Protein AF-A0A842QWQ5-F1 (afdb_monomer_lite)

Structure (mmCIF, N/CA/C/O backbone):
data_AF-A0A842QWQ5-F1
#
_entry.id   AF-A0A842QWQ5-F1
#
loop_
_atom_site.group_PDB
_atom_site.id
_atom_site.type_symbol
_atom_site.label_atom_id
_atom_site.label_alt_id
_atom_site.label_comp_id
_atom_site.label_asym_id
_atom_site.label_entity_id
_atom_site.label_seq_id
_atom_site.pdbx_PDB_ins_code
_atom_site.Cartn_x
_atom_site.Cartn_y
_atom_site.Cartn_z
_atom_site.occupancy
_atom_site.B_iso_or_equiv
_atom_site.auth_seq_id
_atom_site.auth_comp_id
_atom_site.auth_asym_id
_atom_site.auth_atom_id
_atom_site.pdbx_PDB_model_num
ATOM 1 N N . MET A 1 1 ? 9.169 0.402 -15.743 1.00 51.56 1 MET A N 1
ATOM 2 C CA . MET A 1 1 ? 7.719 0.329 -15.462 1.00 51.56 1 MET A CA 1
ATOM 3 C C . MET A 1 1 ? 7.527 0.861 -14.059 1.00 51.56 1 MET A C 1
ATOM 5 O O . MET A 1 1 ? 8.497 0.938 -13.330 1.00 51.56 1 MET A O 1
ATOM 9 N N . GLU A 1 2 ? 6.343 1.316 -13.710 1.00 62.56 2 GLU A N 1
ATOM 10 C CA . GLU A 1 2 ? 6.138 2.129 -12.522 1.00 62.56 2 GLU A CA 1
ATOM 11 C C . GLU A 1 2 ? 4.944 1.520 -11.760 1.00 62.56 2 GLU A C 1
ATOM 13 O O . GLU A 1 2 ? 3.982 1.082 -12.401 1.00 62.56 2 GLU A O 1
ATOM 18 N N . THR A 1 3 ? 5.020 1.405 -10.425 1.00 70.06 3 THR A N 1
ATOM 19 C CA . THR A 1 3 ? 4.043 0.730 -9.536 1.00 70.06 3 THR A CA 1
ATOM 20 C C . THR A 1 3 ? 2.582 0.959 -9.918 1.00 70.06 3 THR A C 1
ATOM 22 O O . THR A 1 3 ? 1.763 0.034 -9.892 1.00 70.06 3 THR A O 1
ATOM 25 N N . ILE A 1 4 ? 2.212 2.182 -10.322 1.00 72.12 4 ILE A N 1
ATOM 26 C CA . ILE A 1 4 ? 0.813 2.480 -10.642 1.00 72.12 4 ILE A CA 1
ATOM 27 C C . ILE A 1 4 ? 0.323 1.740 -11.883 1.00 72.12 4 ILE A C 1
ATOM 29 O O . ILE A 1 4 ? -0.865 1.435 -11.968 1.00 72.12 4 ILE A O 1
ATOM 33 N N . HIS A 1 5 ? 1.194 1.464 -12.856 1.00 74.56 5 HIS A N 1
ATOM 34 C CA . HIS A 1 5 ? 0.802 0.749 -14.067 1.00 74.56 5 HIS A CA 1
ATOM 35 C C . HIS A 1 5 ? 0.386 -0.674 -13.704 1.00 74.56 5 HIS A C 1
ATOM 37 O O . HIS A 1 5 ? -0.633 -1.166 -14.188 1.00 74.56 5 HIS A O 1
ATOM 43 N N . ALA A 1 6 ? 1.127 -1.307 -12.794 1.00 80.50 6 ALA A N 1
ATOM 44 C CA . ALA A 1 6 ? 0.782 -2.613 -12.259 1.00 80.50 6 ALA A CA 1
ATOM 45 C C . ALA A 1 6 ? -0.551 -2.568 -11.509 1.00 80.50 6 ALA A C 1
ATOM 47 O O . ALA A 1 6 ? -1.425 -3.398 -11.760 1.00 80.50 6 ALA A O 1
ATOM 48 N N . VAL A 1 7 ? -0.752 -1.554 -10.660 1.00 82.88 7 VAL A N 1
ATOM 49 C CA . VAL A 1 7 ? -2.025 -1.324 -9.959 1.00 82.88 7 VAL A CA 1
ATOM 50 C C . VAL A 1 7 ? -3.181 -1.144 -10.948 1.00 82.88 7 VAL A C 1
ATOM 52 O O . VAL A 1 7 ? -4.220 -1.783 -10.786 1.00 82.88 7 VAL A O 1
ATOM 55 N N . ALA A 1 8 ? -3.011 -0.331 -11.992 1.00 81.75 8 ALA A N 1
ATOM 56 C CA . ALA A 1 8 ? -4.028 -0.079 -13.010 1.00 81.75 8 ALA A CA 1
ATOM 57 C C . ALA A 1 8 ? -4.406 -1.366 -13.754 1.00 81.75 8 ALA A C 1
ATOM 59 O O . ALA A 1 8 ? -5.588 -1.704 -13.843 1.00 81.75 8 ALA A O 1
ATOM 60 N N . TRP A 1 9 ? -3.416 -2.136 -14.210 1.00 85.62 9 TRP A N 1
ATOM 61 C CA . TRP A 1 9 ? -3.647 -3.440 -14.830 1.00 85.62 9 TRP A CA 1
ATOM 62 C C . TRP A 1 9 ? -4.345 -4.420 -13.892 1.00 85.62 9 TRP A C 1
ATOM 64 O O . TRP A 1 9 ? -5.298 -5.092 -14.294 1.00 85.62 9 TRP A O 1
ATOM 74 N N . CYS A 1 10 ? -3.926 -4.464 -12.628 1.00 90.31 10 CYS A N 1
ATOM 75 C CA . CYS A 1 10 ? -4.569 -5.286 -11.616 1.00 90.31 10 CYS A CA 1
ATOM 76 C C . CYS A 1 10 ? -6.038 -4.894 -11.427 1.00 90.31 10 CYS A C 1
ATOM 78 O O . CYS A 1 10 ? -6.892 -5.775 -11.400 1.00 90.31 10 CYS A O 1
ATOM 80 N N . ILE A 1 11 ? -6.359 -3.596 -11.360 1.00 86.44 11 ILE A N 1
ATOM 81 C CA . ILE A 1 11 ? -7.740 -3.099 -11.258 1.00 86.44 11 ILE A CA 1
ATOM 82 C C . ILE A 1 11 ? -8.559 -3.496 -12.489 1.00 86.44 11 ILE A C 1
ATOM 84 O O . ILE A 1 11 ? -9.687 -3.960 -12.330 1.00 86.44 11 ILE A O 1
ATOM 88 N N . ILE A 1 12 ? -8.010 -3.360 -13.700 1.00 86.56 12 ILE A N 1
ATOM 89 C CA . ILE A 1 12 ? -8.696 -3.736 -14.947 1.00 86.56 12 ILE A CA 1
ATOM 90 C C . ILE A 1 12 ? -9.030 -5.230 -14.942 1.00 86.56 12 ILE A C 1
ATOM 92 O O . ILE A 1 12 ? -10.192 -5.607 -15.105 1.00 86.56 12 ILE A O 1
ATOM 96 N N . ILE A 1 13 ? -8.032 -6.088 -14.714 1.00 91.25 13 ILE A N 1
ATOM 97 C CA . ILE A 1 13 ? -8.202 -7.547 -14.734 1.00 91.25 13 ILE A CA 1
ATOM 98 C C . ILE A 1 13 ? -9.172 -7.983 -13.631 1.00 91.25 13 ILE A C 1
ATOM 100 O O . ILE A 1 13 ? -10.113 -8.743 -13.875 1.00 91.25 13 ILE A O 1
ATOM 104 N N . ASN A 1 14 ? -8.986 -7.465 -12.418 1.00 92.50 14 ASN A N 1
ATOM 105 C CA . ASN A 1 14 ? -9.848 -7.751 -11.279 1.00 92.50 14 ASN A CA 1
ATOM 106 C C . ASN A 1 14 ? -11.289 -7.264 -11.515 1.00 92.50 14 ASN A C 1
ATOM 108 O O . ASN A 1 14 ? -12.236 -7.980 -11.196 1.00 92.50 14 ASN A O 1
ATOM 112 N N . GLY A 1 15 ? -11.466 -6.100 -12.148 1.00 86.75 15 GLY A N 1
ATOM 113 C CA . GLY A 1 15 ? -12.762 -5.557 -12.549 1.00 86.75 15 GLY A CA 1
ATOM 114 C C . GLY A 1 15 ? -13.478 -6.424 -13.585 1.00 86.75 15 GLY A C 1
ATOM 115 O O . GLY A 1 15 ? -14.670 -6.695 -13.431 1.00 86.75 15 GLY A O 1
ATOM 116 N N . ILE A 1 16 ? -12.759 -6.937 -14.590 1.00 90.88 16 ILE A N 1
ATOM 117 C CA . ILE A 1 16 ? -13.300 -7.897 -15.568 1.00 90.88 16 ILE A CA 1
ATOM 118 C C . ILE A 1 16 ? -13.773 -9.168 -14.853 1.00 90.88 16 ILE A C 1
ATOM 120 O O . ILE A 1 16 ? -14.912 -9.599 -15.046 1.00 90.88 16 ILE A O 1
ATOM 124 N N . ILE A 1 17 ? -12.936 -9.742 -13.983 1.00 93.88 17 ILE A N 1
ATOM 125 C CA . ILE A 1 17 ? -13.277 -10.944 -13.210 1.00 93.88 17 ILE A CA 1
ATOM 126 C C . ILE A 1 17 ? -14.497 -10.688 -12.322 1.00 93.88 17 ILE A C 1
ATOM 128 O O . ILE A 1 17 ? -15.443 -11.476 -12.343 1.00 93.88 17 ILE A O 1
ATOM 132 N N . GLN A 1 18 ? -14.532 -9.571 -11.592 1.00 91.38 18 GLN A N 1
ATOM 133 C CA . GLN A 1 18 ? -15.668 -9.204 -10.746 1.00 91.38 18 GLN A CA 1
ATOM 134 C C . GLN A 1 18 ? -16.945 -9.022 -11.573 1.00 91.38 18 GLN A C 1
ATOM 136 O O . GLN A 1 18 ? -18.018 -9.468 -11.156 1.00 91.38 18 GLN A O 1
ATOM 141 N N . GLY A 1 19 ? -16.841 -8.404 -12.752 1.00 88.12 19 GLY A N 1
ATOM 142 C CA . GLY A 1 19 ? -17.941 -8.253 -13.699 1.00 88.12 19 GLY A CA 1
ATOM 143 C C . GLY A 1 19 ? -18.506 -9.605 -14.129 1.00 88.12 19 GLY A C 1
ATOM 144 O O . GLY A 1 19 ? -19.715 -9.817 -14.047 1.00 88.12 19 GLY A O 1
ATOM 145 N N . LEU A 1 20 ? -17.638 -10.555 -14.491 1.00 91.50 20 LEU A N 1
ATOM 146 C CA . LEU A 1 20 ? -18.028 -11.925 -14.840 1.00 91.50 20 LEU A CA 1
ATOM 147 C C . LEU A 1 20 ? -18.668 -12.664 -13.657 1.00 91.50 20 LEU A C 1
ATOM 149 O O . LEU A 1 20 ? -19.724 -13.279 -13.813 1.00 91.50 20 LEU A O 1
ATOM 153 N N . LEU A 1 21 ? -18.079 -12.562 -12.463 1.00 91.56 21 LEU A N 1
ATOM 154 C CA . LEU A 1 21 ? -18.599 -13.188 -11.245 1.00 91.56 21 LEU A CA 1
ATOM 155 C C . LEU A 1 21 ? -19.946 -12.617 -10.806 1.00 91.56 21 LEU A C 1
ATOM 157 O O . LEU A 1 21 ? -20.718 -13.327 -10.157 1.00 91.56 21 LEU A O 1
ATOM 161 N N . SER A 1 22 ? -20.233 -11.363 -11.150 1.00 88.06 22 SER A N 1
ATOM 162 C CA . SER A 1 22 ? -21.466 -10.672 -10.771 1.00 88.06 22 SER A CA 1
ATOM 163 C C . SER A 1 22 ? -22.655 -11.007 -11.674 1.00 88.06 22 SER A C 1
ATOM 165 O O . SER A 1 22 ? -23.796 -10.767 -11.272 1.00 88.06 22 SER A O 1
ATOM 167 N N . ARG A 1 23 ? -22.428 -11.610 -12.852 1.00 87.31 23 ARG A N 1
ATOM 168 C CA . ARG A 1 23 ? -23.505 -12.038 -13.763 1.00 87.31 23 ARG A CA 1
ATOM 169 C C . ARG A 1 23 ? -24.419 -13.072 -13.095 1.00 87.31 23 ARG A C 1
ATOM 171 O O . ARG A 1 23 ? -23.984 -13.837 -12.232 1.00 87.31 23 ARG A O 1
ATOM 178 N N . ASN A 1 24 ? -25.684 -13.109 -13.518 1.00 87.94 24 ASN A N 1
ATOM 179 C CA . ASN A 1 24 ? -26.702 -14.070 -13.066 1.00 87.94 24 ASN A CA 1
ATOM 180 C C . ASN A 1 24 ? -26.831 -14.131 -11.530 1.00 87.94 24 ASN A C 1
ATOM 182 O O . ASN A 1 24 ? -26.647 -15.190 -10.923 1.00 87.94 24 ASN A O 1
ATOM 186 N N . ASP A 1 25 ? -27.054 -12.970 -10.898 1.00 87.69 25 ASP A N 1
ATOM 187 C CA . ASP A 1 25 ? -27.129 -12.807 -9.433 1.00 87.69 25 ASP A CA 1
ATOM 188 C C . ASP A 1 25 ? -25.881 -13.290 -8.674 1.00 87.69 25 ASP A C 1
ATOM 190 O O . ASP A 1 25 ? -25.892 -13.526 -7.461 1.00 87.69 25 ASP A O 1
ATOM 194 N N . GLY A 1 26 ? -24.759 -13.435 -9.375 1.00 85.12 26 GLY A N 1
ATOM 195 C CA . GLY A 1 26 ? -23.532 -13.965 -8.812 1.00 85.12 26 GLY A CA 1
ATOM 196 C C . GLY A 1 26 ? -22.901 -13.067 -7.744 1.00 85.12 26 GLY A C 1
ATOM 197 O O . GLY A 1 26 ? -22.176 -13.565 -6.879 1.00 85.12 26 GLY A O 1
ATOM 198 N N . PHE A 1 27 ? -23.244 -11.776 -7.721 1.00 85.62 27 PHE A N 1
ATOM 199 C CA . PHE A 1 27 ? -22.833 -10.841 -6.670 1.00 85.62 27 PHE A CA 1
ATOM 200 C C . PHE A 1 27 ? -23.355 -11.247 -5.277 1.00 85.62 27 PHE A C 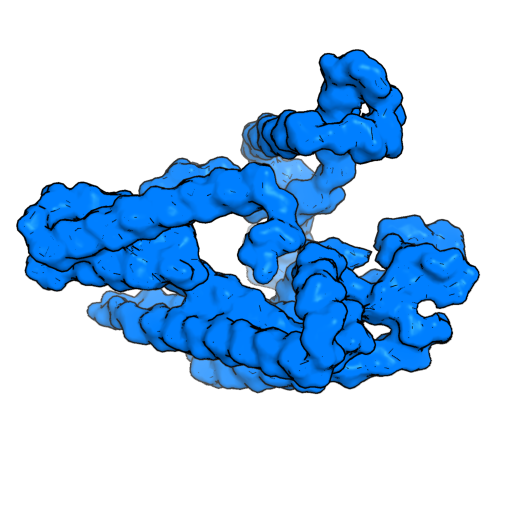1
ATOM 202 O O . PHE A 1 27 ? -22.677 -11.016 -4.278 1.00 85.62 27 PHE A O 1
ATOM 209 N N . LYS A 1 28 ? -24.499 -11.948 -5.194 1.00 87.25 28 LYS A N 1
ATOM 210 C CA . LYS A 1 28 ? -25.054 -12.476 -3.931 1.00 87.25 28 LYS A CA 1
ATOM 211 C C . LYS A 1 28 ? -24.256 -13.674 -3.397 1.00 87.25 28 LYS A C 1
ATOM 213 O O . LYS A 1 28 ? -24.276 -13.976 -2.203 1.00 87.25 28 LYS A O 1
ATOM 218 N N . LYS A 1 29 ? -23.511 -14.374 -4.260 1.00 91.75 29 LYS A N 1
ATOM 219 C CA . LYS A 1 29 ? -22.788 -15.618 -3.937 1.00 91.75 29 LYS A CA 1
ATOM 220 C C . LYS A 1 29 ? -21.388 -15.337 -3.368 1.00 91.75 29 LYS A C 1
ATOM 222 O O . LYS A 1 29 ? -20.393 -15.881 -3.843 1.00 91.75 29 LYS A O 1
ATOM 227 N N . VAL A 1 30 ? -21.304 -14.547 -2.294 1.00 90.31 30 VAL A N 1
ATOM 228 C CA . VAL A 1 30 ? -20.034 -14.069 -1.701 1.00 90.31 30 VAL A CA 1
ATOM 229 C C . VAL A 1 30 ? -19.036 -15.200 -1.408 1.00 90.31 30 VAL A C 1
ATOM 231 O O . VAL A 1 30 ? -17.871 -15.106 -1.779 1.00 90.31 30 VAL A O 1
ATOM 234 N N . LYS A 1 31 ? -19.481 -16.313 -0.799 1.00 90.94 31 LYS A N 1
ATOM 235 C CA . LYS A 1 31 ? -18.597 -17.459 -0.487 1.00 90.94 31 LYS A CA 1
ATOM 236 C C . LYS A 1 31 ? -17.973 -18.081 -1.744 1.00 90.94 31 LYS A C 1
ATOM 238 O O . LYS A 1 31 ? -16.818 -18.490 -1.702 1.00 90.94 31 LYS A O 1
ATOM 243 N N . ARG A 1 32 ? -18.734 -18.169 -2.841 1.00 95.00 32 ARG A N 1
ATOM 244 C CA . ARG A 1 32 ? -18.247 -18.682 -4.130 1.00 95.00 32 ARG A CA 1
ATOM 245 C C . ARG A 1 32 ? -17.192 -17.736 -4.696 1.00 95.00 32 ARG A C 1
ATOM 247 O O . ARG A 1 32 ? -16.123 -18.195 -5.072 1.00 95.00 32 ARG A O 1
ATOM 254 N N . ASN A 1 33 ? -17.473 -16.435 -4.700 1.00 95.06 33 ASN A N 1
ATOM 255 C CA . ASN A 1 33 ? -16.566 -15.436 -5.264 1.00 95.06 33 ASN A CA 1
ATOM 256 C C . ASN A 1 33 ? -15.245 -15.383 -4.478 1.00 95.06 33 ASN A C 1
ATOM 258 O O . ASN A 1 33 ? -14.187 -15.393 -5.091 1.00 95.06 33 ASN A O 1
ATOM 262 N N . ILE A 1 34 ? -15.290 -15.459 -3.139 1.00 93.88 34 ILE A N 1
ATOM 263 C CA . ILE A 1 34 ? -14.084 -15.564 -2.296 1.00 93.88 34 ILE A CA 1
ATOM 264 C C . ILE A 1 34 ? -13.241 -16.793 -2.668 1.00 93.88 34 ILE A C 1
ATOM 266 O O . ILE A 1 34 ? -12.029 -16.675 -2.803 1.00 93.88 34 ILE A O 1
ATOM 270 N N . LYS A 1 35 ? -13.864 -17.967 -2.856 1.00 95.38 35 LYS A N 1
ATOM 271 C CA . LYS A 1 35 ? -13.140 -19.185 -3.261 1.00 95.38 35 LYS A CA 1
ATOM 272 C C . LYS A 1 35 ? -12.483 -19.036 -4.633 1.00 95.38 35 LYS A C 1
ATOM 274 O O . LYS A 1 35 ? -11.353 -19.474 -4.801 1.00 95.38 35 LYS A O 1
ATOM 279 N N . ILE A 1 36 ? -13.179 -18.420 -5.590 1.00 96.69 36 ILE A N 1
ATOM 280 C CA . ILE A 1 36 ? -12.640 -18.190 -6.936 1.00 96.69 36 ILE A CA 1
ATOM 281 C C . ILE A 1 36 ? -11.455 -17.225 -6.873 1.00 96.69 36 ILE A C 1
ATOM 283 O O . ILE A 1 36 ? -10.405 -17.543 -7.414 1.00 96.69 36 ILE A O 1
ATOM 287 N N . TYR A 1 37 ? -11.573 -16.106 -6.155 1.00 97.06 37 TYR A N 1
ATOM 288 C CA . TYR A 1 37 ? -10.451 -15.184 -5.971 1.00 97.06 37 TYR A CA 1
ATOM 289 C C . TYR A 1 37 ? -9.259 -15.832 -5.266 1.00 97.06 37 TYR A C 1
ATOM 291 O O . TYR A 1 37 ? -8.125 -15.599 -5.668 1.00 97.06 37 TYR A O 1
ATOM 299 N N . ALA A 1 38 ? -9.500 -16.675 -4.258 1.00 95.31 38 ALA A N 1
ATOM 300 C CA . ALA A 1 38 ? -8.429 -17.403 -3.584 1.00 95.31 38 ALA A CA 1
ATOM 301 C C . ALA A 1 38 ? -7.714 -18.360 -4.548 1.00 95.31 38 ALA A C 1
ATOM 303 O O . ALA A 1 38 ? -6.488 -18.372 -4.596 1.00 95.31 38 ALA A O 1
ATOM 304 N N . LEU A 1 39 ? -8.468 -19.112 -5.358 1.00 97.19 39 LEU A N 1
ATOM 305 C CA . LEU A 1 39 ? -7.905 -19.994 -6.380 1.00 97.19 39 LEU A CA 1
ATOM 306 C C . LEU A 1 39 ? -7.092 -19.208 -7.417 1.00 97.19 39 LEU A C 1
ATOM 308 O O . LEU A 1 39 ? -5.968 -19.590 -7.722 1.00 97.19 39 LEU A O 1
ATOM 312 N N . LEU A 1 40 ? -7.629 -18.096 -7.922 1.00 97.31 40 LEU A N 1
ATOM 313 C CA . LEU A 1 40 ? -6.937 -17.244 -8.889 1.00 97.31 40 LEU A CA 1
ATOM 314 C C . LEU A 1 40 ? -5.658 -16.632 -8.306 1.00 97.31 40 LEU A C 1
ATOM 316 O O . LEU A 1 40 ? -4.658 -16.562 -9.010 1.00 97.31 40 LEU A O 1
ATOM 320 N N . ALA A 1 41 ? -5.655 -16.245 -7.028 1.00 96.12 41 ALA A N 1
ATOM 321 C CA . ALA A 1 41 ? -4.455 -15.753 -6.354 1.00 96.12 41 ALA A CA 1
ATOM 322 C C . ALA A 1 41 ? -3.357 -16.825 -6.302 1.00 96.12 41 ALA A C 1
ATOM 324 O O . ALA A 1 41 ? -2.213 -16.533 -6.642 1.00 96.12 41 ALA A O 1
ATOM 325 N N . VAL A 1 42 ? -3.703 -18.070 -5.951 1.00 95.88 42 VAL A N 1
ATOM 326 C CA . VAL A 1 42 ? -2.743 -19.188 -5.971 1.00 95.88 42 VAL A CA 1
ATOM 327 C C . VAL A 1 42 ? -2.236 -19.454 -7.388 1.00 95.88 42 VAL A C 1
ATOM 329 O O . VAL A 1 42 ? -1.031 -19.585 -7.578 1.00 95.88 42 VAL A O 1
ATOM 332 N N . ILE A 1 43 ? -3.129 -19.485 -8.384 1.00 96.88 43 ILE A N 1
ATOM 333 C CA . ILE A 1 43 ? -2.747 -19.694 -9.788 1.00 96.88 43 ILE A CA 1
ATOM 334 C C . ILE A 1 43 ? -1.763 -18.618 -10.244 1.00 96.88 43 ILE A C 1
ATOM 336 O O . ILE A 1 43 ? -0.744 -18.962 -10.827 1.00 96.88 43 ILE A O 1
ATOM 340 N N . VAL A 1 44 ? -2.025 -17.338 -9.958 1.00 95.75 44 VAL A N 1
ATOM 341 C CA . VAL A 1 44 ? -1.114 -16.245 -10.331 1.00 95.75 44 VAL A CA 1
ATOM 342 C C . VAL A 1 44 ? 0.271 -16.475 -9.739 1.00 95.75 44 VAL A C 1
ATOM 344 O O . VAL A 1 44 ? 1.236 -16.464 -10.489 1.00 95.75 44 VAL A O 1
ATOM 347 N N . VAL A 1 45 ? 0.372 -16.753 -8.435 1.00 94.56 45 VAL A N 1
ATOM 348 C CA . VAL A 1 45 ? 1.670 -16.954 -7.768 1.00 94.56 45 VAL A CA 1
ATOM 349 C C . VAL A 1 45 ? 2.424 -18.161 -8.334 1.00 94.56 45 VAL A C 1
ATOM 351 O O . VAL A 1 45 ? 3.622 -18.068 -8.576 1.00 94.56 45 VAL A O 1
ATOM 354 N N . VAL A 1 46 ? 1.736 -19.279 -8.580 1.00 94.81 46 VAL A N 1
ATOM 355 C CA . VAL A 1 46 ? 2.350 -20.491 -9.153 1.00 94.81 46 VAL A CA 1
ATOM 356 C C . VAL A 1 46 ? 2.779 -20.274 -10.607 1.00 94.81 46 VAL A C 1
ATOM 358 O O . VAL A 1 46 ? 3.804 -20.802 -11.031 1.00 94.81 46 VAL A O 1
ATOM 361 N N . MET A 1 47 ? 2.018 -19.490 -11.373 1.00 94.31 47 MET A N 1
ATOM 362 C CA . MET A 1 47 ? 2.318 -19.194 -12.774 1.00 94.31 47 MET A CA 1
ATOM 363 C C . MET A 1 47 ? 3.395 -18.122 -12.947 1.00 94.31 47 MET A C 1
ATOM 365 O O . MET A 1 47 ? 4.008 -18.091 -14.008 1.00 94.31 47 MET A O 1
ATOM 369 N N . THR A 1 48 ? 3.658 -17.278 -11.945 1.00 91.56 48 THR A N 1
ATOM 370 C CA . THR A 1 48 ? 4.680 -16.217 -11.993 1.00 91.56 48 THR A CA 1
ATOM 371 C C . THR A 1 48 ? 6.017 -16.664 -12.606 1.00 91.56 48 THR A C 1
ATOM 373 O O . THR A 1 48 ? 6.395 -16.084 -13.625 1.00 91.56 48 THR A O 1
ATOM 376 N N . PRO A 1 49 ? 6.707 -17.711 -12.103 1.00 89.38 49 PRO A N 1
ATOM 377 C CA . PRO A 1 49 ? 7.999 -18.118 -12.661 1.00 89.38 49 PRO A CA 1
ATOM 378 C C . PRO A 1 49 ? 7.886 -18.609 -14.110 1.00 89.38 49 PRO A C 1
ATOM 380 O O . PRO A 1 49 ? 8.788 -18.380 -14.912 1.00 89.38 49 PRO A O 1
ATOM 383 N N . LEU A 1 50 ? 6.768 -19.250 -14.472 1.00 89.81 50 LEU A N 1
ATOM 384 C CA . LEU A 1 50 ? 6.514 -19.720 -15.836 1.00 89.81 50 LEU A CA 1
ATOM 385 C C . LEU A 1 50 ? 6.260 -18.556 -16.799 1.00 89.81 50 LEU A C 1
ATOM 387 O O . LEU A 1 50 ? 6.706 -18.601 -17.943 1.00 89.81 50 LEU A O 1
ATOM 391 N N . VAL A 1 51 ? 5.555 -17.520 -16.340 1.00 88.94 51 VAL A N 1
ATOM 392 C CA . VAL A 1 51 ? 5.303 -16.303 -17.118 1.00 88.94 51 VAL A CA 1
ATOM 393 C C . VAL A 1 51 ? 6.607 -15.553 -17.352 1.00 88.94 51 VAL A C 1
ATOM 395 O O . VAL A 1 51 ? 6.889 -15.214 -18.497 1.00 88.94 51 VAL A O 1
ATOM 398 N N . TRP A 1 52 ? 7.422 -15.344 -16.316 1.00 85.75 52 TRP A N 1
ATOM 399 C CA . TRP A 1 52 ? 8.714 -14.666 -16.456 1.00 85.75 52 TRP A CA 1
ATOM 400 C C . TRP A 1 52 ? 9.656 -15.438 -17.389 1.00 85.75 52 TRP A C 1
ATOM 402 O O . TRP A 1 52 ? 10.081 -14.890 -18.402 1.00 85.75 52 TRP A O 1
ATOM 412 N N . ALA A 1 53 ? 9.837 -16.746 -17.168 1.00 83.50 53 ALA A N 1
ATOM 413 C CA . ALA A 1 53 ? 10.652 -17.587 -18.050 1.00 83.50 53 ALA A CA 1
ATOM 414 C C . ALA A 1 53 ? 10.121 -17.641 -19.496 1.00 83.50 53 ALA A C 1
ATOM 416 O O . ALA A 1 53 ? 10.890 -17.755 -20.451 1.00 83.50 53 ALA A O 1
ATOM 417 N N . GLY A 1 54 ? 8.799 -17.580 -19.674 1.00 83.56 54 GLY A N 1
ATOM 418 C CA . GLY A 1 54 ? 8.172 -17.474 -20.987 1.00 83.56 54 GLY A CA 1
ATOM 419 C C . GLY A 1 54 ? 8.519 -16.156 -21.675 1.00 83.56 54 GLY A C 1
ATOM 420 O O . GLY A 1 54 ? 8.960 -16.172 -22.821 1.00 83.56 54 GLY A O 1
ATOM 421 N N . LEU A 1 55 ? 8.361 -15.027 -20.982 1.00 79.19 55 LEU A N 1
ATOM 422 C CA . LEU A 1 55 ? 8.659 -13.695 -21.516 1.00 79.19 55 LEU A CA 1
ATOM 423 C C . LEU A 1 55 ? 10.122 -13.565 -21.948 1.00 79.19 55 LEU A C 1
ATOM 425 O O . LEU A 1 55 ? 10.376 -13.068 -23.046 1.00 79.19 55 LEU A O 1
ATOM 429 N N . ASP A 1 56 ? 11.053 -14.087 -21.151 1.00 75.25 56 ASP A N 1
ATOM 430 C CA . ASP A 1 56 ? 12.479 -14.067 -21.486 1.00 75.25 56 ASP A CA 1
ATOM 431 C C . ASP A 1 56 ? 12.809 -14.923 -22.716 1.00 75.25 56 ASP A C 1
ATOM 433 O O . ASP A 1 56 ? 13.683 -14.571 -23.502 1.00 75.25 56 ASP A O 1
ATOM 437 N N . ARG A 1 57 ? 12.070 -16.015 -22.960 1.00 75.69 57 ARG A N 1
ATOM 438 C CA . ARG A 1 57 ? 12.224 -16.827 -24.183 1.00 75.69 57 ARG A CA 1
ATOM 439 C C . ARG A 1 57 ? 11.566 -16.203 -25.413 1.00 75.69 57 ARG A C 1
ATOM 441 O O . ARG A 1 57 ? 12.040 -16.416 -26.525 1.00 75.69 57 ARG A O 1
ATOM 448 N N . PHE A 1 58 ? 10.455 -15.488 -25.234 1.00 70.19 58 PHE A N 1
ATOM 449 C CA . PHE A 1 58 ? 9.694 -14.886 -26.334 1.00 70.19 58 PHE A CA 1
ATOM 450 C C . PHE A 1 58 ? 10.325 -13.598 -26.870 1.00 70.19 58 PHE A C 1
ATOM 452 O O . PHE A 1 58 ? 10.105 -13.246 -28.030 1.00 70.19 58 PHE A O 1
ATOM 459 N N . ILE A 1 59 ? 11.095 -12.885 -26.050 1.00 66.44 59 ILE A N 1
ATOM 460 C CA . ILE A 1 59 ? 11.756 -11.642 -26.441 1.00 66.44 59 ILE A CA 1
ATOM 461 C C . ILE A 1 59 ? 13.210 -11.971 -26.761 1.00 66.44 59 ILE A C 1
ATOM 463 O O . ILE A 1 59 ? 13.956 -12.437 -25.902 1.00 66.44 59 ILE A O 1
ATOM 467 N N . ALA A 1 60 ? 13.598 -11.763 -28.025 1.00 52.03 60 ALA A N 1
ATOM 468 C CA . ALA A 1 60 ? 14.946 -12.055 -28.501 1.00 52.03 60 ALA A CA 1
ATOM 469 C C . ALA A 1 60 ? 15.985 -11.450 -27.543 1.00 52.03 60 ALA A C 1
ATOM 471 O O . ALA A 1 60 ? 15.911 -10.256 -27.247 1.00 52.03 60 ALA A O 1
ATOM 472 N N . ASN A 1 61 ? 16.918 -12.302 -27.094 1.00 54.84 61 ASN A N 1
ATOM 473 C CA . ASN A 1 61 ? 18.034 -12.037 -26.177 1.00 54.84 61 ASN A CA 1
ATOM 474 C C . ASN A 1 61 ? 17.737 -12.021 -24.649 1.00 54.84 61 ASN A C 1
ATOM 476 O O . ASN A 1 61 ? 18.532 -11.480 -23.883 1.00 54.84 61 ASN A O 1
ATOM 480 N N . GLY A 1 62 ? 16.666 -12.666 -24.171 1.00 51.38 62 GLY A N 1
ATOM 481 C CA . GLY A 1 62 ? 16.705 -13.385 -22.881 1.00 51.38 62 GLY A CA 1
ATOM 482 C C . GLY A 1 62 ? 16.631 -12.603 -21.561 1.00 51.38 62 GLY A C 1
ATOM 483 O O . GLY A 1 62 ? 16.643 -13.251 -20.524 1.00 51.38 62 GLY A O 1
ATOM 484 N N . ASN A 1 63 ? 16.550 -11.268 -21.568 1.00 55.78 63 ASN A N 1
ATOM 485 C CA . ASN A 1 63 ? 16.696 -10.427 -20.362 1.00 55.78 63 ASN A CA 1
ATOM 486 C C . ASN A 1 63 ? 15.578 -9.379 -20.197 1.00 55.78 63 ASN A C 1
ATOM 488 O O . ASN A 1 63 ? 15.802 -8.243 -19.768 1.00 55.78 63 ASN A O 1
ATOM 492 N N . PHE A 1 64 ? 14.354 -9.720 -20.598 1.00 62.31 64 PHE A N 1
ATOM 493 C CA . PHE A 1 64 ? 13.249 -8.768 -20.525 1.00 62.31 64 PHE A CA 1
ATOM 494 C C . PHE A 1 64 ? 12.759 -8.575 -19.089 1.00 62.31 64 PHE A C 1
ATOM 496 O O . PHE A 1 64 ? 12.445 -7.452 -18.684 1.00 62.31 64 PHE A O 1
ATOM 503 N N . SER A 1 65 ? 12.717 -9.659 -18.316 1.00 55.88 65 SER A N 1
ATOM 504 C CA . SER A 1 65 ? 12.298 -9.631 -16.919 1.00 55.88 65 SER A CA 1
ATOM 505 C C . SER A 1 65 ? 13.337 -8.972 -16.007 1.00 55.88 65 SER A C 1
ATOM 507 O O . SER A 1 65 ? 12.978 -8.184 -15.131 1.00 55.88 65 SER A O 1
ATOM 509 N N . SER A 1 66 ? 14.624 -9.173 -16.303 1.00 57.94 66 SER A N 1
ATOM 510 C CA . SER A 1 66 ? 15.763 -8.565 -15.602 1.00 57.94 66 SER A CA 1
ATOM 511 C C . SER A 1 66 ? 15.980 -7.085 -15.935 1.00 57.94 66 SER A C 1
ATOM 513 O O . SER A 1 66 ? 16.708 -6.380 -15.228 1.00 57.94 66 SER A O 1
ATOM 515 N N . GLY A 1 67 ? 15.308 -6.587 -16.979 1.00 59.06 67 GLY A N 1
ATOM 516 C CA . GLY A 1 67 ? 15.265 -5.176 -17.321 1.00 59.06 67 GLY A CA 1
ATOM 517 C C . GLY A 1 67 ? 16.567 -4.627 -17.882 1.00 59.06 67 GLY A C 1
ATOM 518 O O . GLY A 1 67 ? 16.815 -3.450 -17.660 1.00 59.06 67 GLY A O 1
ATOM 519 N N . ILE A 1 68 ? 17.346 -5.410 -18.643 1.00 59.09 68 ILE A N 1
ATOM 520 C CA . ILE A 1 68 ? 18.483 -4.917 -19.454 1.00 59.09 68 ILE A CA 1
ATOM 521 C C . ILE A 1 68 ? 18.239 -5.161 -20.953 1.00 59.09 68 ILE A C 1
ATOM 523 O O . ILE A 1 68 ? 17.955 -6.293 -21.343 1.00 59.09 68 ILE A O 1
ATOM 527 N N . ASP A 1 69 ? 18.290 -4.113 -21.789 1.00 56.31 69 ASP A N 1
ATOM 528 C CA . ASP A 1 69 ? 18.192 -4.227 -23.248 1.00 56.31 69 ASP A CA 1
ATOM 529 C C . ASP A 1 69 ? 19.479 -4.881 -23.760 1.00 56.31 69 ASP A C 1
ATOM 531 O O . ASP A 1 69 ? 20.567 -4.322 -23.636 1.00 56.31 69 ASP A O 1
ATOM 535 N N . PRO A 1 70 ? 19.388 -6.085 -24.321 1.00 50.03 70 PRO A N 1
ATOM 536 C CA . PRO A 1 70 ? 20.555 -6.850 -24.732 1.00 50.03 70 PRO A CA 1
ATOM 537 C C . PRO A 1 70 ? 21.225 -6.317 -26.005 1.00 50.03 70 PRO A C 1
ATOM 539 O O . PRO A 1 70 ? 22.345 -6.720 -26.305 1.00 50.03 70 PRO A O 1
ATOM 542 N N . GLY A 1 71 ? 20.566 -5.438 -26.766 1.00 55.53 71 GLY A N 1
ATOM 543 C CA . GLY A 1 71 ? 21.183 -4.749 -27.899 1.00 55.53 71 GLY A CA 1
ATOM 544 C C . GLY A 1 71 ? 22.064 -3.571 -27.479 1.00 55.53 71 GLY A C 1
ATOM 545 O O . GLY A 1 71 ? 23.043 -3.280 -28.160 1.00 55.53 71 GLY A O 1
ATOM 546 N N . THR A 1 72 ? 21.736 -2.907 -26.365 1.00 57.78 72 THR A N 1
ATOM 547 C CA . THR A 1 72 ? 22.405 -1.666 -25.930 1.00 57.78 72 THR A CA 1
ATOM 548 C C . THR A 1 72 ? 23.145 -1.794 -24.597 1.00 57.78 72 THR A C 1
ATOM 550 O O . THR A 1 72 ? 23.969 -0.946 -24.272 1.00 57.78 72 THR A O 1
ATOM 553 N N . GLY A 1 73 ? 22.870 -2.837 -23.810 1.00 55.28 73 GLY A N 1
ATOM 554 C CA . GLY A 1 73 ? 23.395 -3.020 -22.455 1.00 55.28 73 GLY A CA 1
ATOM 555 C C . GLY A 1 73 ? 22.801 -2.059 -21.417 1.00 55.28 73 GLY A C 1
ATOM 556 O O . GLY A 1 73 ? 23.180 -2.115 -20.248 1.00 55.28 73 GLY A O 1
ATOM 557 N N . HIS A 1 74 ? 21.875 -1.182 -21.810 1.00 54.81 74 HIS A N 1
ATOM 558 C CA . HIS A 1 74 ? 21.202 -0.259 -20.901 1.00 54.81 74 HIS A CA 1
ATOM 559 C C . HIS A 1 74 ? 19.997 -0.917 -20.239 1.00 54.81 74 HIS A C 1
ATOM 561 O O . HIS A 1 74 ? 19.389 -1.824 -20.798 1.00 54.81 74 HIS A O 1
ATOM 567 N N . GLY A 1 75 ? 19.617 -0.459 -19.045 1.00 57.59 75 GLY A N 1
ATOM 568 C CA . GLY A 1 75 ? 18.364 -0.906 -18.442 1.00 57.59 75 GLY A CA 1
ATOM 569 C C . GLY A 1 75 ? 17.183 -0.619 -19.384 1.00 57.59 75 GLY A C 1
ATOM 570 O O . GLY A 1 75 ? 17.167 0.446 -19.996 1.00 57.59 75 GLY A O 1
ATOM 571 N N . TRP A 1 76 ? 16.196 -1.518 -19.507 1.00 56.72 76 TRP A N 1
ATOM 572 C CA . TRP A 1 76 ? 14.931 -1.253 -20.211 1.00 56.72 76 TRP A CA 1
ATOM 573 C C . TRP A 1 76 ? 14.192 -0.124 -19.481 1.00 56.72 76 TRP A C 1
ATOM 575 O O . TRP A 1 76 ? 13.321 -0.354 -18.636 1.00 56.72 76 TRP A O 1
ATOM 585 N N . GLN A 1 77 ? 14.555 1.117 -19.785 1.00 49.47 77 GLN A N 1
ATOM 586 C CA . GLN A 1 77 ? 13.874 2.297 -19.291 1.00 49.47 77 GLN A CA 1
ATOM 587 C C . GLN A 1 77 ? 12.625 2.531 -20.145 1.00 49.47 77 GLN A C 1
ATOM 589 O O . GLN A 1 77 ? 12.613 2.353 -21.365 1.00 49.47 77 GLN A O 1
ATOM 594 N N . TYR A 1 78 ? 11.526 2.897 -19.485 1.00 42.81 78 TYR A N 1
ATOM 595 C CA . TYR A 1 78 ? 10.321 3.372 -20.163 1.00 42.81 78 TYR A CA 1
ATOM 596 C C . TYR A 1 78 ? 10.697 4.688 -20.861 1.00 42.81 78 TYR A C 1
ATOM 598 O O . TYR A 1 78 ? 10.790 5.713 -20.197 1.00 42.81 78 TYR A O 1
ATOM 606 N N . GLY A 1 79 ? 10.999 4.671 -22.161 1.00 40.88 79 GLY A N 1
ATOM 607 C CA . GLY A 1 79 ? 11.495 5.890 -22.813 1.00 40.88 79 GLY A CA 1
ATOM 608 C C . GLY A 1 79 ? 12.171 5.713 -24.165 1.00 40.88 79 GLY A C 1
ATOM 609 O O . GLY A 1 79 ? 12.056 6.618 -24.986 1.00 40.88 79 GLY A O 1
ATOM 610 N N . ASP A 1 80 ? 12.735 4.539 -24.472 1.00 45.47 80 ASP A N 1
ATOM 611 C CA . ASP A 1 80 ? 13.267 4.242 -25.818 1.00 45.47 80 ASP A CA 1
ATOM 612 C C . ASP A 1 80 ? 12.138 3.907 -26.810 1.00 45.47 80 ASP A C 1
ATOM 614 O O . ASP A 1 80 ? 12.146 2.909 -27.537 1.00 45.47 80 ASP A O 1
ATOM 618 N N . LEU A 1 81 ? 11.110 4.757 -26.806 1.00 45.94 81 LEU A N 1
ATOM 619 C CA . LEU A 1 81 ? 10.018 4.799 -27.773 1.00 45.94 81 LEU A CA 1
ATOM 620 C C . LEU A 1 81 ? 10.521 5.173 -29.174 1.00 45.94 81 LEU A C 1
ATOM 622 O O . LEU A 1 81 ? 9.799 4.962 -30.145 1.00 45.94 81 LEU A O 1
ATOM 626 N N . ILE A 1 82 ? 11.738 5.712 -29.277 1.00 47.81 82 ILE A N 1
ATOM 627 C CA . ILE A 1 82 ? 12.280 6.290 -30.508 1.00 47.81 82 ILE A CA 1
ATOM 628 C C . ILE A 1 82 ? 12.959 5.227 -31.392 1.00 47.81 82 ILE A C 1
ATOM 630 O O . ILE A 1 82 ? 12.862 5.316 -32.612 1.00 47.81 82 ILE A O 1
ATOM 634 N N . ASP A 1 83 ? 13.501 4.150 -30.812 1.00 52.31 83 ASP A N 1
ATOM 635 C CA . ASP A 1 83 ? 14.318 3.164 -31.550 1.00 52.31 83 ASP A CA 1
ATOM 636 C C . ASP A 1 83 ? 13.586 1.846 -31.889 1.00 52.31 83 ASP A C 1
ATOM 638 O O . ASP A 1 83 ? 14.191 0.843 -32.278 1.00 52.31 83 ASP A O 1
ATOM 642 N N . GLY A 1 84 ? 12.257 1.806 -31.742 1.00 60.50 84 GLY A N 1
ATOM 643 C CA . GLY A 1 84 ? 11.433 0.614 -31.977 1.00 60.50 84 GLY A CA 1
ATOM 644 C C . GLY A 1 84 ? 10.378 0.788 -33.070 1.00 60.50 84 GLY A C 1
ATOM 645 O O . GLY A 1 84 ? 9.802 1.858 -33.236 1.00 60.50 84 GLY A O 1
ATOM 646 N N . SER A 1 85 ? 10.043 -0.297 -33.782 1.00 74.00 85 SER A N 1
ATOM 647 C CA . SER A 1 85 ? 8.842 -0.318 -34.629 1.00 74.00 85 SER A CA 1
ATOM 648 C C . SER A 1 85 ? 7.585 -0.046 -33.787 1.00 74.00 85 SER A C 1
ATOM 650 O O . SER A 1 85 ? 7.511 -0.456 -32.626 1.00 74.00 85 SER A O 1
ATOM 652 N N . LEU A 1 86 ? 6.564 0.599 -34.370 1.00 75.25 86 LEU A N 1
ATOM 653 C CA . LEU A 1 86 ? 5.296 0.908 -33.684 1.00 75.25 86 LEU A CA 1
ATOM 654 C C . LEU A 1 86 ? 4.725 -0.315 -32.947 1.00 75.25 86 LEU A C 1
ATOM 656 O O . LEU A 1 86 ? 4.313 -0.218 -31.795 1.00 75.25 86 LEU A O 1
ATOM 660 N N . TRP A 1 87 ? 4.763 -1.485 -33.588 1.00 76.81 87 TRP A N 1
ATOM 661 C CA . TRP A 1 87 ? 4.277 -2.734 -33.006 1.00 76.81 87 TRP A CA 1
ATOM 662 C C . TRP A 1 87 ? 5.120 -3.234 -31.833 1.00 76.81 87 TRP A C 1
ATOM 664 O O . TRP A 1 87 ? 4.550 -3.751 -30.875 1.00 76.81 87 TRP A O 1
ATOM 674 N N . LYS A 1 88 ? 6.446 -3.037 -31.861 1.00 70.88 88 LYS A N 1
ATOM 675 C CA . LYS A 1 88 ? 7.332 -3.327 -30.723 1.00 70.88 88 LYS A CA 1
ATOM 676 C C . LYS A 1 88 ? 7.008 -2.408 -29.544 1.00 70.88 88 LYS A C 1
ATOM 678 O O . LYS A 1 88 ? 6.971 -2.858 -28.407 1.00 70.88 88 LYS A O 1
ATOM 683 N N . ASN A 1 89 ? 6.713 -1.137 -29.805 1.00 70.75 89 ASN A N 1
ATOM 684 C CA . ASN A 1 89 ? 6.331 -0.183 -28.763 1.00 70.75 89 ASN A CA 1
ATOM 685 C C . ASN A 1 89 ? 4.947 -0.480 -28.169 1.00 70.75 89 ASN A C 1
ATOM 687 O O . ASN A 1 89 ? 4.789 -0.445 -26.952 1.00 70.75 89 ASN A O 1
ATOM 691 N N . ILE A 1 90 ? 3.963 -0.850 -28.995 1.00 75.75 90 ILE A N 1
ATOM 692 C CA . ILE A 1 90 ? 2.643 -1.277 -28.509 1.00 75.75 90 ILE A CA 1
ATOM 693 C C . ILE A 1 90 ? 2.764 -2.564 -27.689 1.00 75.75 90 ILE A C 1
ATOM 695 O O . ILE A 1 90 ? 2.220 -2.635 -26.590 1.00 75.75 90 ILE A O 1
ATOM 699 N N . SER A 1 91 ? 3.493 -3.574 -28.177 1.00 75.06 91 SER A N 1
ATOM 700 C CA . SER A 1 91 ? 3.645 -4.839 -27.452 1.00 75.06 91 SER A CA 1
ATOM 701 C C . SER A 1 91 ? 4.379 -4.654 -26.124 1.00 75.06 91 SER A C 1
ATOM 703 O O . SER A 1 91 ? 3.982 -5.262 -25.130 1.00 75.06 91 SER A O 1
ATOM 705 N N . ARG A 1 92 ? 5.372 -3.754 -26.064 1.00 71.62 92 ARG A N 1
ATOM 706 C CA . ARG A 1 92 ? 6.091 -3.387 -24.834 1.00 71.62 92 ARG A CA 1
ATOM 707 C C . ARG A 1 92 ? 5.150 -2.951 -23.711 1.00 71.62 92 ARG A C 1
ATOM 709 O O . ARG A 1 92 ? 5.375 -3.384 -22.590 1.00 71.62 92 ARG A O 1
ATOM 716 N N . VAL A 1 93 ? 4.079 -2.200 -23.988 1.00 74.69 93 VAL A N 1
ATOM 717 C CA . VAL A 1 93 ? 3.106 -1.767 -22.959 1.00 74.69 93 VAL A CA 1
ATOM 718 C C . VAL A 1 93 ? 2.470 -2.959 -22.235 1.00 74.69 93 VAL A C 1
ATOM 720 O O . VAL A 1 93 ? 2.320 -2.942 -21.013 1.00 74.69 93 VAL A O 1
ATOM 723 N N . PHE A 1 94 ? 2.118 -4.012 -22.976 1.00 79.12 94 PHE A N 1
ATOM 724 C CA . PHE A 1 94 ? 1.480 -5.208 -22.419 1.00 79.12 94 PHE A CA 1
ATOM 725 C C . PHE A 1 94 ? 2.505 -6.182 -21.833 1.00 79.12 94 PHE A C 1
ATOM 727 O O . PHE A 1 94 ? 2.314 -6.692 -20.732 1.00 79.12 94 PHE A O 1
ATOM 734 N N . LEU A 1 95 ? 3.611 -6.421 -22.540 1.00 77.88 95 LEU A N 1
ATOM 735 C CA . LEU A 1 95 ? 4.653 -7.353 -22.109 1.00 77.88 95 LEU A CA 1
ATOM 736 C C . LEU A 1 95 ? 5.353 -6.848 -20.848 1.00 77.88 95 LEU A C 1
ATOM 738 O O . LEU A 1 95 ? 5.520 -7.621 -19.905 1.00 77.88 95 LEU A O 1
ATOM 742 N N . SER A 1 96 ? 5.665 -5.546 -20.771 1.00 73.12 96 SER A N 1
ATOM 743 C CA . SER A 1 96 ? 6.283 -4.956 -19.576 1.00 73.12 96 SER A CA 1
ATOM 744 C C . SER A 1 96 ? 5.387 -5.134 -18.367 1.00 73.12 96 SER A C 1
ATOM 746 O O . SER A 1 96 ? 5.873 -5.373 -17.271 1.00 73.12 96 SER A O 1
ATOM 748 N N . ALA A 1 97 ? 4.070 -5.064 -18.578 1.00 79.31 97 ALA A N 1
ATOM 749 C CA . ALA A 1 97 ? 3.118 -5.253 -17.506 1.00 79.31 97 ALA A CA 1
ATOM 750 C C . ALA A 1 97 ? 3.099 -6.678 -16.964 1.00 79.31 97 ALA A C 1
ATOM 752 O O . ALA A 1 97 ? 2.904 -6.862 -15.771 1.00 79.31 97 ALA A O 1
ATOM 753 N N . LEU A 1 98 ? 3.333 -7.690 -17.795 1.00 79.81 98 LEU A N 1
ATOM 754 C CA . LEU A 1 98 ? 3.283 -9.083 -17.357 1.00 79.81 98 LEU A CA 1
ATOM 755 C C . LEU A 1 98 ? 4.501 -9.505 -16.526 1.00 79.81 98 LEU A C 1
ATOM 757 O O . LEU A 1 98 ? 4.332 -10.280 -15.586 1.00 79.81 98 LEU A O 1
ATOM 761 N N . GLY A 1 99 ? 5.694 -9.003 -16.848 1.00 69.94 99 GLY A N 1
ATOM 762 C CA . GLY A 1 99 ? 6.937 -9.471 -16.225 1.00 69.94 99 GLY A CA 1
ATOM 763 C C . GLY A 1 99 ? 8.105 -8.498 -16.282 1.00 69.94 99 GLY A C 1
ATOM 764 O O . GLY A 1 99 ? 9.232 -8.946 -16.171 1.00 69.94 99 GLY A O 1
ATOM 765 N N . GLY A 1 100 ? 7.869 -7.203 -16.496 1.00 69.62 100 GLY A N 1
ATOM 766 C CA . GLY A 1 100 ? 8.932 -6.202 -16.485 1.00 69.62 100 GLY A CA 1
ATOM 767 C C . GLY A 1 100 ? 9.570 -6.027 -15.104 1.00 69.62 100 GLY A C 1
ATOM 768 O O . GLY A 1 100 ? 8.991 -6.387 -14.083 1.00 69.62 100 GLY A O 1
ATOM 769 N N . ASN A 1 101 ? 10.754 -5.416 -15.100 1.00 64.88 101 ASN A N 1
ATOM 770 C CA . ASN A 1 101 ? 11.649 -5.346 -13.943 1.00 64.88 101 ASN A CA 1
ATOM 771 C C . ASN A 1 101 ? 11.019 -4.726 -12.679 1.00 64.88 101 ASN A C 1
ATOM 773 O O . ASN A 1 101 ? 11.244 -5.196 -11.573 1.00 64.88 101 ASN A O 1
ATOM 777 N N . VAL A 1 102 ? 10.179 -3.701 -12.834 1.00 69.25 102 VAL A N 1
ATOM 778 C CA . VAL A 1 102 ? 9.583 -2.979 -11.701 1.00 69.25 102 VAL A CA 1
ATOM 779 C C . VAL A 1 102 ? 8.118 -3.379 -11.553 1.00 69.25 102 VAL A C 1
ATOM 781 O O . VAL A 1 102 ? 7.290 -3.043 -12.402 1.00 69.25 102 VAL A O 1
ATOM 784 N N . GLU A 1 103 ? 7.833 -4.097 -10.467 1.00 72.88 103 GLU A N 1
ATOM 785 C CA . GLU A 1 103 ? 6.503 -4.514 -9.997 1.00 72.88 103 GLU A CA 1
ATOM 786 C C . GLU A 1 103 ? 5.539 -5.065 -11.075 1.00 72.88 103 GLU A C 1
ATOM 788 O O . GLU A 1 103 ? 4.509 -4.465 -11.370 1.00 72.88 103 GLU A O 1
ATOM 793 N N . PRO A 1 104 ? 5.817 -6.234 -11.669 1.00 82.19 104 PRO A N 1
ATOM 794 C CA . PRO A 1 104 ? 4.961 -6.815 -12.707 1.00 82.19 104 PRO A CA 1
ATOM 795 C C . PRO A 1 104 ? 3.593 -7.316 -12.200 1.00 82.19 104 PRO A C 1
ATOM 797 O O . PRO A 1 104 ? 3.421 -7.673 -11.041 1.00 82.19 104 PRO A O 1
ATOM 800 N N . ILE A 1 105 ? 2.597 -7.452 -13.085 1.00 88.69 105 ILE A N 1
ATOM 801 C CA . ILE A 1 105 ? 1.272 -8.035 -12.775 1.00 88.69 105 ILE A CA 1
ATOM 802 C C . ILE A 1 105 ? 1.416 -9.408 -12.100 1.00 88.69 105 ILE A C 1
ATOM 804 O O . ILE A 1 105 ? 0.640 -9.741 -11.210 1.00 88.69 105 ILE A O 1
ATOM 808 N N . PHE A 1 106 ? 2.402 -10.214 -12.481 1.00 89.19 106 PHE A N 1
ATOM 809 C CA . PHE A 1 106 ? 2.740 -11.449 -11.778 1.00 89.19 106 PHE A CA 1
ATOM 810 C C . PHE A 1 106 ? 3.917 -11.163 -10.844 1.00 89.19 106 PHE A C 1
ATOM 812 O O . PHE A 1 106 ? 4.965 -10.827 -11.375 1.00 89.19 106 PHE A O 1
ATOM 819 N N . PRO A 1 107 ? 3.806 -11.277 -9.504 1.00 90.75 107 PRO A N 1
ATOM 820 C CA . PRO A 1 107 ? 2.695 -11.842 -8.730 1.00 90.75 107 PRO A CA 1
ATOM 821 C C . PRO A 1 107 ? 1.659 -10.825 -8.202 1.00 90.75 107 PRO A C 1
ATOM 823 O O . PRO A 1 107 ? 0.706 -11.234 -7.536 1.00 90.75 107 PRO A O 1
ATOM 826 N N . PHE A 1 108 ? 1.809 -9.517 -8.435 1.00 90.44 108 PHE A N 1
ATOM 827 C CA . PHE A 1 108 ? 1.015 -8.476 -7.755 1.00 90.44 108 PHE A CA 1
ATOM 828 C C . PHE A 1 108 ? -0.511 -8.549 -7.988 1.00 90.44 108 PHE A C 1
ATOM 830 O O . PHE A 1 108 ? -1.301 -8.130 -7.139 1.00 90.44 108 PHE A O 1
ATOM 837 N N . LEU A 1 109 ? -0.965 -9.185 -9.065 1.00 92.81 109 LEU A N 1
ATOM 838 C CA . LEU A 1 109 ? -2.373 -9.486 -9.322 1.00 92.81 109 LEU A CA 1
ATOM 839 C C . LEU A 1 109 ? -2.978 -10.393 -8.243 1.00 92.81 109 LEU A C 1
ATOM 841 O O . LEU A 1 109 ? -4.146 -10.227 -7.885 1.00 92.81 109 LEU A O 1
ATOM 845 N N . ALA A 1 110 ? -2.185 -11.293 -7.655 1.00 94.25 110 ALA A N 1
ATOM 846 C CA . ALA A 1 110 ? -2.617 -12.094 -6.516 1.00 94.25 110 ALA A CA 1
ATOM 847 C C . ALA A 1 110 ? -2.943 -11.209 -5.303 1.00 94.25 110 ALA A C 1
ATOM 849 O O . ALA A 1 110 ? -3.944 -11.446 -4.627 1.00 94.25 110 ALA A O 1
ATOM 850 N N . VAL A 1 111 ? -2.166 -10.144 -5.070 1.00 92.44 111 VAL A N 1
ATOM 851 C CA . VAL A 1 111 ? -2.436 -9.157 -4.008 1.00 92.44 111 VAL A CA 1
ATOM 852 C C . VAL A 1 111 ? -3.760 -8.442 -4.272 1.00 92.44 111 VAL A C 1
ATOM 854 O O . VAL A 1 111 ? -4.578 -8.307 -3.361 1.00 92.44 111 VAL A O 1
ATOM 857 N N . SER A 1 112 ? -4.031 -8.065 -5.526 1.00 93.19 112 SER A N 1
ATOM 858 C CA . SER A 1 112 ? -5.316 -7.468 -5.917 1.00 93.19 112 SER A CA 1
ATOM 859 C C . SER A 1 112 ? -6.501 -8.405 -5.648 1.00 93.19 112 SER A C 1
ATOM 861 O O . SER A 1 112 ? -7.519 -7.980 -5.096 1.00 93.19 112 SER A O 1
ATOM 863 N N . PHE A 1 113 ? -6.363 -9.703 -5.943 1.00 95.44 113 PHE A N 1
ATOM 864 C CA . PHE A 1 113 ? -7.384 -10.704 -5.617 1.00 95.44 113 PHE A CA 1
ATOM 865 C C . PHE A 1 113 ? -7.583 -10.881 -4.112 1.00 95.44 113 PHE A C 1
ATOM 867 O O . PHE A 1 113 ? -8.724 -10.999 -3.661 1.00 95.44 113 PHE A O 1
ATOM 874 N N . VAL A 1 114 ? -6.512 -10.841 -3.315 1.00 92.94 114 VAL A N 1
ATOM 875 C CA . VAL A 1 114 ? -6.631 -10.834 -1.850 1.00 92.94 114 VAL A CA 1
ATOM 876 C C . VAL A 1 114 ? -7.363 -9.577 -1.368 1.00 92.94 114 VAL A C 1
ATOM 878 O O . VAL A 1 114 ? -8.249 -9.680 -0.517 1.00 92.94 114 VAL A O 1
ATOM 881 N N . GLY A 1 115 ? -7.091 -8.416 -1.968 1.00 91.19 115 GLY A N 1
ATOM 882 C CA . GLY A 1 115 ? -7.853 -7.185 -1.743 1.00 91.19 115 GLY A CA 1
ATOM 883 C C . GLY A 1 115 ? -9.353 -7.367 -2.004 1.00 91.19 115 GLY A C 1
ATOM 884 O O . GLY A 1 115 ? -10.174 -7.021 -1.152 1.00 91.19 115 GLY A O 1
ATOM 885 N N . SER A 1 116 ? -9.727 -8.003 -3.119 1.00 92.69 116 SER A N 1
ATOM 886 C CA . SER A 1 116 ? -11.127 -8.336 -3.431 1.00 92.69 116 SER A CA 1
ATOM 887 C C . SER A 1 116 ? -11.762 -9.273 -2.405 1.00 92.69 116 SER A C 1
ATOM 889 O O . SER A 1 116 ? -12.921 -9.080 -2.034 1.00 92.69 116 SER A O 1
ATOM 891 N N . ILE A 1 117 ? -11.023 -10.269 -1.902 1.00 92.25 117 ILE A N 1
ATOM 892 C CA . ILE A 1 117 ? -11.501 -11.157 -0.830 1.00 92.25 117 ILE A CA 1
ATOM 893 C C . ILE A 1 117 ? -11.820 -10.347 0.428 1.00 92.25 117 ILE A C 1
ATOM 895 O O . ILE A 1 117 ? -12.889 -10.534 1.013 1.00 92.25 117 ILE A O 1
ATOM 899 N N . ILE A 1 118 ? -10.922 -9.440 0.827 1.00 88.62 118 ILE A N 1
ATOM 900 C CA . ILE A 1 118 ? -11.117 -8.563 1.988 1.00 88.62 118 ILE A CA 1
ATOM 901 C C . ILE A 1 118 ? -12.345 -7.668 1.773 1.00 88.62 118 ILE A C 1
ATOM 903 O O . ILE A 1 118 ? -13.221 -7.629 2.637 1.00 88.62 118 ILE A O 1
ATOM 907 N N . GLY A 1 119 ? -12.468 -7.023 0.609 1.00 87.06 119 GLY A N 1
ATOM 908 C CA . GLY A 1 119 ? -13.611 -6.166 0.274 1.00 87.06 119 GLY A CA 1
ATOM 909 C C . GLY A 1 119 ? -14.949 -6.911 0.313 1.00 87.06 119 GLY A C 1
ATOM 910 O O . GLY A 1 119 ? -15.882 -6.492 0.999 1.00 87.06 119 GLY A O 1
ATOM 911 N N . LEU A 1 120 ? -15.032 -8.078 -0.336 1.00 88.00 120 LEU A N 1
ATOM 912 C CA . LEU A 1 120 ? -16.212 -8.953 -0.294 1.00 88.00 120 LEU A CA 1
ATOM 913 C C . LEU A 1 120 ? -16.572 -9.376 1.134 1.00 88.00 120 LEU A C 1
ATOM 915 O O . LEU A 1 120 ? -17.751 -9.505 1.477 1.00 88.00 120 LEU A O 1
ATOM 919 N N . TYR A 1 121 ? -15.560 -9.602 1.969 1.00 83.25 121 TYR A N 1
ATOM 920 C CA . TYR A 1 121 ? -15.755 -9.976 3.359 1.00 83.25 121 TYR A CA 1
ATOM 921 C C . TYR A 1 121 ? -16.345 -8.822 4.182 1.00 83.25 121 TYR A C 1
ATOM 923 O O . TYR A 1 121 ? -17.320 -9.027 4.912 1.00 83.25 121 TYR A O 1
ATOM 931 N N . ILE A 1 122 ? -15.795 -7.613 4.037 1.00 78.12 122 ILE A N 1
ATOM 932 C CA . ILE A 1 122 ? -16.260 -6.408 4.738 1.00 78.12 122 ILE A CA 1
ATOM 933 C C . ILE A 1 122 ? -17.707 -6.086 4.352 1.00 78.12 122 ILE A C 1
ATOM 935 O O . ILE A 1 122 ? -18.541 -5.921 5.241 1.00 78.12 122 ILE A O 1
ATOM 939 N N . MET A 1 123 ? -18.042 -6.102 3.057 1.00 76.62 123 MET A N 1
ATOM 940 C CA . MET A 1 123 ? -19.415 -5.848 2.590 1.00 76.62 123 MET A CA 1
ATOM 941 C C . MET A 1 123 ? -20.423 -6.857 3.146 1.00 76.62 123 MET A C 1
ATOM 943 O O . MET A 1 123 ? -21.548 -6.516 3.509 1.00 76.62 123 MET A O 1
ATOM 947 N N . LYS A 1 124 ? -20.030 -8.130 3.249 1.00 78.12 124 LYS A N 1
ATOM 948 C CA . LYS A 1 124 ? -20.891 -9.138 3.866 1.00 78.12 124 LYS A CA 1
ATOM 949 C C . LYS A 1 124 ? -21.114 -8.839 5.348 1.00 78.12 124 LYS A C 1
ATOM 951 O O . LYS A 1 124 ? -22.227 -9.003 5.840 1.00 78.12 124 LYS A O 1
ATOM 956 N N . GLN A 1 125 ? -20.074 -8.420 6.062 1.00 66.56 125 GLN A N 1
ATOM 957 C CA . GLN A 1 125 ? -20.166 -8.125 7.486 1.00 66.56 125 GLN A CA 1
ATOM 958 C C . GLN A 1 125 ? -20.972 -6.851 7.778 1.00 66.56 125 GLN A C 1
ATOM 960 O O . GLN A 1 125 ? -21.698 -6.831 8.768 1.00 66.56 125 GLN A O 1
ATOM 965 N N . SER A 1 126 ? -20.896 -5.822 6.927 1.00 60.72 126 SER A N 1
ATOM 966 C CA . SER A 1 126 ? -21.711 -4.610 7.079 1.00 60.72 126 SER A CA 1
ATOM 967 C C . SER A 1 126 ? -23.207 -4.878 6.873 1.00 60.72 126 SER A C 1
ATOM 969 O O . SER A 1 126 ? -24.021 -4.283 7.573 1.00 60.72 126 SER A O 1
ATOM 971 N N . SER A 1 127 ? -23.568 -5.827 5.998 1.00 59.84 127 SER A N 1
ATOM 972 C CA . SER A 1 127 ? -24.970 -6.215 5.755 1.00 59.84 127 SER A CA 1
ATOM 973 C C . SER A 1 127 ? -25.636 -6.978 6.913 1.00 59.84 127 SER A C 1
ATOM 975 O O . SER A 1 127 ? -26.858 -6.998 7.017 1.00 59.84 127 SER A O 1
ATOM 977 N N . ILE A 1 128 ? -24.855 -7.600 7.806 1.00 59.44 128 ILE A N 1
ATOM 978 C CA . ILE A 1 128 ? -25.365 -8.374 8.947 1.00 59.44 128 ILE A CA 1
ATOM 979 C C . ILE A 1 128 ? -25.335 -7.460 10.182 1.00 59.44 128 ILE A C 1
ATOM 981 O O . ILE A 1 128 ? -24.406 -7.490 10.985 1.00 59.44 128 ILE A O 1
ATOM 985 N N . GLN A 1 129 ? -26.350 -6.604 10.308 1.00 47.75 129 GLN A N 1
ATOM 986 C CA . GLN A 1 129 ? -26.449 -5.524 11.304 1.00 47.75 129 GLN A CA 1
ATOM 987 C C . GLN A 1 129 ? -26.583 -5.959 12.786 1.00 47.75 129 GLN A C 1
ATOM 989 O O . GLN A 1 129 ? -26.671 -5.091 13.646 1.00 47.75 129 GLN A O 1
ATOM 994 N N . GLY A 1 130 ? -26.564 -7.254 13.125 1.00 50.09 130 GLY A N 1
ATOM 995 C CA . GLY A 1 130 ? -26.921 -7.728 14.476 1.00 50.09 130 GLY A CA 1
ATOM 996 C C . GLY A 1 130 ? -25.772 -7.930 15.47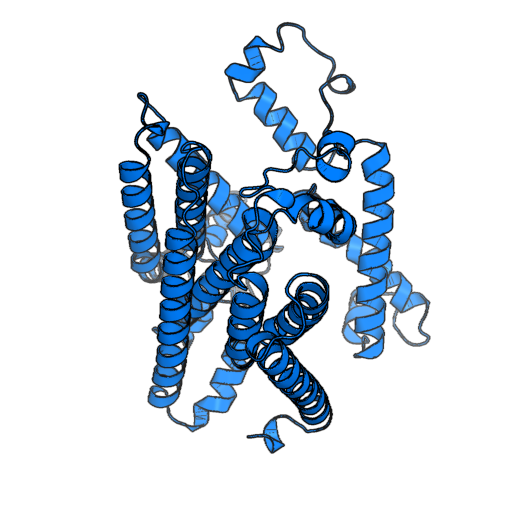2 1.00 50.09 130 GLY A C 1
ATOM 997 O O . GLY A 1 130 ? -25.904 -7.577 16.635 1.00 50.09 130 GLY A O 1
ATOM 998 N N . GLU A 1 131 ? -24.623 -8.466 15.050 1.00 48.69 131 GLU A N 1
ATOM 999 C CA . GLU A 1 131 ? -23.489 -8.732 15.953 1.00 48.69 131 GLU A CA 1
ATOM 1000 C C . GLU A 1 131 ? -22.163 -8.648 15.192 1.00 48.69 131 GLU A C 1
ATOM 1002 O O . GLU A 1 131 ? -21.711 -9.575 14.509 1.00 48.69 131 GLU A O 1
ATOM 1007 N N . LYS A 1 132 ? -21.503 -7.495 15.304 1.00 57.28 132 LYS A N 1
ATOM 1008 C CA . LYS A 1 132 ? -20.275 -7.185 14.566 1.00 57.28 132 LYS A CA 1
ATOM 1009 C C . LYS A 1 132 ? -19.063 -7.826 15.245 1.00 57.28 132 LYS A C 1
ATOM 1011 O O . LYS A 1 132 ? -18.291 -7.209 15.975 1.00 57.28 132 LYS A O 1
ATOM 1016 N N . SER A 1 133 ? -18.888 -9.118 14.989 1.00 64.62 133 SER A N 1
ATOM 1017 C CA . SER A 1 133 ? -17.753 -9.890 15.491 1.00 64.62 133 SER A CA 1
ATOM 1018 C C . SER A 1 133 ? -16.422 -9.370 14.932 1.00 64.62 133 SER A C 1
ATOM 1020 O O . SER A 1 133 ? -16.235 -9.291 13.724 1.00 64.62 133 SER A O 1
ATOM 1022 N N . THR A 1 134 ? -15.436 -9.096 15.791 1.00 70.31 134 THR A N 1
ATOM 1023 C CA . THR A 1 134 ? -14.045 -8.793 15.368 1.00 70.31 134 THR A CA 1
ATOM 1024 C C . THR A 1 134 ? -13.251 -10.042 14.972 1.00 70.31 134 THR A C 1
ATOM 1026 O O . THR A 1 134 ? -12.099 -9.945 14.546 1.00 70.31 134 THR A O 1
ATOM 1029 N N . ARG A 1 135 ? -13.840 -11.238 15.119 1.00 74.25 135 ARG A N 1
ATOM 1030 C CA . ARG A 1 135 ? -13.205 -12.529 14.809 1.00 74.25 135 ARG A CA 1
ATOM 1031 C C . ARG A 1 135 ? -12.566 -12.606 13.415 1.00 74.25 135 ARG A C 1
ATOM 1033 O O . ARG A 1 135 ? -11.447 -13.104 13.348 1.00 74.25 135 ARG A O 1
ATOM 1040 N N . PRO A 1 136 ? -13.191 -12.149 12.319 1.00 75.19 136 PRO A N 1
ATOM 1041 C CA . PRO A 1 136 ? -12.580 -12.269 11.003 1.00 75.19 136 PRO A CA 1
ATOM 1042 C C . PRO A 1 136 ? -11.396 -11.341 10.791 1.00 75.19 136 PRO A C 1
ATOM 1044 O O . PRO A 1 136 ? -10.401 -11.794 10.242 1.00 75.19 136 PRO A O 1
ATOM 1047 N N . LEU A 1 137 ? -11.441 -10.109 11.307 1.00 80.50 137 LEU A N 1
ATOM 1048 C CA . LEU A 1 137 ? -10.261 -9.246 11.329 1.00 80.50 137 LEU A CA 1
ATOM 1049 C C . LEU A 1 137 ? -9.119 -9.911 12.093 1.00 80.50 137 LEU A C 1
ATOM 1051 O O . LEU A 1 137 ? -7.997 -9.941 11.611 1.00 80.50 137 LEU A O 1
ATOM 1055 N N . LYS A 1 138 ? -9.403 -10.510 13.258 1.00 82.81 138 LYS A N 1
ATOM 1056 C CA . LYS A 1 138 ? -8.388 -11.239 14.033 1.00 82.81 138 LYS A CA 1
ATOM 1057 C C . LYS A 1 138 ? -7.814 -12.428 13.261 1.00 82.81 138 LYS A C 1
ATOM 1059 O O . LYS A 1 138 ? -6.606 -12.615 13.276 1.00 82.81 138 LYS A O 1
ATOM 1064 N N . LYS A 1 139 ? -8.657 -13.209 12.576 1.00 86.38 139 LYS A N 1
ATOM 1065 C CA . LYS A 1 139 ? -8.210 -14.328 11.731 1.00 86.38 139 LYS A CA 1
ATOM 1066 C C . LYS A 1 139 ? -7.378 -13.846 10.542 1.00 86.38 139 LYS A C 1
ATOM 1068 O O . LYS A 1 139 ? -6.348 -14.444 10.269 1.00 86.38 139 LYS A O 1
ATOM 1073 N N . GLY A 1 140 ? -7.788 -12.762 9.884 1.00 87.44 140 GLY A N 1
ATOM 1074 C CA . GLY A 1 140 ? -7.036 -12.147 8.791 1.00 87.44 140 GLY A CA 1
ATOM 1075 C C . GLY A 1 140 ? -5.688 -11.597 9.256 1.00 87.44 140 GLY A C 1
ATOM 1076 O O . GLY A 1 140 ? -4.676 -11.876 8.631 1.00 87.44 140 GLY A O 1
ATOM 1077 N N . MET A 1 141 ? -5.646 -10.912 10.403 1.00 88.62 141 MET A N 1
ATOM 1078 C CA . MET A 1 141 ? -4.395 -10.459 11.024 1.00 88.62 141 MET A CA 1
ATOM 1079 C C . MET A 1 141 ? -3.490 -11.635 11.417 1.00 88.62 141 MET A C 1
ATOM 1081 O O . MET A 1 141 ? -2.279 -11.542 11.274 1.00 88.62 141 MET A O 1
ATOM 1085 N N . MET A 1 142 ? -4.059 -12.744 11.901 1.00 89.50 142 MET A N 1
ATOM 1086 C CA . MET A 1 142 ? -3.292 -13.951 12.223 1.00 89.50 142 MET A CA 1
ATOM 1087 C C . MET A 1 142 ? -2.731 -14.615 10.962 1.00 89.50 142 MET A C 1
ATOM 1089 O O . MET A 1 142 ? -1.575 -15.014 10.958 1.00 89.50 142 MET A O 1
ATOM 1093 N N . ALA A 1 143 ? -3.513 -14.689 9.882 1.00 90.50 143 ALA A N 1
ATOM 1094 C CA . ALA A 1 143 ? -3.033 -15.173 8.590 1.00 90.50 143 ALA A CA 1
ATOM 1095 C C . ALA A 1 143 ? -1.910 -14.279 8.041 1.00 90.50 143 ALA A C 1
ATOM 1097 O O . ALA A 1 143 ? -0.871 -14.790 7.644 1.00 90.50 143 ALA A O 1
ATOM 1098 N N . ALA A 1 144 ? -2.079 -12.956 8.108 1.00 91.75 144 ALA A N 1
ATOM 1099 C CA . ALA A 1 144 ? -1.050 -11.982 7.755 1.00 91.75 144 ALA A CA 1
ATOM 1100 C C . ALA A 1 144 ? 0.233 -12.168 8.580 1.00 91.75 144 ALA A C 1
ATOM 1102 O O . ALA A 1 144 ? 1.324 -12.174 8.025 1.00 91.75 144 ALA A O 1
ATOM 1103 N N . PHE A 1 145 ? 0.108 -12.389 9.891 1.00 91.00 145 PHE A N 1
ATOM 1104 C CA . PHE A 1 145 ? 1.246 -12.674 10.762 1.00 91.00 145 PHE A CA 1
ATOM 1105 C C . PHE A 1 145 ? 1.962 -13.977 10.380 1.00 91.00 145 PHE A C 1
ATOM 1107 O O . PHE A 1 145 ? 3.182 -13.993 10.273 1.00 91.00 145 PHE A O 1
ATOM 1114 N N . ILE A 1 146 ? 1.211 -15.050 10.114 1.00 93.81 146 ILE A N 1
ATOM 1115 C CA . ILE A 1 146 ? 1.775 -16.326 9.651 1.00 93.81 146 ILE A CA 1
ATOM 1116 C C . ILE A 1 146 ? 2.517 -16.132 8.324 1.00 93.81 146 ILE A C 1
ATOM 1118 O O . ILE A 1 146 ? 3.626 -16.636 8.181 1.00 93.81 146 ILE A O 1
ATOM 1122 N N . MET A 1 147 ? 1.949 -15.371 7.384 1.00 94.31 147 MET A N 1
ATOM 1123 C CA . MET A 1 147 ? 2.624 -15.017 6.133 1.00 94.31 147 MET A CA 1
ATOM 1124 C C . MET A 1 147 ? 3.941 -14.287 6.406 1.00 94.31 147 MET A C 1
ATOM 1126 O O . MET A 1 147 ? 4.974 -14.717 5.913 1.00 94.31 147 MET A O 1
ATOM 1130 N N . VAL A 1 148 ? 3.938 -13.252 7.250 1.00 92.62 148 VAL A N 1
ATOM 1131 C CA . VAL A 1 148 ? 5.164 -12.533 7.633 1.00 92.62 148 VAL A CA 1
ATOM 1132 C C . VAL A 1 148 ? 6.212 -13.483 8.213 1.00 92.62 148 VAL A C 1
ATOM 1134 O O . VAL A 1 148 ? 7.360 -13.440 7.787 1.00 92.62 148 VAL A O 1
ATOM 1137 N N . CYS A 1 149 ? 5.834 -14.382 9.125 1.00 92.88 149 CYS A N 1
ATOM 1138 C CA . CYS A 1 149 ? 6.764 -15.362 9.687 1.00 92.88 149 CYS A CA 1
ATOM 1139 C C . CYS A 1 149 ? 7.318 -16.324 8.627 1.00 92.88 149 CYS A C 1
ATOM 1141 O O . CYS A 1 149 ? 8.521 -16.560 8.607 1.00 92.88 149 CYS A O 1
ATOM 1143 N N . ILE A 1 150 ? 6.470 -16.856 7.740 1.00 94.94 150 ILE A N 1
ATOM 1144 C CA . ILE A 1 150 ? 6.897 -17.745 6.646 1.00 94.94 150 ILE A CA 1
ATOM 1145 C C . ILE A 1 150 ? 7.846 -17.011 5.697 1.00 94.94 150 ILE A C 1
ATOM 1147 O O . ILE A 1 150 ? 8.881 -17.558 5.332 1.00 94.94 150 ILE A O 1
ATOM 1151 N N . GLY A 1 151 ? 7.513 -15.775 5.324 1.00 92.50 151 GLY A N 1
ATOM 1152 C CA . GLY A 1 151 ? 8.346 -14.948 4.462 1.00 92.50 151 GLY A CA 1
ATOM 1153 C C . GLY A 1 151 ? 9.694 -14.629 5.105 1.00 92.50 151 GLY A C 1
ATOM 1154 O O . GLY A 1 151 ? 10.724 -14.834 4.482 1.00 92.50 151 GLY A O 1
ATOM 1155 N N . LEU A 1 152 ? 9.710 -14.228 6.380 1.00 89.50 152 LEU A N 1
ATOM 1156 C CA . LEU A 1 152 ? 10.943 -13.940 7.118 1.00 89.50 152 LEU A CA 1
ATOM 1157 C C . LEU A 1 152 ? 11.844 -15.179 7.232 1.00 89.50 152 LEU A C 1
ATOM 1159 O O . LEU A 1 152 ? 13.019 -15.121 6.883 1.00 89.50 152 LEU A O 1
ATOM 1163 N N . VAL A 1 153 ? 11.291 -16.305 7.698 1.00 91.50 153 VAL A N 1
ATOM 1164 C CA . VAL A 1 153 ? 12.038 -17.564 7.849 1.00 91.50 153 VAL A CA 1
ATOM 1165 C C . VAL A 1 153 ? 12.539 -18.058 6.495 1.00 91.50 153 VAL A C 1
ATOM 1167 O O . VAL A 1 153 ? 13.679 -18.497 6.398 1.00 91.50 153 VAL A O 1
ATOM 1170 N N . GLY A 1 154 ? 11.720 -17.956 5.449 1.00 90.56 154 GLY A N 1
ATOM 1171 C CA . GLY A 1 154 ? 12.102 -18.340 4.096 1.00 90.56 154 GLY A CA 1
ATOM 1172 C C . GLY A 1 154 ? 13.211 -17.466 3.515 1.00 90.56 154 GLY A C 1
ATOM 1173 O O . GLY A 1 154 ? 14.170 -18.007 2.974 1.00 90.56 154 GLY A O 1
ATOM 1174 N N . CYS A 1 155 ? 13.142 -16.142 3.694 1.00 85.31 155 CYS A N 1
ATOM 1175 C CA . CYS A 1 155 ? 14.229 -15.241 3.308 1.00 85.31 155 CYS A CA 1
ATOM 1176 C C . CYS A 1 155 ? 15.528 -15.620 4.031 1.00 85.31 155 CYS A C 1
ATOM 1178 O O . CYS A 1 155 ? 16.540 -15.832 3.375 1.00 85.31 155 CYS A O 1
ATOM 1180 N N . ILE A 1 156 ? 15.494 -15.800 5.357 1.00 84.12 156 ILE A N 1
ATOM 1181 C CA . ILE A 1 156 ? 16.673 -16.210 6.142 1.00 84.12 156 ILE A CA 1
ATOM 1182 C C . ILE A 1 156 ? 17.216 -17.565 5.667 1.00 84.12 156 ILE A C 1
ATOM 1184 O O . ILE A 1 156 ? 18.422 -17.719 5.510 1.00 84.12 156 ILE A O 1
ATOM 1188 N N . ALA A 1 157 ? 16.352 -18.545 5.405 1.00 87.44 157 ALA A N 1
ATOM 1189 C CA . ALA A 1 157 ? 16.776 -19.858 4.930 1.00 87.44 157 ALA A CA 1
ATOM 1190 C C . ALA A 1 157 ? 17.479 -19.777 3.566 1.00 87.44 157 ALA A C 1
ATOM 1192 O O . ALA A 1 157 ? 18.524 -20.397 3.389 1.00 87.44 157 ALA A O 1
ATOM 1193 N N . VAL A 1 158 ? 16.952 -18.987 2.622 1.00 84.31 158 VAL A N 1
ATOM 1194 C CA . VAL A 1 158 ? 17.598 -18.785 1.315 1.00 84.31 158 VAL A CA 1
ATOM 1195 C C . VAL A 1 158 ? 18.953 -18.092 1.469 1.00 84.31 158 VAL A C 1
ATOM 1197 O O . VAL A 1 158 ? 19.919 -18.513 0.832 1.00 84.31 158 VAL A O 1
ATOM 1200 N N . LEU A 1 159 ? 19.056 -17.097 2.356 1.00 77.38 159 LEU A N 1
ATOM 1201 C CA . LEU A 1 159 ? 20.325 -16.437 2.677 1.00 77.38 159 LEU A CA 1
ATOM 1202 C C . LEU A 1 159 ? 21.365 -17.427 3.219 1.00 77.38 159 LEU A C 1
ATOM 1204 O O . LEU A 1 159 ? 22.500 -17.446 2.758 1.00 77.38 159 LEU A O 1
ATOM 1208 N N . LEU A 1 160 ? 20.970 -18.296 4.155 1.00 80.00 160 LEU A N 1
ATOM 1209 C CA . LEU A 1 160 ? 21.871 -19.288 4.751 1.00 80.00 160 LEU A CA 1
ATOM 1210 C C . LEU A 1 160 ? 22.340 -20.347 3.742 1.00 80.00 160 LEU A C 1
ATOM 1212 O O . LEU A 1 160 ? 23.492 -20.772 3.790 1.00 80.00 160 LEU A O 1
ATOM 1216 N N . ILE A 1 161 ? 21.463 -20.771 2.826 1.00 81.81 161 ILE A N 1
ATOM 1217 C CA . ILE A 1 161 ? 21.786 -21.771 1.794 1.00 81.81 161 ILE A CA 1
ATOM 1218 C C . ILE A 1 161 ? 22.717 -21.189 0.720 1.00 81.81 161 ILE A C 1
ATOM 1220 O O . ILE A 1 161 ? 23.519 -21.924 0.151 1.00 81.81 161 ILE A O 1
ATOM 1224 N N . SER A 1 162 ? 22.650 -19.879 0.470 1.00 72.00 162 SER A N 1
ATOM 1225 C CA . SER A 1 162 ? 23.441 -19.207 -0.572 1.00 72.00 162 SER A CA 1
ATOM 1226 C C . SER A 1 162 ? 24.925 -19.006 -0.202 1.00 72.00 162 SER A C 1
ATOM 1228 O O . SER A 1 162 ? 25.693 -18.518 -1.024 1.00 72.00 162 SER A O 1
ATOM 1230 N N . GLY A 1 163 ? 25.352 -19.427 0.999 1.00 63.94 163 GLY A N 1
ATOM 1231 C CA . GLY A 1 163 ? 26.732 -19.325 1.496 1.00 63.94 163 GLY A CA 1
ATOM 1232 C C . GLY A 1 163 ? 27.023 -17.973 2.160 1.00 63.94 163 GLY A C 1
ATOM 1233 O O . GLY A 1 163 ? 26.725 -16.927 1.602 1.00 63.94 163 GLY A O 1
ATOM 1234 N N . GLY A 1 164 ? 27.592 -17.974 3.370 1.00 57.66 164 GLY A N 1
ATOM 1235 C CA . GLY A 1 164 ? 27.667 -16.811 4.277 1.00 57.66 164 GLY A CA 1
ATOM 1236 C C . GLY A 1 164 ? 28.313 -15.519 3.743 1.00 57.66 164 GLY A C 1
ATOM 1237 O O . GLY A 1 164 ? 27.901 -14.446 4.174 1.00 57.66 164 GLY A O 1
ATOM 1238 N N . ASP A 1 165 ? 29.217 -15.585 2.757 1.00 56.25 165 ASP A N 1
ATOM 1239 C CA . ASP A 1 165 ? 29.795 -14.399 2.081 1.00 56.25 165 ASP A CA 1
ATOM 1240 C C . ASP A 1 165 ? 28.746 -13.594 1.282 1.00 56.25 165 ASP A C 1
ATOM 1242 O O . ASP A 1 165 ? 29.004 -12.497 0.785 1.00 56.25 165 ASP A O 1
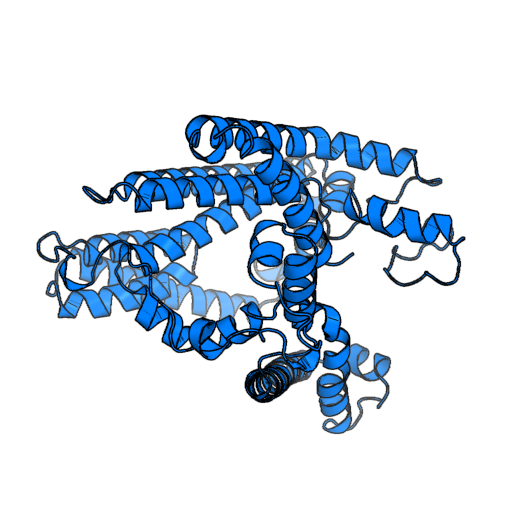ATOM 1246 N N . THR A 1 166 ? 27.528 -14.130 1.166 1.00 55.22 166 THR A N 1
ATOM 1247 C CA . THR A 1 166 ? 26.388 -13.498 0.506 1.00 55.22 166 THR A CA 1
ATOM 1248 C C . THR A 1 166 ? 25.470 -12.731 1.445 1.00 55.22 166 THR A C 1
ATOM 1250 O O . THR A 1 166 ? 24.549 -12.119 0.933 1.00 55.22 166 THR A O 1
ATOM 1253 N N . VAL A 1 167 ? 25.663 -12.690 2.771 1.00 56.84 167 VAL A N 1
ATOM 1254 C CA . VAL A 1 167 ? 24.728 -11.933 3.636 1.00 56.84 167 VAL A CA 1
ATOM 1255 C C . VAL A 1 167 ? 24.767 -10.440 3.309 1.00 56.84 167 VAL A C 1
ATOM 1257 O O . VAL A 1 167 ? 23.707 -9.850 3.121 1.00 56.84 167 VAL A O 1
ATOM 1260 N N . ASP A 1 168 ? 25.953 -9.859 3.123 1.00 60.16 168 ASP A N 1
ATOM 1261 C CA . ASP A 1 168 ? 26.094 -8.460 2.704 1.00 60.16 168 ASP A CA 1
ATOM 1262 C C . ASP A 1 168 ? 25.620 -8.246 1.268 1.00 60.16 168 ASP A C 1
ATOM 1264 O O . ASP A 1 168 ? 24.871 -7.307 1.006 1.00 60.16 168 ASP A O 1
ATOM 1268 N N . ASN A 1 169 ? 25.965 -9.140 0.336 1.00 59.53 169 ASN A N 1
ATOM 1269 C CA . ASN A 1 169 ? 25.493 -9.051 -1.050 1.00 59.53 169 ASN A CA 1
ATOM 1270 C C . ASN A 1 169 ? 23.979 -9.224 -1.156 1.00 59.53 169 ASN A C 1
ATOM 1272 O O . ASN A 1 169 ? 23.344 -8.577 -1.976 1.00 59.53 169 ASN A O 1
ATOM 1276 N N . ALA A 1 170 ? 23.382 -10.063 -0.323 1.00 59.78 170 ALA A N 1
ATOM 1277 C CA . ALA A 1 170 ? 21.965 -10.349 -0.337 1.00 59.78 170 ALA A CA 1
ATOM 1278 C C . ALA A 1 170 ? 21.161 -9.334 0.480 1.00 59.78 170 ALA A C 1
ATOM 1280 O O . ALA A 1 170 ? 20.034 -9.041 0.106 1.00 59.78 170 ALA A O 1
ATOM 1281 N N . LEU A 1 171 ? 21.731 -8.727 1.525 1.00 64.06 171 LEU A N 1
ATOM 1282 C CA . LEU A 1 171 ? 21.196 -7.507 2.138 1.00 64.06 171 LEU A CA 1
ATOM 1283 C C . LEU A 1 171 ? 21.258 -6.348 1.148 1.00 64.06 171 LEU A C 1
ATOM 1285 O O . LEU A 1 171 ? 20.269 -5.645 0.994 1.00 64.06 171 LEU A O 1
ATOM 1289 N N . THR A 1 172 ? 22.371 -6.198 0.430 1.00 63.41 172 THR A N 1
ATOM 1290 C CA . THR A 1 172 ? 22.539 -5.206 -0.639 1.00 63.41 172 THR A CA 1
ATOM 1291 C C . THR A 1 172 ? 21.553 -5.466 -1.777 1.00 63.41 172 THR A C 1
ATOM 1293 O O . THR A 1 172 ? 20.927 -4.534 -2.265 1.00 63.41 172 THR A O 1
ATOM 1296 N N . LEU A 1 173 ? 21.333 -6.725 -2.163 1.00 61.97 173 LEU A N 1
ATOM 1297 C CA . LEU A 1 173 ? 20.312 -7.101 -3.140 1.00 61.97 173 LEU A CA 1
ATOM 1298 C C . LEU A 1 173 ? 18.915 -6.840 -2.595 1.00 61.97 173 LEU A C 1
ATOM 1300 O O . LEU A 1 173 ? 18.136 -6.257 -3.312 1.00 61.97 173 LEU A O 1
ATOM 1304 N N . LEU A 1 174 ? 18.584 -7.176 -1.349 1.00 63.44 174 LEU A N 1
ATOM 1305 C CA . LEU A 1 174 ? 17.270 -6.866 -0.768 1.00 63.44 174 LEU A CA 1
ATOM 1306 C C . LEU A 1 174 ? 17.036 -5.354 -0.608 1.00 63.44 174 LEU A C 1
ATOM 1308 O O . LEU A 1 174 ? 15.889 -4.913 -0.637 1.00 63.44 174 LEU A O 1
ATOM 1312 N N . GLN A 1 175 ? 18.102 -4.571 -0.424 1.00 61.94 175 GLN A N 1
ATOM 1313 C CA . GLN A 1 175 ? 18.067 -3.107 -0.355 1.00 61.94 175 GLN A CA 1
ATOM 1314 C C . GLN A 1 175 ? 17.942 -2.458 -1.737 1.00 61.94 175 GLN A C 1
ATOM 1316 O O . GLN A 1 175 ? 17.297 -1.420 -1.843 1.00 61.94 175 GLN A O 1
ATOM 1321 N N . ASN A 1 176 ? 18.533 -3.066 -2.769 1.00 55.41 176 ASN A N 1
ATOM 1322 C CA . ASN A 1 176 ? 18.584 -2.529 -4.132 1.00 55.41 176 ASN A CA 1
ATOM 1323 C C . ASN A 1 176 ? 17.654 -3.259 -5.116 1.00 55.41 176 ASN A C 1
ATOM 1325 O O . ASN A 1 176 ? 17.586 -2.893 -6.288 1.00 55.41 176 ASN A O 1
ATOM 1329 N N . SER A 1 177 ? 16.958 -4.315 -4.684 1.00 57.50 177 SER A N 1
ATOM 1330 C CA . SER A 1 177 ? 16.022 -5.061 -5.516 1.00 57.50 177 SER A CA 1
ATOM 1331 C C . SER A 1 177 ? 14.707 -4.304 -5.552 1.00 57.50 177 SER A C 1
ATOM 1333 O O . SER A 1 177 ? 13.743 -4.652 -4.869 1.00 57.50 177 SER A O 1
ATOM 1335 N N . ASP A 1 178 ? 14.636 -3.326 -6.442 1.00 59.56 178 ASP A N 1
ATOM 1336 C CA . ASP A 1 178 ? 13.382 -2.694 -6.864 1.00 59.56 178 ASP A CA 1
ATOM 1337 C C . ASP A 1 178 ? 12.513 -3.661 -7.712 1.00 59.56 178 ASP A C 1
ATOM 1339 O O . ASP A 1 178 ? 11.534 -3.274 -8.354 1.00 59.56 178 ASP A O 1
ATOM 1343 N N . SER A 1 179 ? 12.891 -4.948 -7.737 1.00 68.12 179 SER A N 1
ATOM 1344 C CA . SER A 1 179 ? 12.550 -5.935 -8.747 1.00 68.12 179 SER A CA 1
ATOM 1345 C C . SER A 1 179 ? 12.445 -7.352 -8.176 1.00 68.12 179 SER A C 1
ATOM 1347 O O . SER A 1 179 ? 13.421 -7.964 -7.738 1.00 68.12 179 SER A O 1
ATOM 1349 N N . MET A 1 180 ? 11.232 -7.908 -8.223 1.00 75.12 180 MET A N 1
ATOM 1350 C CA . MET A 1 180 ? 10.983 -9.320 -7.908 1.00 75.12 180 MET A CA 1
ATOM 1351 C C . MET A 1 180 ? 11.572 -10.291 -8.950 1.00 75.12 180 MET A C 1
ATOM 1353 O O . MET A 1 180 ? 12.071 -11.336 -8.528 1.00 75.12 180 MET A O 1
ATOM 1357 N N . PRO A 1 181 ? 11.566 -9.989 -10.268 1.00 72.38 181 PRO A N 1
ATOM 1358 C CA . PRO A 1 181 ? 12.263 -10.815 -11.255 1.00 72.38 181 PRO A CA 1
ATOM 1359 C C . PRO A 1 181 ? 13.766 -10.950 -10.986 1.00 72.38 181 PRO A C 1
ATOM 1361 O O . PRO A 1 181 ? 14.280 -12.063 -10.971 1.00 72.38 181 PRO A O 1
ATOM 1364 N N . GLN A 1 182 ? 14.459 -9.858 -10.648 1.00 71.62 182 GLN A N 1
ATOM 1365 C CA . GLN A 1 182 ? 15.891 -9.911 -10.328 1.00 71.62 182 GLN A CA 1
ATOM 1366 C C . GLN A 1 182 ? 16.178 -10.774 -9.092 1.00 71.62 182 GLN A C 1
ATOM 1368 O O . GLN A 1 182 ? 17.173 -11.502 -9.065 1.00 71.62 182 GLN A O 1
ATOM 1373 N N . LEU A 1 183 ? 15.296 -10.751 -8.084 1.00 73.69 183 LEU A N 1
ATOM 1374 C CA . LEU A 1 183 ? 15.394 -11.667 -6.941 1.00 73.69 183 LEU A CA 1
ATOM 1375 C C . LEU A 1 183 ? 15.240 -13.133 -7.359 1.00 73.69 183 LEU A C 1
ATOM 1377 O O . LEU A 1 183 ? 15.880 -13.994 -6.756 1.00 73.69 183 LEU A O 1
ATOM 1381 N N . GLN A 1 184 ? 14.418 -13.428 -8.370 1.00 77.56 184 GLN A N 1
ATOM 1382 C CA . GLN A 1 184 ? 14.311 -14.781 -8.911 1.00 77.56 184 GLN A CA 1
ATOM 1383 C C . GLN A 1 184 ? 15.587 -15.211 -9.621 1.00 77.56 184 GLN A C 1
ATOM 1385 O O . GLN A 1 184 ? 16.077 -16.310 -9.367 1.00 77.56 184 GLN A O 1
ATOM 1390 N N . ASP A 1 185 ? 16.125 -14.350 -10.476 1.00 72.94 185 ASP A N 1
ATOM 1391 C CA . ASP A 1 185 ? 17.320 -14.667 -11.253 1.00 72.94 185 ASP A CA 1
ATOM 1392 C C . ASP A 1 185 ? 18.546 -14.843 -10.349 1.00 72.94 185 ASP A C 1
ATOM 1394 O O . ASP A 1 185 ? 19.372 -15.723 -10.580 1.00 72.94 185 ASP A O 1
ATOM 1398 N N . THR A 1 186 ? 18.635 -14.046 -9.279 1.00 71.69 186 THR A N 1
ATOM 1399 C CA . THR A 1 186 ? 19.804 -14.036 -8.388 1.00 71.69 186 THR A CA 1
ATOM 1400 C C . THR A 1 186 ? 19.711 -15.070 -7.267 1.00 71.69 186 THR A C 1
ATOM 1402 O O . THR A 1 186 ? 20.700 -15.720 -6.942 1.00 71.69 186 THR A O 1
ATOM 1405 N N . LEU A 1 187 ? 18.536 -15.222 -6.648 1.00 74.88 187 LEU A N 1
ATOM 1406 C CA . LEU A 1 187 ? 18.353 -15.994 -5.410 1.00 74.88 187 LEU A CA 1
ATOM 1407 C C . LEU A 1 187 ? 17.249 -17.062 -5.528 1.00 74.88 187 LEU A C 1
ATOM 1409 O O . LEU A 1 187 ? 16.762 -17.592 -4.522 1.00 74.88 187 LEU A O 1
ATOM 1413 N N . GLY A 1 188 ? 16.823 -17.393 -6.749 1.00 82.75 188 GLY A N 1
ATOM 1414 C CA . GLY A 1 188 ? 15.864 -18.460 -7.014 1.00 82.75 188 GLY A CA 1
ATOM 1415 C C . GLY A 1 188 ? 14.516 -18.201 -6.345 1.00 82.75 188 GLY A C 1
ATOM 1416 O O . GLY A 1 188 ? 13.792 -17.288 -6.706 1.00 82.75 188 GLY A O 1
ATOM 1417 N N . ILE A 1 189 ? 14.139 -19.007 -5.352 1.00 87.88 189 ILE A N 1
ATOM 1418 C CA . ILE A 1 189 ? 12.825 -18.903 -4.691 1.00 87.88 189 ILE A CA 1
ATOM 1419 C C . ILE A 1 189 ? 12.707 -17.716 -3.708 1.00 87.88 189 ILE A C 1
ATOM 1421 O O . ILE A 1 189 ? 11.637 -17.501 -3.137 1.00 87.88 189 ILE A O 1
ATOM 1425 N N . ALA A 1 190 ? 13.763 -16.917 -3.501 1.00 84.75 190 ALA A N 1
ATOM 1426 C CA . ALA A 1 190 ? 13.736 -15.772 -2.579 1.00 84.75 190 ALA A CA 1
ATOM 1427 C C . ALA A 1 190 ? 12.595 -14.783 -2.862 1.00 84.75 190 ALA A C 1
ATOM 1429 O O . ALA A 1 190 ? 11.960 -14.299 -1.922 1.00 84.75 190 ALA A O 1
ATOM 1430 N N . TRP A 1 191 ? 12.289 -14.526 -4.142 1.00 86.38 191 TRP A N 1
ATOM 1431 C CA . TRP A 1 191 ? 11.204 -13.620 -4.537 1.00 86.38 191 TRP A CA 1
ATOM 1432 C C . TRP A 1 191 ? 9.861 -14.033 -3.920 1.00 86.38 191 TRP A C 1
ATOM 1434 O O . TRP A 1 191 ? 9.074 -13.177 -3.528 1.00 86.38 191 TRP A O 1
ATOM 1444 N N . PHE A 1 192 ? 9.598 -15.338 -3.784 1.00 91.69 192 PHE A N 1
ATOM 1445 C CA . PHE A 1 192 ? 8.343 -15.858 -3.242 1.00 91.69 192 PHE A CA 1
ATOM 1446 C C . PHE A 1 192 ? 8.224 -15.563 -1.747 1.00 91.69 192 PHE A C 1
ATOM 1448 O O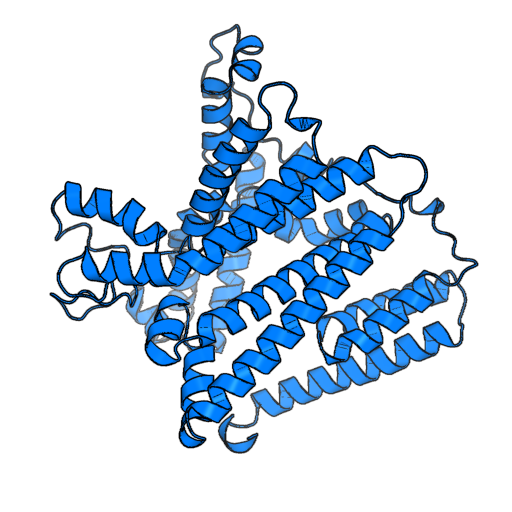 . PHE A 1 192 ? 7.175 -15.115 -1.277 1.00 91.69 192 PHE A O 1
ATOM 1455 N N . PHE A 1 193 ? 9.303 -15.769 -0.991 1.00 91.56 193 PHE A N 1
ATOM 1456 C CA . PHE A 1 193 ? 9.320 -15.477 0.439 1.00 91.56 193 PHE A CA 1
ATOM 1457 C C . PHE A 1 193 ? 9.247 -13.975 0.712 1.00 91.56 193 PHE A C 1
ATOM 1459 O O . PHE A 1 193 ? 8.471 -13.557 1.575 1.00 91.56 193 PHE A O 1
ATOM 1466 N N . MET A 1 194 ? 9.946 -13.162 -0.085 1.00 87.81 194 MET A N 1
ATOM 1467 C CA . MET A 1 194 ? 9.844 -11.705 -0.024 1.00 87.81 194 MET A CA 1
ATOM 1468 C C . MET A 1 194 ? 8.429 -11.230 -0.383 1.00 87.81 194 MET A C 1
ATOM 1470 O O . MET A 1 194 ? 7.838 -10.419 0.330 1.00 87.81 194 MET A O 1
ATOM 1474 N N . PHE A 1 195 ? 7.822 -11.799 -1.425 1.00 90.31 195 PHE A N 1
ATOM 1475 C CA . PHE A 1 195 ? 6.439 -11.525 -1.808 1.00 90.31 195 PHE A CA 1
ATOM 1476 C C . PHE A 1 195 ? 5.449 -11.844 -0.679 1.00 90.31 195 PHE A C 1
ATOM 1478 O O . PHE A 1 195 ? 4.585 -11.020 -0.364 1.00 90.31 195 PHE A O 1
ATOM 1485 N N . ILE A 1 196 ? 5.574 -13.011 -0.037 1.00 93.25 196 ILE A N 1
ATOM 1486 C CA . ILE A 1 196 ? 4.730 -13.394 1.103 1.00 93.25 196 ILE A CA 1
ATOM 1487 C C . ILE A 1 196 ? 4.950 -12.445 2.286 1.00 93.25 196 ILE A C 1
ATOM 1489 O O . ILE A 1 196 ? 3.971 -12.030 2.913 1.00 93.25 196 ILE A O 1
ATOM 1493 N N . LEU A 1 197 ? 6.202 -12.090 2.583 1.00 91.50 197 LEU A N 1
ATOM 1494 C CA . LEU A 1 197 ? 6.561 -11.174 3.665 1.00 91.50 197 LEU A CA 1
ATOM 1495 C C . LEU A 1 197 ? 5.908 -9.800 3.469 1.00 91.50 197 LEU A C 1
ATOM 1497 O O . LEU A 1 197 ? 5.224 -9.300 4.370 1.00 91.50 197 LEU A O 1
ATOM 1501 N N . LEU A 1 198 ? 6.074 -9.208 2.284 1.00 89.12 198 LEU A N 1
ATOM 1502 C CA . LEU A 1 198 ? 5.523 -7.896 1.947 1.00 89.12 198 LEU A CA 1
ATOM 1503 C C . LEU A 1 198 ? 3.994 -7.925 1.914 1.00 89.12 198 LEU A C 1
ATOM 1505 O O . LEU A 1 198 ? 3.346 -7.087 2.541 1.00 89.12 198 LEU A O 1
ATOM 1509 N N . THR A 1 199 ? 3.404 -8.929 1.262 1.00 91.19 199 THR A N 1
ATOM 1510 C CA . THR A 1 199 ? 1.944 -9.076 1.169 1.00 91.19 199 THR A CA 1
ATOM 1511 C C . THR A 1 199 ? 1.321 -9.291 2.549 1.00 91.19 199 THR A C 1
ATOM 1513 O O . THR A 1 199 ? 0.333 -8.645 2.901 1.00 91.19 199 THR A O 1
ATOM 1516 N N . GLY A 1 200 ? 1.917 -10.158 3.375 1.00 92.06 200 GLY A N 1
ATOM 1517 C CA . GLY A 1 200 ? 1.495 -10.381 4.757 1.00 92.06 200 GLY A CA 1
ATOM 1518 C C . GLY A 1 200 ? 1.563 -9.097 5.582 1.00 92.06 200 GLY A C 1
ATOM 1519 O O . GLY A 1 200 ? 0.603 -8.759 6.276 1.00 92.06 200 GLY A O 1
ATOM 1520 N N . SER A 1 201 ? 2.643 -8.327 5.440 1.00 90.94 201 SER A N 1
ATOM 1521 C CA . SER A 1 201 ? 2.812 -7.037 6.119 1.00 90.94 201 SER A CA 1
ATOM 1522 C C . SER A 1 201 ? 1.743 -6.025 5.695 1.00 90.94 201 SER A C 1
ATOM 1524 O O . SER A 1 201 ? 1.101 -5.413 6.550 1.00 90.94 201 SER A O 1
ATOM 1526 N N . GLN A 1 202 ? 1.479 -5.894 4.392 1.00 90.31 202 GLN A N 1
ATOM 1527 C CA . GLN A 1 202 ? 0.451 -4.998 3.851 1.00 90.31 202 GLN A CA 1
ATOM 1528 C C . GLN A 1 202 ? -0.953 -5.360 4.354 1.00 90.31 202 GLN A C 1
ATOM 1530 O O . GLN A 1 202 ? -1.678 -4.489 4.843 1.00 90.31 202 GLN A O 1
ATOM 1535 N N . ILE A 1 203 ? -1.328 -6.644 4.302 1.00 91.19 203 ILE A N 1
ATOM 1536 C CA . ILE A 1 203 ? -2.620 -7.126 4.816 1.00 91.19 203 ILE A CA 1
ATOM 1537 C C . ILE A 1 203 ? -2.719 -6.863 6.322 1.00 91.19 203 ILE A C 1
ATOM 1539 O O . ILE A 1 203 ? -3.739 -6.362 6.799 1.00 91.19 203 ILE A O 1
ATOM 1543 N N . GLY A 1 204 ? -1.662 -7.169 7.078 1.00 90.88 204 GLY A N 1
ATOM 1544 C CA . GLY A 1 204 ? -1.600 -6.939 8.519 1.00 90.88 204 GLY A CA 1
ATOM 1545 C C . GLY A 1 204 ? -1.828 -5.471 8.874 1.00 90.88 204 GLY A C 1
ATOM 1546 O O . GLY A 1 204 ? -2.682 -5.169 9.711 1.00 90.88 204 GLY A O 1
ATOM 1547 N N . CYS A 1 205 ? -1.132 -4.561 8.188 1.00 89.81 205 CYS A N 1
ATOM 1548 C CA . CYS A 1 205 ? -1.279 -3.116 8.345 1.00 89.81 205 CYS A CA 1
ATOM 1549 C C . CYS A 1 205 ? -2.689 -2.631 7.983 1.00 89.81 205 CYS A C 1
ATOM 1551 O O . CYS A 1 205 ? -3.306 -1.912 8.769 1.00 89.81 205 CYS A O 1
ATOM 1553 N N . MET A 1 206 ? -3.236 -3.055 6.842 1.00 89.75 206 MET A N 1
ATOM 1554 C CA . MET A 1 206 ? -4.577 -2.657 6.398 1.00 89.75 206 MET A CA 1
ATOM 1555 C C . MET A 1 206 ? -5.660 -3.107 7.390 1.00 89.75 206 MET A C 1
ATOM 1557 O O . MET A 1 206 ? -6.474 -2.302 7.845 1.00 89.75 206 MET A O 1
ATOM 1561 N N . LEU A 1 207 ? -5.642 -4.381 7.796 1.00 88.88 207 LEU A N 1
ATOM 1562 C CA . LEU A 1 207 ? -6.604 -4.920 8.762 1.00 88.88 207 LEU A CA 1
ATOM 1563 C C . LEU A 1 207 ? -6.442 -4.291 10.150 1.00 88.88 207 LEU A C 1
ATOM 1565 O O . LEU A 1 207 ? -7.428 -4.116 10.872 1.00 88.88 207 LEU A O 1
ATOM 1569 N N . LEU A 1 208 ? -5.213 -3.929 10.529 1.00 88.31 208 LEU A N 1
ATOM 1570 C CA . LEU A 1 208 ? -4.950 -3.185 11.752 1.00 88.31 208 LEU A CA 1
ATOM 1571 C C . LEU A 1 208 ? -5.573 -1.784 11.691 1.00 88.31 208 LEU A C 1
ATOM 1573 O O . LEU A 1 208 ? -6.225 -1.386 12.655 1.00 88.31 208 LEU A O 1
ATOM 1577 N N . ILE A 1 209 ? -5.439 -1.062 10.574 1.00 88.69 209 ILE A N 1
ATOM 1578 C CA . ILE A 1 209 ? -6.077 0.250 10.381 1.00 88.69 209 ILE A CA 1
ATOM 1579 C C . ILE A 1 209 ? -7.600 0.121 10.480 1.00 88.69 209 ILE A C 1
ATOM 1581 O O . ILE A 1 209 ? -8.201 0.835 11.285 1.00 88.69 209 ILE A O 1
ATOM 1585 N N . PHE A 1 210 ? -8.222 -0.838 9.785 1.00 85.12 210 PHE A N 1
ATOM 1586 C CA . PHE A 1 210 ? -9.668 -1.085 9.911 1.00 85.12 210 PHE A CA 1
ATOM 1587 C C . PHE A 1 210 ? -10.080 -1.364 11.358 1.00 85.12 210 PHE A C 1
ATOM 1589 O O . PHE A 1 210 ? -11.064 -0.816 11.863 1.00 85.12 210 PHE A O 1
ATOM 1596 N N . ARG A 1 211 ? -9.287 -2.163 12.079 1.00 84.81 211 ARG A N 1
ATOM 1597 C CA . ARG A 1 211 ? -9.534 -2.444 13.495 1.00 84.81 211 ARG A CA 1
ATOM 1598 C C . ARG A 1 211 ? -9.407 -1.197 14.378 1.00 84.81 211 ARG A C 1
ATOM 1600 O O . ARG A 1 211 ? -10.137 -1.075 15.359 1.00 84.81 211 ARG A O 1
ATOM 1607 N N . LEU A 1 212 ? -8.457 -0.312 14.087 1.00 87.06 212 LEU A N 1
ATOM 1608 C CA . LEU A 1 212 ? -8.157 0.879 14.886 1.00 87.06 212 LEU A CA 1
ATOM 1609 C C . LEU A 1 212 ? -9.077 2.066 14.596 1.00 87.06 212 LEU A C 1
ATOM 1611 O O . LEU A 1 212 ? -9.247 2.913 15.478 1.00 87.06 212 LEU A O 1
ATOM 1615 N N . VAL A 1 213 ? -9.627 2.131 13.387 1.00 87.25 213 VAL A N 1
ATOM 1616 C CA . VAL A 1 213 ? -10.415 3.257 12.889 1.00 87.25 213 VAL A CA 1
ATOM 1617 C C . VAL A 1 213 ? -11.896 2.883 12.855 1.00 87.25 213 VAL A C 1
ATOM 1619 O O . VAL A 1 213 ? -12.643 3.318 13.730 1.00 87.25 213 VAL A O 1
ATOM 1622 N N . GLU A 1 214 ? -12.310 2.024 11.925 1.00 81.56 214 GLU A N 1
ATOM 1623 C CA . GLU A 1 214 ? -13.726 1.716 11.664 1.00 81.56 214 GLU A CA 1
ATOM 1624 C C . GLU A 1 214 ? -14.378 0.912 12.796 1.00 81.56 214 GLU A C 1
ATOM 1626 O O . GLU A 1 214 ? -15.472 1.226 13.264 1.00 81.56 214 GLU A O 1
ATOM 1631 N N . PHE A 1 215 ? -13.687 -0.108 13.315 1.00 78.88 215 PHE A N 1
ATOM 1632 C CA . PHE A 1 215 ? -14.216 -0.944 14.405 1.00 78.88 215 PHE A CA 1
ATOM 1633 C C . PHE A 1 215 ? -14.200 -0.252 15.775 1.00 78.88 215 PHE A C 1
ATOM 1635 O O . PHE A 1 215 ? -14.747 -0.794 16.741 1.00 78.88 215 PHE A O 1
ATOM 1642 N N . ARG A 1 216 ? -13.589 0.935 15.867 1.00 80.69 216 ARG A N 1
ATOM 1643 C CA . ARG A 1 216 ? -13.556 1.777 17.073 1.00 80.69 216 ARG A CA 1
ATOM 1644 C C . ARG A 1 216 ? -14.443 3.017 16.978 1.00 80.69 216 ARG A C 1
ATOM 1646 O O . ARG A 1 216 ? -14.394 3.835 17.896 1.00 80.69 216 ARG A O 1
ATOM 1653 N N . GLY A 1 217 ? -15.192 3.207 15.892 1.00 80.00 217 GLY A N 1
ATOM 1654 C CA . GLY A 1 217 ? -16.006 4.413 15.726 1.00 80.00 217 GLY A CA 1
ATOM 1655 C C . GLY A 1 217 ? -15.157 5.681 15.592 1.00 80.00 217 GLY A C 1
ATOM 1656 O O . GLY A 1 217 ? -15.446 6.724 16.185 1.00 80.00 217 GLY A O 1
ATOM 1657 N N . LYS A 1 218 ? -13.973 5.574 14.983 1.00 85.12 218 LYS A N 1
ATOM 1658 C CA . LYS A 1 218 ? -13.017 6.686 14.865 1.00 85.12 218 LYS A CA 1
ATOM 1659 C C . LYS A 1 218 ? -12.830 7.143 13.427 1.00 85.12 218 LYS A C 1
ATOM 1661 O O . LYS A 1 218 ? -11.950 7.980 13.219 1.00 85.12 218 LYS A O 1
ATOM 1666 N N . ALA A 1 219 ? -13.649 6.667 12.486 1.00 85.06 219 ALA A N 1
ATOM 1667 C CA . ALA A 1 219 ? -13.524 7.005 11.074 1.00 85.06 219 ALA A CA 1
ATOM 1668 C C . ALA A 1 219 ? -13.548 8.520 10.846 1.00 85.06 219 ALA A C 1
ATOM 1670 O O . ALA A 1 219 ? -12.593 9.047 10.284 1.00 85.06 219 ALA A O 1
ATOM 1671 N N . GLU A 1 220 ? -14.515 9.242 11.420 1.00 87.31 220 GLU A N 1
ATOM 1672 C CA . GLU A 1 220 ? -14.607 10.700 11.258 1.00 87.31 220 GLU A CA 1
ATOM 1673 C C . GLU A 1 220 ? -13.366 11.450 11.765 1.00 87.31 220 GLU A C 1
ATOM 1675 O O . GLU A 1 220 ? -12.757 12.248 11.050 1.00 87.31 220 GLU A O 1
ATOM 1680 N N . ALA A 1 221 ? -12.951 11.197 13.010 1.00 87.50 221 ALA A N 1
ATOM 1681 C CA . ALA A 1 221 ? -11.801 11.902 13.581 1.00 87.50 221 ALA A CA 1
ATOM 1682 C C . ALA A 1 221 ? -10.489 11.536 12.877 1.00 87.50 221 ALA A C 1
ATOM 1684 O O . ALA A 1 221 ? -9.593 12.375 12.779 1.00 87.50 221 ALA A O 1
ATOM 1685 N N . PHE A 1 222 ? -10.359 10.294 12.410 1.00 88.25 222 PHE A N 1
ATOM 1686 C CA . PHE A 1 222 ? -9.216 9.867 11.615 1.00 88.25 222 PHE A CA 1
ATOM 1687 C C . PHE A 1 222 ? -9.223 10.543 10.241 1.00 88.25 222 PHE A C 1
ATOM 1689 O O . PHE A 1 222 ? -8.213 11.107 9.827 1.00 88.25 222 PHE A O 1
ATOM 1696 N N . GLY A 1 223 ? -10.370 10.568 9.570 1.00 86.75 223 GLY A N 1
ATOM 1697 C CA . GLY A 1 223 ? -10.552 11.178 8.261 1.00 86.75 223 GLY A CA 1
ATOM 1698 C C . GLY A 1 223 ? -10.304 12.683 8.236 1.00 86.75 223 GLY A C 1
ATOM 1699 O O . GLY A 1 223 ? -9.636 13.173 7.327 1.00 86.75 223 GLY A O 1
ATOM 1700 N N . LYS A 1 224 ? -10.746 13.409 9.273 1.00 89.31 224 LYS A N 1
ATOM 1701 C CA . LYS A 1 224 ? -10.442 14.841 9.452 1.00 89.31 224 LYS A CA 1
ATOM 1702 C C . LYS A 1 224 ? -8.939 15.093 9.620 1.00 89.31 224 LYS A C 1
ATOM 1704 O O . LYS A 1 224 ? -8.399 16.021 9.028 1.00 89.31 224 LYS A O 1
ATOM 1709 N N . LYS A 1 225 ? -8.235 14.242 10.378 1.00 90.25 225 LYS A N 1
ATOM 1710 C CA . LYS A 1 225 ? -6.775 14.352 10.585 1.00 90.25 225 LYS A CA 1
ATOM 1711 C C . LYS A 1 225 ? -5.949 13.931 9.373 1.00 90.25 225 LYS A C 1
ATOM 1713 O O . LYS A 1 225 ? -4.822 14.384 9.217 1.00 90.25 225 LYS A O 1
ATOM 1718 N N . THR A 1 226 ? -6.495 13.064 8.529 1.00 90.81 226 THR A N 1
ATOM 1719 C CA . THR A 1 226 ? -5.819 12.535 7.338 1.00 90.81 226 THR A CA 1
ATOM 1720 C C . THR A 1 226 ? -6.225 13.253 6.057 1.00 90.81 226 THR A C 1
ATOM 1722 O O . THR A 1 226 ? -5.830 12.819 4.981 1.00 90.81 226 THR A O 1
ATOM 1725 N N . LEU A 1 227 ? -6.948 14.378 6.147 1.00 91.56 227 LEU A N 1
ATOM 1726 C CA . LEU A 1 227 ? -7.378 15.171 4.990 1.00 91.56 227 LEU A CA 1
ATOM 1727 C C . LEU A 1 227 ? -6.222 15.486 4.029 1.00 91.56 227 LEU A C 1
ATOM 1729 O O . LEU A 1 227 ? -6.410 15.450 2.818 1.00 91.56 227 LEU A O 1
ATOM 1733 N N . PHE A 1 228 ? -5.028 15.739 4.573 1.00 92.44 228 PHE A N 1
ATOM 1734 C CA . PHE A 1 228 ? -3.791 15.881 3.806 1.00 92.44 228 PHE A CA 1
ATOM 1735 C C . PHE A 1 228 ? -3.580 14.698 2.846 1.00 92.44 228 PHE A C 1
ATOM 1737 O O . PHE A 1 228 ? -3.610 14.884 1.637 1.00 92.44 228 PHE A O 1
ATOM 1744 N N . PHE A 1 229 ? -3.466 13.474 3.368 1.00 91.25 229 PHE A N 1
ATOM 1745 C CA . PHE A 1 229 ? -3.243 12.267 2.563 1.00 91.25 229 PHE A CA 1
ATOM 1746 C C . PHE A 1 229 ? -4.442 11.933 1.675 1.00 91.25 229 PHE A C 1
ATOM 1748 O O . PHE A 1 229 ? -4.281 11.442 0.563 1.00 91.25 229 PHE A O 1
ATOM 1755 N N . ARG A 1 230 ? -5.658 12.230 2.143 1.00 91.00 230 ARG A N 1
ATOM 1756 C CA . ARG A 1 230 ? -6.889 11.971 1.391 1.00 91.00 230 ARG A CA 1
ATOM 1757 C C . ARG A 1 230 ? -6.994 12.830 0.132 1.00 91.00 230 ARG A C 1
ATOM 1759 O O . ARG A 1 230 ? -7.517 12.338 -0.856 1.00 91.00 230 ARG A O 1
ATOM 1766 N N . ARG A 1 231 ? -6.453 14.056 0.128 1.00 93.00 231 ARG A N 1
ATOM 1767 C CA . ARG A 1 231 ? -6.354 14.888 -1.088 1.00 93.00 231 ARG A CA 1
ATOM 1768 C C . ARG A 1 231 ? -5.493 14.221 -2.158 1.00 93.00 231 ARG A C 1
ATOM 1770 O O . ARG A 1 231 ? -5.918 14.149 -3.302 1.00 93.00 231 ARG A O 1
ATOM 1777 N N . PHE A 1 232 ? -4.327 13.695 -1.775 1.00 92.75 232 PHE A N 1
ATOM 1778 C CA . PHE A 1 232 ? -3.475 12.924 -2.686 1.00 92.75 232 PHE A CA 1
ATOM 1779 C C . PHE A 1 232 ? -4.187 11.661 -3.175 1.00 92.75 232 PHE A C 1
ATOM 1781 O O . PHE A 1 232 ? -4.200 11.388 -4.367 1.00 92.75 232 PHE A O 1
ATOM 1788 N N . GLY A 1 233 ? -4.836 10.926 -2.266 1.00 89.50 233 GLY A N 1
ATOM 1789 C CA . GLY A 1 233 ? -5.571 9.706 -2.603 1.00 89.50 233 GLY A CA 1
ATOM 1790 C C . GLY A 1 233 ? -6.782 9.930 -3.514 1.00 89.50 233 GLY A C 1
ATOM 1791 O O . GLY A 1 233 ? -7.126 9.044 -4.288 1.00 89.50 233 GLY A O 1
ATOM 1792 N N . PHE A 1 234 ? -7.421 11.102 -3.446 1.00 91.31 234 PHE A N 1
ATOM 1793 C CA . PHE A 1 234 ? -8.593 11.429 -4.262 1.00 91.31 234 PHE A CA 1
ATOM 1794 C C . PHE A 1 234 ? -8.264 11.568 -5.752 1.00 91.31 234 PHE A C 1
ATOM 1796 O O . PHE A 1 234 ? -9.113 11.270 -6.587 1.00 91.31 234 PHE A O 1
ATOM 1803 N N . VAL A 1 235 ? -7.037 11.991 -6.074 1.00 92.50 235 VAL A N 1
ATOM 1804 C CA . VAL A 1 235 ? -6.529 12.135 -7.448 1.00 92.50 235 VAL A CA 1
ATOM 1805 C C . VAL A 1 235 ? -5.180 11.432 -7.642 1.00 92.50 235 VAL A C 1
ATOM 1807 O O . VAL A 1 235 ? -4.251 11.970 -8.249 1.00 92.50 235 VAL A O 1
ATOM 1810 N N . ALA A 1 236 ? -5.055 10.229 -7.078 1.00 89.81 236 ALA A N 1
ATOM 1811 C CA . ALA A 1 236 ? -3.798 9.490 -7.020 1.00 89.81 236 ALA A CA 1
ATOM 1812 C C . ALA A 1 236 ? -3.201 9.176 -8.404 1.00 89.81 236 ALA A C 1
ATOM 1814 O O . ALA A 1 236 ? -1.991 9.307 -8.583 1.00 89.81 236 ALA A O 1
ATOM 1815 N N . PHE A 1 237 ? -4.023 8.808 -9.392 1.00 84.88 237 PHE A N 1
ATOM 1816 C CA . PHE A 1 237 ? -3.563 8.556 -10.758 1.00 84.88 237 PHE A CA 1
ATOM 1817 C C . PHE A 1 237 ? -3.032 9.827 -11.403 1.00 84.88 237 PHE A C 1
ATOM 1819 O O . PHE A 1 237 ? -1.996 9.780 -12.065 1.00 84.88 237 PHE A O 1
ATOM 1826 N N . SER A 1 238 ? -3.711 10.957 -11.205 1.00 90.19 238 SER A N 1
ATOM 1827 C CA . SER A 1 238 ? -3.256 12.234 -11.757 1.00 90.19 238 SER A CA 1
ATOM 1828 C C . SER A 1 238 ? -1.941 12.697 -11.148 1.00 90.19 238 SER A C 1
ATOM 1830 O O . SER A 1 238 ? -1.034 13.050 -11.893 1.00 90.19 238 SER A O 1
ATOM 1832 N N . VAL A 1 239 ? -1.822 12.676 -9.815 1.00 90.12 239 VAL A N 1
ATOM 1833 C CA . VAL A 1 239 ? -0.578 13.060 -9.121 1.00 90.12 239 VAL A CA 1
ATOM 1834 C C . VAL A 1 239 ? 0.588 12.224 -9.630 1.00 90.12 239 VAL A C 1
ATOM 1836 O O . VAL A 1 239 ? 1.651 12.758 -9.920 1.00 90.12 239 VAL A O 1
ATOM 1839 N N . TYR A 1 240 ? 0.363 10.925 -9.800 1.00 82.94 240 TYR A N 1
ATOM 1840 C CA . TYR A 1 240 ? 1.383 10.016 -10.289 1.00 82.94 240 TYR A CA 1
ATOM 1841 C C . TYR A 1 240 ? 1.797 10.290 -11.739 1.00 82.94 240 TYR A C 1
ATOM 1843 O O . TYR A 1 240 ? 2.972 10.466 -12.026 1.00 82.94 240 TYR A O 1
ATOM 1851 N N . ASN A 1 241 ? 0.837 10.394 -12.663 1.00 83.12 241 ASN A N 1
ATOM 1852 C CA . ASN A 1 241 ? 1.149 10.640 -14.079 1.00 83.12 241 ASN A CA 1
ATOM 1853 C C . ASN A 1 241 ? 1.792 12.016 -14.310 1.00 83.12 241 ASN A C 1
ATOM 1855 O O . ASN A 1 241 ? 2.459 12.237 -15.318 1.00 83.12 241 ASN A O 1
ATOM 1859 N N . PHE A 1 242 ? 1.593 12.946 -13.379 1.00 87.44 242 PHE A N 1
ATOM 1860 C CA . PHE A 1 242 ? 2.186 14.274 -13.399 1.00 87.44 242 PHE A CA 1
ATOM 1861 C C . PHE A 1 242 ? 3.403 14.405 -12.473 1.00 87.44 242 PHE A C 1
ATOM 1863 O O . PHE A 1 242 ? 3.816 15.524 -12.186 1.00 87.44 242 PHE A O 1
ATOM 1870 N N . GLN A 1 243 ? 4.043 13.301 -12.069 1.00 84.75 243 GLN A N 1
ATOM 1871 C CA . GLN A 1 243 ? 5.312 13.328 -11.325 1.00 84.75 243 GLN A CA 1
ATOM 1872 C C . GLN A 1 243 ? 6.418 14.107 -12.040 1.00 84.75 243 GLN A C 1
ATOM 1874 O O . GLN A 1 243 ? 7.276 14.685 -11.387 1.00 84.75 243 GLN A O 1
ATOM 1879 N N . PHE A 1 244 ? 6.380 14.228 -13.372 1.00 83.44 244 PHE A N 1
ATOM 1880 C CA . PHE A 1 244 ? 7.331 15.084 -14.090 1.00 83.44 244 PHE A CA 1
ATOM 1881 C C . PHE A 1 244 ? 7.301 16.547 -13.614 1.00 83.44 244 PHE A C 1
ATOM 1883 O O . PHE A 1 244 ? 8.280 17.267 -13.785 1.00 83.44 244 PHE A O 1
ATOM 1890 N N . VAL A 1 245 ? 6.200 17.000 -13.003 1.00 88.81 245 VAL A N 1
ATOM 1891 C CA . VAL A 1 245 ? 6.077 18.346 -12.431 1.00 88.81 245 VAL A CA 1
ATOM 1892 C C . VAL A 1 245 ? 6.964 18.506 -11.181 1.00 88.81 245 VAL A C 1
ATOM 1894 O O . VAL A 1 245 ? 7.338 19.632 -10.852 1.00 88.81 245 VAL A O 1
ATOM 1897 N N . ASP A 1 246 ? 7.416 17.413 -10.551 1.00 89.12 246 ASP A N 1
ATOM 1898 C CA . ASP A 1 246 ? 8.390 17.414 -9.442 1.00 89.12 246 ASP A CA 1
ATOM 1899 C C . ASP A 1 246 ? 9.726 18.052 -9.836 1.00 89.12 246 ASP A C 1
ATOM 1901 O O . ASP A 1 246 ? 10.469 18.536 -8.980 1.00 89.12 246 ASP A O 1
ATOM 1905 N N . VAL A 1 247 ? 10.012 18.144 -11.137 1.00 87.06 247 VAL A N 1
ATOM 1906 C CA . VAL A 1 247 ? 11.175 18.872 -11.648 1.00 87.06 247 VAL A CA 1
ATOM 1907 C C . VAL A 1 247 ? 11.170 20.342 -11.219 1.00 87.06 247 VAL A C 1
ATOM 1909 O O . VAL A 1 247 ? 12.229 20.914 -10.985 1.00 87.06 247 VAL A O 1
ATOM 1912 N N . ILE A 1 248 ? 9.995 20.963 -11.063 1.00 90.56 248 ILE A N 1
ATOM 1913 C CA . ILE A 1 248 ? 9.865 22.380 -10.702 1.00 90.56 248 ILE A CA 1
ATOM 1914 C C . ILE A 1 248 ? 10.447 22.653 -9.304 1.00 90.56 248 ILE A C 1
ATOM 1916 O O . ILE A 1 248 ? 11.376 23.456 -9.205 1.00 90.56 248 ILE A O 1
ATOM 1920 N N . PRO A 1 249 ? 9.970 22.016 -8.214 1.00 91.06 249 PRO A N 1
ATOM 1921 C CA . PRO A 1 249 ? 10.552 22.211 -6.887 1.00 91.06 249 PRO A CA 1
ATOM 1922 C C . PRO A 1 249 ? 12.022 21.777 -6.806 1.00 91.06 249 PRO A C 1
ATOM 1924 O O . PRO A 1 249 ? 12.788 22.415 -6.088 1.00 91.06 249 PRO A O 1
ATOM 1927 N N . VAL A 1 250 ? 12.448 20.763 -7.568 1.00 87.12 250 VAL A N 1
ATOM 1928 C CA . VAL A 1 250 ? 13.865 20.355 -7.638 1.00 87.12 250 VAL A CA 1
ATOM 1929 C C . VAL A 1 250 ? 14.732 21.449 -8.274 1.00 87.12 250 VAL A C 1
ATOM 1931 O O . VAL A 1 250 ? 15.785 21.790 -7.737 1.00 87.12 250 VAL A O 1
ATOM 1934 N N . LEU A 1 251 ? 14.276 22.072 -9.363 1.00 87.00 251 LEU A N 1
ATOM 1935 C CA . LEU A 1 251 ? 14.968 23.210 -9.975 1.00 87.00 251 LEU A CA 1
ATOM 1936 C C . LEU A 1 251 ? 15.013 24.423 -9.040 1.00 87.00 251 LEU A C 1
ATOM 1938 O O . LEU A 1 251 ? 16.033 25.106 -8.987 1.00 87.00 251 LEU A O 1
ATOM 1942 N N . ILE A 1 252 ? 13.958 24.666 -8.252 1.00 88.06 252 ILE A N 1
ATOM 1943 C CA . ILE A 1 252 ? 13.965 25.715 -7.221 1.00 88.06 252 ILE A CA 1
ATOM 1944 C C . ILE A 1 252 ? 15.074 25.452 -6.191 1.00 88.06 252 ILE A C 1
ATOM 1946 O O . ILE A 1 252 ? 15.792 26.384 -5.841 1.00 88.06 252 ILE A O 1
ATOM 1950 N N . VAL A 1 253 ? 15.276 24.205 -5.745 1.00 85.50 253 VAL A N 1
ATOM 1951 C CA . VAL A 1 253 ? 16.411 23.857 -4.864 1.00 85.50 253 VAL A CA 1
ATOM 1952 C C . VAL A 1 253 ? 17.745 24.179 -5.532 1.00 85.50 253 VAL A C 1
ATOM 1954 O O . VAL A 1 253 ? 18.597 24.800 -4.901 1.00 85.50 253 VAL A O 1
ATOM 1957 N N . GLY A 1 254 ? 17.911 23.808 -6.804 1.00 83.94 254 GLY A N 1
ATOM 1958 C CA . GLY A 1 254 ? 19.120 24.115 -7.574 1.00 83.94 254 GLY A CA 1
ATOM 1959 C C . GLY A 1 254 ? 19.407 25.615 -7.680 1.00 83.94 254 GLY A C 1
ATOM 1960 O O . GLY A 1 254 ? 20.554 26.027 -7.562 1.00 83.94 254 GLY A O 1
ATOM 1961 N N . LEU A 1 255 ? 18.369 26.444 -7.832 1.00 84.44 255 LEU A N 1
ATOM 1962 C CA . LEU A 1 255 ? 18.498 27.905 -7.887 1.00 84.44 255 LEU A CA 1
ATOM 1963 C C . LEU A 1 255 ? 18.818 28.542 -6.526 1.00 84.44 255 LEU A C 1
ATOM 1965 O O . LEU A 1 255 ? 19.468 29.583 -6.477 1.00 84.44 255 LEU A O 1
ATOM 1969 N N . LEU A 1 256 ? 18.347 27.950 -5.426 1.00 84.88 256 LEU A N 1
ATOM 1970 C CA . LEU A 1 256 ? 18.544 28.486 -4.075 1.00 84.88 256 LEU A CA 1
ATOM 1971 C C . LEU A 1 256 ? 19.928 28.170 -3.492 1.00 84.88 256 LEU A C 1
ATOM 1973 O O . LEU A 1 256 ? 20.325 28.804 -2.514 1.00 84.88 256 LEU A O 1
ATOM 1977 N N . ILE A 1 257 ? 20.652 27.198 -4.055 1.00 83.06 257 ILE A N 1
ATOM 1978 C CA . ILE A 1 257 ? 21.913 26.702 -3.497 1.00 83.06 257 ILE A CA 1
ATOM 1979 C C . ILE A 1 257 ? 23.075 27.039 -4.440 1.00 83.06 257 ILE A C 1
ATOM 1981 O O . ILE A 1 257 ? 23.188 26.449 -5.517 1.00 83.06 257 ILE A O 1
ATOM 1985 N N . PRO A 1 258 ? 23.978 27.953 -4.036 1.00 78.38 258 PRO A N 1
ATOM 1986 C CA . PRO A 1 258 ? 25.154 28.294 -4.827 1.00 78.38 258 PRO A CA 1
ATOM 1987 C C . PRO A 1 258 ? 26.013 27.057 -5.122 1.00 78.38 258 PRO A C 1
ATOM 1989 O O . PRO A 1 258 ? 26.343 26.298 -4.213 1.00 78.38 258 PRO A O 1
ATOM 1992 N N . GLY A 1 259 ? 26.399 26.875 -6.386 1.00 75.56 259 GLY A N 1
ATOM 1993 C CA . GLY A 1 259 ? 27.275 25.780 -6.823 1.00 75.56 259 GLY A CA 1
ATOM 1994 C C . GLY A 1 259 ? 26.561 24.556 -7.402 1.00 75.56 259 GLY A C 1
ATOM 1995 O O . GLY A 1 259 ? 27.237 23.688 -7.947 1.00 75.56 259 GLY A O 1
ATOM 1996 N N . ILE A 1 260 ? 25.225 24.493 -7.358 1.00 75.75 260 ILE A N 1
ATOM 1997 C CA . ILE A 1 260 ? 24.467 23.465 -8.080 1.00 75.75 260 ILE A CA 1
ATOM 1998 C C . ILE A 1 260 ? 24.233 23.938 -9.526 1.00 75.75 260 ILE A C 1
ATOM 2000 O O . ILE A 1 260 ? 23.704 25.035 -9.727 1.00 75.75 260 ILE A O 1
ATOM 2004 N N . PRO A 1 261 ? 24.603 23.154 -10.558 1.00 73.06 261 PRO A N 1
ATOM 2005 C CA . PRO A 1 261 ? 24.311 23.519 -11.939 1.00 73.06 261 PRO A CA 1
ATOM 2006 C C . PRO A 1 261 ? 22.797 23.640 -12.157 1.00 73.06 261 PRO A C 1
ATOM 2008 O O . PRO A 1 261 ? 22.038 22.769 -11.745 1.00 73.06 261 PRO A O 1
ATOM 2011 N N . GLY A 1 262 ? 22.350 24.681 -12.867 1.00 67.88 262 GLY A N 1
ATOM 2012 C CA . GLY A 1 262 ? 20.927 24.919 -13.166 1.00 67.88 262 GLY A CA 1
ATOM 2013 C C . GLY A 1 262 ? 20.284 23.920 -14.142 1.00 67.88 262 GLY A C 1
ATOM 2014 O O . GLY A 1 262 ? 19.183 24.161 -14.629 1.00 67.88 262 GLY A O 1
ATOM 2015 N N . THR A 1 263 ? 20.966 22.820 -14.471 1.00 72.88 263 THR A N 1
ATOM 2016 C CA . THR A 1 263 ? 20.431 21.729 -15.291 1.00 72.88 263 THR A CA 1
ATOM 2017 C C . THR A 1 263 ? 19.845 20.644 -14.395 1.00 72.88 263 THR A C 1
ATOM 2019 O O . THR A 1 263 ? 20.379 20.353 -13.330 1.00 72.88 263 THR A O 1
ATOM 2022 N N . ILE A 1 264 ? 18.769 19.991 -14.840 1.00 69.94 264 ILE A N 1
ATOM 2023 C CA . ILE A 1 264 ? 18.086 18.926 -14.082 1.00 69.94 264 ILE A CA 1
ATOM 2024 C C . ILE A 1 264 ? 19.080 17.840 -13.643 1.00 69.94 264 ILE A C 1
ATOM 2026 O O . ILE A 1 264 ? 19.141 17.478 -12.471 1.00 69.94 264 ILE A O 1
ATOM 2030 N N . GLN A 1 265 ? 19.909 17.372 -14.578 1.00 71.19 265 GLN A N 1
ATOM 2031 C CA . GLN A 1 265 ? 20.935 16.365 -14.314 1.00 71.19 265 GLN A CA 1
ATOM 2032 C C . GLN A 1 265 ? 21.984 16.853 -13.303 1.00 71.19 265 GLN A C 1
ATOM 2034 O O . GLN A 1 265 ? 22.363 16.102 -12.407 1.00 71.19 265 GLN A O 1
ATOM 2039 N N . GLY A 1 266 ? 22.406 18.117 -13.407 1.00 70.06 266 GLY A N 1
ATOM 2040 C CA . GLY A 1 266 ? 23.356 18.725 -12.480 1.00 70.06 266 GLY A CA 1
ATOM 2041 C C . GLY A 1 266 ? 22.800 18.875 -11.066 1.00 70.06 266 GLY A C 1
ATOM 2042 O O . GLY A 1 266 ? 23.539 18.651 -10.109 1.00 70.06 266 GLY A O 1
ATOM 2043 N N . VAL A 1 267 ? 21.500 19.165 -10.923 1.00 72.62 267 VAL A N 1
ATOM 2044 C CA . VAL A 1 267 ? 20.828 19.167 -9.619 1.00 72.62 267 VAL A CA 1
ATOM 2045 C C . VAL A 1 267 ? 20.875 17.773 -9.013 1.00 72.62 267 VAL A C 1
ATOM 2047 O O . VAL A 1 267 ? 21.482 17.624 -7.959 1.00 72.62 267 VAL A O 1
ATOM 2050 N N . TYR A 1 268 ? 20.337 16.748 -9.687 1.00 75.25 268 TYR A N 1
ATOM 2051 C CA . TYR A 1 268 ? 20.278 15.383 -9.142 1.00 75.25 268 TYR A CA 1
ATOM 2052 C C . TYR A 1 268 ? 21.646 14.819 -8.744 1.00 75.25 268 TYR A C 1
ATOM 2054 O O . TYR A 1 268 ? 21.751 14.161 -7.713 1.00 75.25 268 TYR A O 1
ATOM 2062 N N . GLN A 1 269 ? 22.695 15.103 -9.518 1.00 77.69 269 GLN A N 1
ATOM 2063 C CA . GLN A 1 269 ? 24.053 14.635 -9.220 1.00 77.69 269 GLN A CA 1
ATOM 2064 C C . GLN A 1 269 ? 24.719 15.389 -8.060 1.00 77.69 269 GLN A C 1
ATOM 2066 O O . GLN A 1 269 ? 25.641 14.863 -7.442 1.00 77.69 269 GLN A O 1
ATOM 2071 N N . SER A 1 270 ? 24.255 16.603 -7.754 1.00 76.19 270 SER A N 1
ATOM 2072 C CA . SER A 1 270 ? 24.833 17.465 -6.715 1.00 76.19 270 SER A CA 1
ATOM 2073 C C . SER A 1 270 ? 24.012 17.478 -5.421 1.00 76.19 270 SER A C 1
ATOM 2075 O O . SER A 1 270 ? 24.354 18.210 -4.488 1.00 76.19 270 SER A O 1
ATOM 2077 N N . LEU A 1 271 ? 22.913 16.714 -5.341 1.00 77.50 271 LEU A N 1
ATOM 2078 C CA . LEU A 1 271 ? 22.096 16.670 -4.133 1.00 77.50 271 LEU A CA 1
ATOM 2079 C C . LEU A 1 271 ? 22.804 15.875 -3.027 1.00 77.50 271 LEU A C 1
ATOM 2081 O O . LEU A 1 271 ? 23.023 14.672 -3.138 1.00 77.50 271 LEU A O 1
ATOM 2085 N N . ASN A 1 272 ? 23.112 16.545 -1.919 1.00 82.06 272 ASN A N 1
ATOM 2086 C CA . ASN A 1 272 ? 23.498 15.889 -0.677 1.00 82.06 272 ASN A CA 1
ATOM 2087 C C . ASN A 1 272 ? 22.246 15.550 0.154 1.00 82.06 272 ASN A C 1
ATOM 2089 O O . ASN A 1 272 ? 21.134 15.972 -0.154 1.00 82.06 272 ASN A O 1
ATOM 2093 N N . VAL A 1 273 ? 22.413 14.816 1.255 1.00 79.62 273 VAL A N 1
ATOM 2094 C CA . VAL A 1 273 ? 21.288 14.381 2.106 1.00 79.62 273 VAL A CA 1
ATOM 2095 C C . VAL A 1 273 ? 20.393 15.548 2.552 1.00 79.62 273 VAL A C 1
ATOM 2097 O O . VAL A 1 273 ? 19.171 15.417 2.569 1.00 79.62 273 VAL A O 1
ATOM 2100 N N . ILE A 1 274 ? 20.973 16.707 2.875 1.00 80.94 274 ILE A N 1
ATOM 2101 C CA . ILE A 1 274 ? 20.218 17.884 3.329 1.00 80.94 274 ILE A CA 1
ATOM 2102 C C . ILE A 1 274 ? 19.371 18.449 2.185 1.00 80.94 274 ILE A C 1
ATOM 2104 O O . ILE A 1 274 ? 18.191 18.749 2.376 1.00 80.94 274 ILE A O 1
ATOM 2108 N N . THR A 1 275 ? 19.948 18.575 0.990 1.00 81.44 275 THR A N 1
ATOM 2109 C CA . THR A 1 275 ? 19.233 19.115 -0.171 1.00 81.44 275 THR A CA 1
ATOM 2110 C C . THR A 1 275 ? 18.178 18.147 -0.701 1.00 81.44 275 THR A C 1
ATOM 2112 O O . THR A 1 275 ? 17.138 18.608 -1.164 1.00 81.44 275 THR A O 1
ATOM 2115 N N . ILE A 1 276 ? 18.368 16.831 -0.539 1.00 83.69 276 ILE A N 1
ATOM 2116 C CA . ILE A 1 276 ? 17.330 15.815 -0.786 1.00 83.69 276 ILE A CA 1
ATOM 2117 C C . ILE A 1 276 ? 16.128 16.045 0.135 1.00 83.69 276 ILE A C 1
ATOM 2119 O O . ILE A 1 276 ? 14.998 16.136 -0.341 1.00 83.69 276 ILE A O 1
ATOM 2123 N N . TRP A 1 277 ? 16.345 16.188 1.447 1.00 86.06 277 TRP A N 1
ATOM 2124 C CA . TRP A 1 277 ? 15.245 16.438 2.386 1.00 86.06 277 TRP A CA 1
ATOM 2125 C C . TRP A 1 277 ? 14.522 17.754 2.100 1.00 86.06 277 TRP A C 1
ATOM 2127 O O . TRP A 1 277 ? 13.291 17.806 2.158 1.00 86.06 277 TRP A O 1
ATOM 2137 N N . LEU A 1 278 ? 15.265 18.803 1.743 1.00 86.50 278 LEU A N 1
ATOM 2138 C CA . LEU A 1 278 ? 14.680 20.070 1.315 1.00 86.50 278 LEU A CA 1
ATOM 2139 C C . LEU A 1 278 ? 13.828 19.899 0.048 1.00 86.50 278 LEU A C 1
ATOM 2141 O O . LEU A 1 278 ? 12.698 20.387 0.009 1.00 86.50 278 LEU A O 1
ATOM 2145 N N . ALA A 1 279 ? 14.333 19.176 -0.956 1.00 88.50 279 ALA A N 1
ATOM 2146 C CA . ALA A 1 279 ? 13.603 18.883 -2.185 1.00 88.50 279 ALA A CA 1
ATOM 2147 C C . ALA A 1 279 ? 12.307 18.113 -1.899 1.00 88.50 279 ALA A C 1
ATOM 2149 O O . ALA A 1 279 ? 11.251 18.514 -2.379 1.00 88.50 279 ALA A O 1
ATOM 2150 N N . ILE A 1 280 ? 12.349 17.079 -1.050 1.00 90.62 280 ILE A N 1
ATOM 2151 C CA . ILE A 1 280 ? 11.162 16.313 -0.636 1.00 90.62 280 ILE A CA 1
ATOM 2152 C C . ILE A 1 280 ? 10.112 17.231 0.004 1.00 90.62 280 ILE A C 1
ATOM 2154 O O . ILE A 1 280 ? 8.936 17.182 -0.361 1.00 90.62 280 ILE A O 1
ATOM 2158 N N . LEU A 1 281 ? 10.517 18.094 0.942 1.00 93.31 281 LEU A N 1
ATOM 2159 C CA . LEU A 1 281 ? 9.598 19.029 1.598 1.00 93.31 281 LEU A CA 1
ATOM 2160 C C . LEU A 1 281 ? 8.980 20.019 0.605 1.00 93.31 281 LEU A C 1
ATOM 2162 O O . LEU A 1 281 ? 7.779 20.292 0.684 1.00 93.31 281 LEU A O 1
ATOM 2166 N N . LEU A 1 282 ? 9.772 20.528 -0.341 1.00 92.94 282 LEU A N 1
ATOM 2167 C CA . LEU A 1 282 ? 9.295 21.433 -1.385 1.00 92.94 282 LEU A CA 1
ATOM 2168 C C . LEU A 1 282 ? 8.350 20.739 -2.365 1.00 92.94 282 LEU A C 1
ATOM 2170 O O . LEU A 1 282 ? 7.314 21.317 -2.678 1.00 92.94 282 LEU A O 1
ATOM 2174 N N . ILE A 1 283 ? 8.641 19.505 -2.785 1.00 94.06 283 ILE A N 1
ATOM 2175 C CA . ILE A 1 283 ? 7.748 18.685 -3.619 1.00 94.06 283 ILE A CA 1
ATOM 2176 C C . ILE A 1 283 ? 6.402 18.498 -2.916 1.00 94.06 283 ILE A C 1
ATOM 2178 O O . ILE A 1 283 ? 5.352 18.780 -3.493 1.00 94.06 283 ILE A O 1
ATOM 2182 N N . ILE A 1 284 ? 6.415 18.102 -1.640 1.00 94.19 284 ILE A N 1
ATOM 2183 C CA . ILE A 1 284 ? 5.190 17.913 -0.855 1.00 94.19 284 ILE A CA 1
ATOM 2184 C C . ILE A 1 284 ? 4.398 19.223 -0.739 1.00 94.19 284 ILE A C 1
ATOM 2186 O O . ILE A 1 284 ? 3.179 19.233 -0.933 1.00 94.19 284 ILE A O 1
ATOM 2190 N N . ALA A 1 285 ? 5.068 20.332 -0.417 1.00 95.44 285 ALA A N 1
ATOM 2191 C CA . ALA A 1 285 ? 4.426 21.637 -0.282 1.00 95.44 285 ALA A CA 1
ATOM 2192 C C . ALA A 1 285 ? 3.831 22.121 -1.613 1.00 95.44 285 ALA A C 1
ATOM 2194 O O . ALA A 1 285 ? 2.695 22.604 -1.648 1.00 95.44 285 ALA A O 1
ATOM 2195 N N . PHE A 1 286 ? 4.577 21.943 -2.702 1.00 95.94 286 PHE A N 1
ATOM 2196 C CA . PHE A 1 286 ? 4.174 22.286 -4.057 1.00 95.94 286 PHE A CA 1
ATOM 2197 C C . PHE A 1 286 ? 2.937 21.491 -4.489 1.00 95.94 286 PHE A C 1
ATOM 2199 O O . PHE A 1 286 ? 1.926 22.089 -4.866 1.00 95.94 286 PHE A O 1
ATOM 2206 N N . TRP A 1 287 ? 2.943 20.166 -4.322 1.00 95.62 287 TRP A N 1
ATOM 2207 C CA . TRP A 1 287 ? 1.766 19.342 -4.597 1.00 95.62 287 TRP A CA 1
ATOM 2208 C C . TRP A 1 287 ? 0.573 19.712 -3.735 1.00 95.62 287 TRP A C 1
ATOM 2210 O O . TRP A 1 287 ? -0.547 19.783 -4.230 1.00 95.62 287 TRP A O 1
ATOM 2220 N N . MET A 1 288 ? 0.778 19.993 -2.451 1.00 95.69 288 MET A N 1
ATOM 2221 C CA . MET A 1 288 ? -0.316 20.415 -1.582 1.00 95.69 288 MET A CA 1
ATOM 2222 C C . MET A 1 288 ? -0.957 21.722 -2.029 1.00 95.69 288 MET A C 1
ATOM 2224 O O . MET A 1 288 ? -2.178 21.874 -1.921 1.00 95.69 288 MET A O 1
ATOM 2228 N N . LEU A 1 289 ? -0.151 22.663 -2.517 1.00 96.12 289 LEU A N 1
ATOM 2229 C CA . LEU A 1 289 ? -0.644 23.902 -3.098 1.00 96.12 289 LEU A CA 1
ATOM 2230 C C . LEU A 1 289 ? -1.438 23.616 -4.375 1.00 96.12 289 LEU A C 1
ATOM 2232 O O . LEU A 1 289 ? -2.586 24.056 -4.476 1.00 96.12 289 LEU A O 1
ATOM 2236 N N . LEU A 1 290 ? -0.874 22.831 -5.298 1.00 95.81 290 LEU A N 1
ATOM 2237 C CA . LEU A 1 290 ? -1.551 22.432 -6.532 1.00 95.81 290 LEU A CA 1
ATOM 2238 C C . LEU A 1 290 ? -2.881 21.738 -6.242 1.00 95.81 290 LEU A C 1
ATOM 2240 O O . LEU A 1 290 ? -3.909 22.170 -6.751 1.00 95.81 290 LEU A O 1
ATOM 2244 N N . LEU A 1 291 ? -2.903 20.733 -5.367 1.00 95.75 291 LEU A N 1
ATOM 2245 C CA . LEU A 1 291 ? -4.113 19.997 -5.000 1.00 95.75 291 LEU A CA 1
ATOM 2246 C C . LEU A 1 291 ? -5.167 20.893 -4.349 1.00 95.75 291 LEU A C 1
ATOM 2248 O O . LEU A 1 291 ? -6.352 20.715 -4.612 1.00 95.75 291 LEU A O 1
ATOM 2252 N N . LYS A 1 292 ? -4.768 21.868 -3.523 1.00 95.38 292 LYS A N 1
ATOM 2253 C CA . LYS A 1 292 ? -5.692 22.860 -2.946 1.00 95.38 292 LYS A CA 1
ATOM 2254 C C . LYS A 1 292 ? -6.305 23.770 -4.005 1.00 95.38 292 LYS A C 1
ATOM 2256 O O . LYS A 1 292 ? -7.487 24.088 -3.916 1.00 95.38 292 LYS A O 1
ATOM 2261 N N . ILE A 1 293 ? -5.512 24.213 -4.977 1.00 95.75 293 ILE A N 1
ATOM 2262 C CA . ILE A 1 293 ? -5.999 25.042 -6.085 1.00 95.75 293 ILE A CA 1
ATOM 2263 C C . ILE A 1 293 ? -6.909 24.206 -6.991 1.00 95.75 293 ILE A C 1
ATOM 2265 O O . ILE A 1 293 ? -7.998 24.650 -7.351 1.00 95.75 293 ILE A O 1
ATOM 2269 N N . TRP A 1 294 ? -6.506 22.974 -7.296 1.00 95.38 294 TRP A N 1
ATOM 2270 C CA . TRP A 1 294 ? -7.226 22.065 -8.180 1.00 95.38 294 TRP A CA 1
ATOM 2271 C C . TRP A 1 294 ? -8.565 21.602 -7.589 1.00 95.38 294 TRP A C 1
ATOM 2273 O O . TRP A 1 294 ? -9.555 21.478 -8.312 1.00 95.38 294 TRP A O 1
ATOM 2283 N N . GLU A 1 295 ? -8.643 21.458 -6.264 1.00 94.94 295 GLU A N 1
ATOM 2284 C CA . GLU A 1 295 ? -9.891 21.201 -5.537 1.00 94.94 295 GLU A CA 1
ATOM 2285 C C . GLU A 1 295 ? -10.950 22.282 -5.783 1.00 94.94 295 GLU A C 1
ATOM 2287 O O . GLU A 1 295 ? -12.123 21.949 -5.939 1.00 94.94 295 GLU A O 1
ATOM 2292 N N . LYS A 1 296 ? -10.559 23.563 -5.903 1.00 93.81 296 LYS A N 1
ATOM 2293 C CA . LYS A 1 296 ? -11.503 24.670 -6.171 1.00 93.81 296 LYS A CA 1
ATOM 2294 C C . LYS A 1 296 ? -12.207 24.537 -7.519 1.00 93.81 296 LYS A C 1
ATOM 2296 O O . LYS A 1 296 ? -13.310 25.044 -7.693 1.00 93.81 296 LYS A O 1
ATOM 2301 N N . VAL A 1 297 ? -11.577 23.857 -8.474 1.00 93.19 297 VAL A N 1
ATOM 2302 C CA . VAL A 1 297 ? -12.170 23.538 -9.780 1.00 93.19 297 VAL A CA 1
ATOM 2303 C C . VAL A 1 297 ? -12.612 22.078 -9.851 1.00 93.19 297 VAL A C 1
ATOM 2305 O O . VAL A 1 297 ? -12.738 21.521 -10.943 1.00 93.19 297 VAL A O 1
ATOM 2308 N N . HIS A 1 298 ? -12.872 21.457 -8.696 1.00 92.38 298 HIS A N 1
ATOM 2309 C CA . HIS A 1 298 ? -13.397 20.099 -8.582 1.00 92.38 298 HIS A CA 1
ATOM 2310 C C . HIS A 1 298 ? -12.547 19.059 -9.323 1.00 92.38 298 HIS A C 1
ATOM 2312 O O . HIS A 1 298 ? -13.080 18.138 -9.944 1.00 92.38 298 HIS A O 1
ATOM 2318 N N . TYR A 1 299 ? -11.223 19.246 -9.314 1.00 93.12 299 TYR A N 1
ATOM 2319 C CA . TYR A 1 299 ? -10.270 18.361 -9.981 1.00 93.12 299 TYR A CA 1
ATOM 2320 C C . TYR A 1 299 ? -10.592 18.115 -11.468 1.00 93.12 299 TYR A C 1
ATOM 2322 O O . TYR A 1 299 ? -10.382 17.026 -12.002 1.00 93.12 299 TYR A O 1
ATOM 2330 N N . THR A 1 300 ? -11.137 19.121 -12.159 1.00 90.44 300 THR A N 1
ATOM 2331 C CA . THR A 1 300 ? -11.436 19.030 -13.599 1.00 90.44 300 THR A CA 1
ATOM 2332 C C . THR A 1 300 ? -10.146 18.771 -14.389 1.00 90.44 300 THR A C 1
ATOM 2334 O O . THR A 1 300 ? -9.106 19.326 -14.044 1.00 90.44 300 THR A O 1
ATOM 2337 N N . PHE A 1 301 ? -10.213 17.939 -15.434 1.00 90.00 301 PHE A N 1
ATOM 2338 C CA . PHE A 1 301 ? -9.063 17.453 -16.222 1.00 90.00 301 PHE A CA 1
ATOM 2339 C C . PHE A 1 301 ? -8.089 16.520 -15.489 1.00 90.00 301 PHE A C 1
ATOM 2341 O O . PHE A 1 301 ? -7.045 16.178 -16.036 1.00 90.00 301 PHE A O 1
ATOM 2348 N N . SER A 1 302 ? -8.432 16.054 -14.287 1.00 91.19 302 SER A N 1
ATOM 2349 C CA . SER A 1 302 ? -7.747 14.903 -13.691 1.00 91.19 302 SER A CA 1
ATOM 2350 C C . SER A 1 302 ? -8.050 13.628 -14.487 1.00 91.19 302 SER A C 1
ATOM 2352 O O . SER A 1 302 ? -9.111 13.500 -15.108 1.00 91.19 302 SER A O 1
ATOM 2354 N N . LEU A 1 303 ? -7.141 12.655 -14.450 1.00 87.94 303 LEU A N 1
ATOM 2355 C CA . LEU A 1 303 ? -7.376 11.308 -14.973 1.00 87.94 303 LEU A CA 1
ATOM 2356 C C . LEU A 1 303 ? -8.599 10.663 -14.322 1.00 87.94 303 LEU A C 1
ATOM 2358 O O . LEU A 1 303 ? -9.396 10.033 -15.007 1.00 87.94 303 LEU A O 1
ATOM 2362 N N . GLU A 1 304 ? -8.814 10.885 -13.029 1.00 88.19 304 GLU A N 1
ATOM 2363 C CA . GLU A 1 304 ? -10.002 10.441 -12.304 1.00 88.19 304 GLU A CA 1
ATOM 2364 C C . GLU A 1 304 ? -11.278 11.046 -12.886 1.00 88.19 304 GLU A C 1
ATOM 2366 O O . GLU A 1 304 ? -12.267 10.338 -13.085 1.00 88.19 304 GLU A O 1
ATOM 2371 N N . TRP A 1 305 ? -11.257 12.339 -13.222 1.00 87.88 305 TRP A N 1
ATOM 2372 C CA . TRP A 1 305 ? -12.370 12.989 -13.905 1.00 87.88 305 TRP A CA 1
ATOM 2373 C C . TRP A 1 305 ? -12.602 12.373 -15.286 1.00 87.88 305 TRP A C 1
ATOM 2375 O O . TRP A 1 305 ? -13.742 12.042 -15.609 1.00 87.88 305 TRP A O 1
ATOM 2385 N N . PHE A 1 306 ? -11.551 12.133 -16.076 1.00 85.00 306 PHE A N 1
ATOM 2386 C CA . PHE A 1 306 ? -11.676 11.454 -17.370 1.00 85.00 306 PHE A CA 1
ATOM 2387 C C . PHE A 1 306 ? -12.243 10.035 -17.239 1.00 85.00 306 PHE A C 1
ATOM 2389 O O . PHE A 1 306 ? -13.137 9.668 -18.000 1.00 85.00 306 PHE A O 1
ATOM 2396 N N . ILE A 1 307 ? -11.800 9.255 -16.250 1.00 83.44 307 ILE A N 1
ATOM 2397 C CA . ILE A 1 307 ? -12.327 7.913 -15.961 1.00 83.44 307 ILE A CA 1
ATOM 2398 C C . ILE A 1 307 ? -13.804 7.998 -15.569 1.00 83.44 307 ILE A C 1
ATOM 2400 O O . ILE A 1 307 ? -14.625 7.237 -16.087 1.00 83.44 307 ILE A O 1
ATOM 2404 N N . ALA A 1 308 ? -14.178 8.957 -14.719 1.00 80.44 308 ALA A N 1
ATOM 2405 C CA . ALA A 1 308 ? -15.570 9.185 -14.354 1.00 80.44 308 ALA A CA 1
ATOM 2406 C C . ALA A 1 308 ? -16.421 9.516 -15.595 1.00 80.44 308 ALA A C 1
ATOM 2408 O O . ALA A 1 308 ? -17.487 8.926 -15.777 1.00 80.44 308 ALA A O 1
ATOM 2409 N N . LYS A 1 309 ? -15.927 10.366 -16.509 1.00 79.38 309 LYS A N 1
ATOM 2410 C CA . LYS A 1 309 ? -16.599 10.684 -17.786 1.00 79.38 309 LYS A CA 1
ATOM 2411 C C . LYS A 1 309 ? -16.749 9.466 -18.678 1.00 79.38 309 LYS A C 1
ATOM 2413 O O . LYS A 1 309 ? -17.841 9.195 -19.175 1.00 79.38 309 LYS A O 1
ATOM 2418 N N . LEU A 1 310 ? -15.665 8.724 -18.864 1.00 79.31 310 LEU A N 1
ATOM 2419 C CA . LEU A 1 310 ? -15.660 7.537 -19.699 1.00 79.31 310 LEU A CA 1
ATOM 2420 C C . LEU A 1 310 ? -16.638 6.493 -19.148 1.00 79.31 310 LEU A C 1
ATOM 2422 O O . LEU A 1 310 ? -17.409 5.909 -19.905 1.00 79.31 310 LEU A O 1
ATOM 2426 N N . SER A 1 311 ? -16.692 6.324 -17.825 1.00 75.69 311 SER A N 1
ATOM 2427 C CA . SER A 1 311 ? -17.627 5.396 -17.187 1.00 75.69 311 SER A CA 1
ATOM 2428 C C . SER A 1 311 ? -19.096 5.786 -17.403 1.00 75.69 311 SER A C 1
ATOM 2430 O O . SER A 1 311 ? -19.923 4.905 -17.612 1.00 75.69 311 SER A O 1
ATOM 2432 N N . MET A 1 312 ? -19.436 7.081 -17.459 1.00 70.88 312 MET A N 1
ATOM 2433 C CA . MET A 1 312 ? -20.792 7.544 -17.803 1.00 70.88 312 MET A CA 1
ATOM 2434 C C . MET A 1 312 ? -21.197 7.153 -19.233 1.00 70.88 312 MET A C 1
ATOM 2436 O O . MET A 1 312 ? -22.350 6.801 -19.477 1.00 70.88 312 MET A O 1
ATOM 2440 N N . VAL A 1 313 ? -20.245 7.169 -20.171 1.00 74.00 313 VAL A N 1
ATOM 2441 C CA . VAL A 1 313 ? -20.472 6.797 -21.578 1.00 74.00 313 VAL A CA 1
ATOM 2442 C C . VAL A 1 313 ? -20.422 5.285 -21.793 1.00 74.00 313 VAL A C 1
ATOM 2444 O O . VAL A 1 313 ? -21.035 4.785 -22.731 1.00 74.00 313 VAL A O 1
ATOM 2447 N N . LEU A 1 314 ? -19.713 4.525 -20.963 1.00 72.12 314 LEU A N 1
ATOM 2448 C CA . LEU A 1 314 ? -19.578 3.076 -21.139 1.00 72.12 314 LEU A CA 1
ATOM 2449 C C . LEU A 1 314 ? -20.603 2.274 -20.328 1.00 72.12 314 LEU A C 1
ATOM 2451 O O . LEU A 1 314 ? -21.069 1.240 -20.806 1.00 72.12 314 LEU A O 1
ATOM 2455 N N . ILE A 1 315 ? -21.001 2.741 -19.140 1.00 72.25 315 ILE A N 1
ATOM 2456 C CA . ILE A 1 315 ? -21.884 2.000 -18.229 1.00 72.25 315 ILE A CA 1
ATOM 2457 C C . ILE A 1 315 ? -23.360 2.269 -18.581 1.00 72.25 315 ILE A C 1
ATOM 2459 O O . ILE A 1 315 ? -23.836 3.397 -18.437 1.00 72.25 315 ILE A O 1
ATOM 2463 N N . PRO A 1 316 ? -24.142 1.244 -18.983 1.00 63.00 316 PRO A N 1
ATOM 2464 C CA . PRO A 1 316 ? -25.527 1.424 -19.432 1.00 63.00 316 PRO A CA 1
ATOM 2465 C C . PRO A 1 316 ? -26.479 1.992 -18.372 1.00 63.00 316 PRO A C 1
ATOM 2467 O O . PRO A 1 316 ? -27.461 2.639 -18.727 1.00 63.00 316 PRO A O 1
ATOM 2470 N N . ILE A 1 317 ? -26.204 1.746 -17.086 1.00 63.84 317 ILE A N 1
ATOM 2471 C CA . ILE A 1 317 ? -26.993 2.281 -15.965 1.00 63.84 317 ILE A CA 1
ATOM 2472 C C . ILE A 1 317 ? -26.927 3.814 -15.967 1.00 63.84 317 ILE A C 1
ATOM 2474 O O . ILE A 1 317 ? -27.965 4.467 -15.949 1.00 63.84 317 ILE A O 1
ATOM 2478 N N . ASN A 1 318 ? -25.730 4.376 -16.144 1.00 60.56 318 ASN A N 1
ATOM 2479 C CA . ASN A 1 318 ? -25.508 5.823 -16.157 1.00 60.56 318 ASN A CA 1
ATOM 2480 C C . ASN A 1 318 ? -26.019 6.476 -17.456 1.00 60.56 318 ASN A C 1
ATOM 2482 O O . ASN A 1 318 ? -26.479 7.617 -17.443 1.00 60.56 318 ASN A O 1
ATOM 2486 N N . LYS A 1 319 ? -26.027 5.740 -18.579 1.00 58.69 319 LYS A N 1
ATOM 2487 C CA . LYS A 1 319 ? -26.636 6.210 -19.840 1.00 58.69 319 LYS A CA 1
ATOM 2488 C C . LYS A 1 319 ? -28.129 6.508 -19.714 1.00 58.69 319 LYS A C 1
ATOM 2490 O O . LYS A 1 319 ? -28.628 7.381 -20.416 1.00 58.69 319 LYS A O 1
ATOM 2495 N N . ARG A 1 320 ? -28.858 5.774 -18.863 1.00 56.03 320 ARG A N 1
ATOM 2496 C CA . ARG A 1 320 ? -30.309 5.969 -18.681 1.00 56.03 320 ARG A CA 1
ATOM 2497 C C . ARG A 1 320 ? -30.640 7.266 -17.946 1.00 56.03 320 ARG A C 1
ATOM 2499 O O . ARG A 1 320 ? -31.718 7.808 -18.173 1.00 56.03 320 ARG A O 1
ATOM 2506 N N . GLU A 1 321 ? -29.725 7.751 -17.112 1.00 58.00 321 GLU A N 1
ATOM 2507 C CA . GLU A 1 321 ? -29.846 9.032 -16.409 1.00 58.00 321 GLU A CA 1
ATOM 2508 C C . GLU A 1 321 ? -29.444 10.212 -17.311 1.00 58.00 321 GLU A C 1
ATOM 2510 O O . GLU A 1 321 ? -30.058 11.275 -17.255 1.00 58.00 321 GLU A O 1
ATOM 2515 N N . MET A 1 322 ? -28.498 10.012 -18.237 1.00 55.47 322 MET A N 1
ATOM 2516 C CA . MET A 1 322 ? -28.091 11.008 -19.241 1.00 55.47 322 MET A CA 1
ATOM 2517 C C . MET A 1 322 ? -28.981 11.013 -20.496 1.00 55.47 322 MET A C 1
ATOM 2519 O O . MET A 1 322 ? -28.500 10.875 -21.620 1.00 55.47 322 MET A O 1
ATOM 2523 N N . LYS A 1 323 ? -30.299 11.184 -20.337 1.00 55.91 323 LYS A N 1
ATOM 2524 C CA . LYS A 1 323 ? -31.220 11.309 -21.489 1.00 55.91 323 LYS A CA 1
ATOM 2525 C C . LYS A 1 323 ? -31.055 12.609 -22.288 1.00 55.91 323 LYS A C 1
ATOM 2527 O O . LYS A 1 323 ? -31.563 12.701 -23.401 1.00 55.91 323 LYS A O 1
ATOM 2532 N N . THR A 1 324 ? -30.338 13.596 -21.764 1.00 58.50 324 THR A N 1
ATOM 2533 C CA . THR A 1 324 ? -30.020 14.853 -22.450 1.00 58.50 324 THR A CA 1
ATOM 2534 C C . THR A 1 324 ? -28.530 14.909 -22.778 1.00 58.50 324 THR A C 1
ATOM 2536 O O . THR A 1 324 ? -27.692 14.595 -21.935 1.00 58.50 324 THR A O 1
ATOM 2539 N N . GLN A 1 325 ? -28.180 15.317 -24.005 1.00 56.69 325 GLN A N 1
ATOM 2540 C CA . GLN A 1 325 ? -26.803 15.654 -24.384 1.00 56.69 325 GLN A CA 1
ATOM 2541 C C . GLN A 1 325 ? -26.326 16.846 -23.542 1.00 56.69 325 GLN A C 1
ATOM 2543 O O . GLN A 1 325 ? -26.477 18.009 -23.914 1.00 56.69 325 GLN A O 1
ATOM 2548 N N . VAL A 1 326 ? -25.781 16.566 -22.363 1.00 62.12 326 VAL A N 1
ATOM 2549 C CA . VAL A 1 326 ? -25.170 17.585 -21.517 1.00 62.12 326 VAL A CA 1
ATOM 2550 C C . VAL A 1 326 ? -23.819 17.945 -22.136 1.00 62.12 326 VAL A C 1
ATOM 2552 O O . VAL A 1 326 ? -22.965 17.080 -22.326 1.00 62.12 326 VAL A O 1
ATOM 2555 N N . GLN A 1 327 ? -23.628 19.224 -22.468 1.00 66.19 327 GLN A N 1
ATOM 2556 C CA . GLN A 1 327 ? -22.346 19.761 -22.939 1.00 66.19 327 GLN A CA 1
ATOM 2557 C C . GLN A 1 327 ? -21.212 19.322 -22.003 1.00 66.19 327 GLN A C 1
ATOM 2559 O O . GLN A 1 327 ? -21.394 19.306 -20.785 1.00 66.19 327 GLN A O 1
ATOM 2564 N N . TRP A 1 328 ? -20.037 18.984 -22.543 1.00 65.62 328 TRP A N 1
ATOM 2565 C CA . TRP A 1 328 ? -18.972 18.331 -21.769 1.00 65.62 328 TRP A CA 1
ATOM 2566 C C . TRP A 1 328 ? -18.562 19.117 -20.507 1.00 65.62 328 TRP A C 1
ATOM 2568 O O . TRP A 1 328 ? -18.290 18.508 -19.475 1.00 65.62 328 TRP A O 1
ATOM 2578 N N . TRP A 1 329 ? -18.629 20.452 -20.528 1.00 69.00 329 TRP A N 1
ATOM 2579 C CA . TRP A 1 329 ? -18.326 21.319 -19.377 1.00 69.00 329 TRP A CA 1
ATOM 2580 C C . TRP A 1 329 ? -19.430 21.393 -18.304 1.00 69.00 329 TRP A C 1
ATOM 2582 O O . TRP A 1 329 ? -19.171 21.867 -17.197 1.00 69.00 329 TRP A O 1
ATOM 2592 N N . LYS A 1 330 ? -20.648 20.931 -18.615 1.00 66.56 330 LYS A N 1
ATOM 2593 C CA . LYS A 1 330 ? -21.808 20.844 -17.703 1.00 66.56 330 LYS A CA 1
ATOM 2594 C C . LYS A 1 330 ? -21.984 19.455 -17.090 1.00 66.56 330 LYS A C 1
ATOM 2596 O O . LYS A 1 330 ? -22.907 19.228 -16.313 1.00 66.56 330 LYS A O 1
ATOM 2601 N N . THR A 1 331 ? -21.137 18.505 -17.465 1.00 64.94 331 THR A N 1
ATOM 2602 C CA . THR A 1 331 ? -21.219 17.149 -16.931 1.00 64.94 331 THR A CA 1
ATOM 2603 C C . THR A 1 331 ? -20.763 17.106 -15.459 1.00 64.94 331 THR A C 1
ATOM 2605 O O . THR A 1 331 ? -19.963 17.951 -15.047 1.00 64.94 331 THR A O 1
ATOM 2608 N N . PRO A 1 332 ? -21.215 16.121 -14.655 1.00 67.44 332 PRO A N 1
ATOM 2609 C CA . PRO A 1 332 ? -20.968 16.106 -13.210 1.00 67.44 332 PRO A CA 1
ATOM 2610 C C . PRO A 1 332 ? -19.468 16.104 -12.914 1.00 67.44 332 PRO A C 1
ATOM 2612 O O . PRO A 1 332 ? -18.734 15.270 -13.452 1.00 67.44 332 PRO A O 1
ATOM 2615 N N . ARG A 1 333 ? -18.987 17.065 -12.131 1.00 79.94 333 ARG A N 1
ATOM 2616 C CA . ARG A 1 333 ? -17.575 17.112 -11.731 1.00 79.94 333 ARG A CA 1
ATOM 2617 C C . ARG A 1 333 ? -17.328 16.099 -10.616 1.00 79.94 333 ARG A C 1
ATOM 2619 O O . ARG A 1 333 ? -18.277 15.557 -10.054 1.00 79.94 333 ARG A O 1
ATOM 2626 N N . LEU A 1 334 ? -16.059 15.828 -10.315 1.00 85.00 334 LEU A N 1
ATOM 2627 C CA . LEU A 1 334 ? -15.745 15.130 -9.072 1.00 85.00 334 LEU A CA 1
ATOM 2628 C C . LEU A 1 334 ? -16.276 15.983 -7.913 1.00 85.00 334 LEU A C 1
ATOM 2630 O O . LEU A 1 334 ? -16.227 17.211 -7.980 1.00 85.00 334 LEU A O 1
ATOM 2634 N N . ASP A 1 335 ? -16.807 15.356 -6.872 1.00 88.12 335 ASP A N 1
ATOM 2635 C CA . ASP A 1 335 ? -17.315 16.079 -5.709 1.00 88.12 335 ASP A CA 1
ATOM 2636 C C . ASP A 1 335 ? -16.324 15.957 -4.546 1.00 88.12 335 ASP A C 1
ATOM 2638 O O . ASP A 1 335 ? -16.455 15.064 -3.705 1.00 88.12 335 ASP A O 1
ATOM 2642 N N . PRO A 1 336 ? -15.282 16.811 -4.495 1.00 89.38 336 PRO A N 1
ATOM 2643 C CA . PRO A 1 336 ? -14.336 16.779 -3.396 1.00 89.38 336 PRO A CA 1
ATOM 2644 C C . PRO A 1 336 ? -14.962 17.256 -2.086 1.00 89.38 336 PRO A C 1
ATOM 2646 O O . PRO A 1 336 ? -14.423 16.939 -1.032 1.00 89.38 336 PRO A O 1
ATOM 2649 N N . VAL A 1 337 ? -16.081 17.990 -2.112 1.00 88.44 337 VAL A N 1
ATOM 2650 C CA . VAL A 1 337 ? -16.756 18.419 -0.883 1.00 88.44 337 VAL A CA 1
ATOM 2651 C C . VAL A 1 337 ? -17.367 17.202 -0.213 1.00 88.44 337 VAL A C 1
ATOM 2653 O O . VAL A 1 337 ? -16.950 16.868 0.895 1.00 88.44 337 VAL A O 1
ATOM 2656 N N . ALA A 1 338 ? -18.218 16.463 -0.925 1.00 88.12 338 ALA A N 1
ATOM 2657 C CA . ALA A 1 338 ? -18.784 15.214 -0.422 1.00 88.12 338 ALA A CA 1
ATOM 2658 C C . ALA A 1 338 ? -17.695 14.179 -0.093 1.00 88.12 338 ALA A C 1
ATOM 2660 O O . ALA A 1 338 ? -17.717 13.536 0.955 1.00 88.12 338 ALA A O 1
ATOM 2661 N N . ALA A 1 339 ? -16.690 14.033 -0.961 1.00 86.50 339 ALA A N 1
ATOM 2662 C CA . ALA A 1 339 ? -15.688 12.986 -0.804 1.00 86.50 339 ALA A CA 1
ATOM 2663 C C . ALA A 1 339 ? -14.591 13.296 0.222 1.00 86.50 339 ALA A C 1
ATOM 2665 O O . ALA A 1 339 ? -13.994 12.356 0.745 1.00 86.50 339 ALA A O 1
ATOM 2666 N N . LEU A 1 340 ? -14.276 14.562 0.523 1.00 89.25 340 LEU A N 1
ATOM 2667 C CA . LEU A 1 340 ? -13.193 14.925 1.451 1.00 89.25 340 LEU A CA 1
ATOM 2668 C C . LEU A 1 340 ? -13.697 15.560 2.745 1.00 89.25 340 LEU A C 1
ATOM 2670 O O . LEU A 1 340 ? -13.149 15.240 3.806 1.00 89.25 340 LEU A O 1
ATOM 2674 N N . HIS A 1 341 ? -14.720 16.411 2.676 1.00 88.31 341 HIS A N 1
ATOM 2675 C CA . HIS A 1 341 ? -15.158 17.255 3.791 1.00 88.31 341 HIS A CA 1
ATOM 2676 C C . HIS A 1 341 ? -16.458 16.765 4.436 1.00 88.31 341 HIS A C 1
ATOM 2678 O O . HIS A 1 341 ? -16.530 16.687 5.661 1.00 88.31 341 HIS A O 1
ATOM 2684 N N . GLU A 1 342 ? -17.435 16.354 3.630 1.00 87.50 342 GLU A N 1
ATOM 2685 C CA . GLU A 1 342 ? -18.787 15.937 4.041 1.00 87.50 342 GLU A CA 1
ATOM 2686 C C . GLU A 1 342 ? -18.996 14.425 3.878 1.00 87.50 342 GLU A C 1
ATOM 2688 O O . GLU A 1 342 ? -20.018 13.941 3.404 1.00 87.50 342 GLU A O 1
ATOM 2693 N N . VAL A 1 343 ? -17.979 13.660 4.262 1.00 83.12 343 VAL A N 1
ATOM 2694 C CA . VAL A 1 343 ? -17.949 12.209 4.072 1.00 83.12 343 VAL A CA 1
ATOM 2695 C C . VAL A 1 343 ? -18.973 11.534 4.972 1.00 83.12 343 VAL A C 1
ATOM 2697 O O . VAL A 1 343 ? -18.973 11.747 6.186 1.00 83.12 343 VAL A O 1
ATOM 2700 N N . GLU A 1 344 ? -19.767 10.636 4.400 1.00 79.69 344 GLU A N 1
ATOM 2701 C CA . GLU A 1 344 ? -20.571 9.703 5.180 1.00 79.69 344 GLU A CA 1
ATOM 2702 C C . GLU A 1 344 ? -19.664 8.620 5.783 1.00 79.69 344 GLU A C 1
ATOM 2704 O O . GLU A 1 344 ? -19.062 7.799 5.084 1.00 79.69 344 GLU A O 1
ATOM 2709 N N . TRP A 1 345 ? -19.514 8.638 7.107 1.00 79.56 345 TRP A N 1
ATOM 2710 C CA . TRP A 1 345 ? -18.615 7.724 7.803 1.00 79.56 345 TRP A CA 1
ATOM 2711 C C . TRP A 1 345 ? -19.298 6.390 8.086 1.00 79.56 345 TRP A C 1
ATOM 2713 O O . TRP A 1 345 ? -20.209 6.292 8.907 1.00 79.56 345 TRP A O 1
ATOM 2723 N N . LEU A 1 346 ? -18.791 5.333 7.459 1.00 68.56 346 LEU A N 1
ATOM 2724 C CA . LEU A 1 346 ? -19.170 3.957 7.763 1.00 68.56 346 LEU A CA 1
ATOM 2725 C C . LEU A 1 346 ? -18.454 3.485 9.036 1.00 68.56 346 LEU A C 1
ATOM 2727 O O . LEU A 1 346 ? -17.435 2.799 8.983 1.00 68.56 346 LEU A O 1
ATOM 2731 N N . ASP A 1 347 ? -18.986 3.846 10.201 1.00 70.31 347 ASP A N 1
ATOM 2732 C CA . ASP A 1 347 ? -18.510 3.290 11.465 1.00 70.31 347 ASP A CA 1
ATOM 2733 C C . ASP A 1 347 ? -19.162 1.923 11.734 1.00 70.31 347 ASP A C 1
ATOM 2735 O O . ASP A 1 347 ? -20.383 1.743 11.760 1.00 70.31 347 ASP A O 1
ATOM 2739 N N . VAL A 1 348 ? -18.319 0.913 11.959 1.00 68.12 348 VAL A N 1
ATOM 2740 C CA . VAL A 1 348 ? -18.785 -0.442 12.271 1.00 68.12 348 VAL A CA 1
ATOM 2741 C C . VAL A 1 348 ? -19.382 -0.453 13.682 1.00 68.12 348 VAL A C 1
ATOM 2743 O O . VAL A 1 348 ? -20.461 -0.999 13.881 1.00 68.12 348 VAL A O 1
ATOM 2746 N N . ASN A 1 349 ? -18.760 0.224 14.643 1.00 66.94 349 ASN A N 1
ATOM 2747 C CA . ASN A 1 349 ? -19.346 0.447 15.965 1.00 66.94 349 ASN A CA 1
ATOM 2748 C C . ASN A 1 349 ? -19.492 1.948 16.207 1.00 66.94 349 ASN A C 1
ATOM 2750 O O . ASN A 1 349 ? -18.536 2.689 15.984 1.00 66.94 349 ASN A O 1
ATOM 2754 N N . THR A 1 350 ? -20.646 2.393 16.710 1.00 65.81 350 THR A N 1
ATOM 2755 C CA . THR A 1 350 ? -20.795 3.777 17.178 1.00 65.81 350 THR A CA 1
ATOM 2756 C C . THR A 1 350 ? -19.888 4.009 18.387 1.00 65.81 350 THR A C 1
ATOM 2758 O O . THR A 1 350 ? -19.612 3.090 19.164 1.00 65.81 350 THR A O 1
ATOM 2761 N N . ARG A 1 351 ? -19.402 5.245 18.568 1.00 62.66 351 ARG A N 1
ATOM 2762 C CA . ARG A 1 351 ? -18.521 5.588 19.701 1.00 62.66 351 ARG A CA 1
ATOM 2763 C C . ARG A 1 351 ? -19.134 5.281 21.061 1.00 62.66 351 ARG A C 1
ATOM 2765 O O . ARG A 1 351 ? -18.401 4.923 21.976 1.00 62.66 351 ARG A O 1
ATOM 2772 N N . GLU A 1 352 ? -20.445 5.439 21.167 1.00 63.00 352 GLU A N 1
ATOM 2773 C CA . GLU A 1 352 ? -21.218 5.248 22.395 1.00 63.00 352 GLU A CA 1
ATOM 2774 C C . GLU A 1 352 ? -21.517 3.768 22.668 1.00 63.00 352 GLU A C 1
ATOM 2776 O O . GLU A 1 352 ? -21.646 3.370 23.819 1.00 63.00 352 GLU A O 1
ATOM 2781 N N . GLY A 1 353 ? -21.526 2.921 21.631 1.00 60.69 353 GLY A N 1
ATOM 2782 C CA . GLY A 1 353 ? -21.720 1.473 21.760 1.00 60.69 353 GLY A CA 1
ATOM 2783 C C . GLY A 1 353 ? -20.478 0.699 22.224 1.00 60.69 353 GLY A C 1
ATOM 2784 O O . GLY A 1 353 ? -20.511 -0.532 22.306 1.00 60.69 353 GLY A O 1
ATOM 2785 N N . MET A 1 354 ? -19.355 1.374 22.501 1.00 65.12 354 MET A N 1
ATOM 2786 C CA . MET A 1 354 ? -18.161 0.715 23.031 1.00 65.12 354 MET A CA 1
ATOM 2787 C C . MET A 1 354 ? -18.288 0.474 24.535 1.00 65.12 354 MET A C 1
ATOM 2789 O O . MET A 1 354 ? -18.166 1.377 25.355 1.00 65.12 354 MET A O 1
ATOM 2793 N N . ASP A 1 355 ? -18.452 -0.794 24.892 1.00 67.31 355 ASP A N 1
ATOM 2794 C CA . ASP A 1 355 ? -18.418 -1.265 26.275 1.00 67.31 355 ASP A CA 1
ATOM 2795 C C . ASP A 1 355 ? -17.011 -1.099 26.890 1.00 67.31 355 ASP A C 1
ATOM 2797 O O . ASP A 1 355 ? -16.102 -1.921 26.704 1.00 67.31 355 ASP A O 1
ATOM 2801 N N . HIS A 1 356 ? -16.853 0.014 27.607 1.00 72.31 356 HIS A N 1
ATOM 2802 C CA . HIS A 1 356 ? -15.662 0.391 28.364 1.00 72.31 356 HIS A CA 1
ATOM 2803 C C . HIS A 1 356 ? -15.518 -0.385 29.686 1.00 72.31 356 HIS A C 1
ATOM 2805 O O . HIS A 1 356 ? -14.400 -0.532 30.181 1.00 72.31 356 HIS A O 1
ATOM 2811 N N . GLY A 1 357 ? -16.604 -0.969 30.211 1.00 64.44 357 GLY A N 1
ATOM 2812 C CA . GLY A 1 357 ? -16.583 -1.770 31.442 1.00 64.44 357 GLY A CA 1
ATOM 2813 C C . GLY A 1 357 ? -15.703 -3.019 31.329 1.00 64.44 357 GLY A C 1
ATOM 2814 O O . GLY A 1 357 ? -15.040 -3.416 32.282 1.00 64.44 357 GLY A O 1
ATOM 2815 N N . ASN A 1 358 ? -15.590 -3.598 30.129 1.00 77.50 358 ASN A N 1
ATOM 2816 C CA . ASN A 1 358 ? -14.738 -4.765 29.872 1.00 77.50 358 ASN A CA 1
ATOM 2817 C C . ASN A 1 358 ? -13.246 -4.459 29.609 1.00 77.50 358 ASN A C 1
ATOM 2819 O O . ASN A 1 358 ? -12.486 -5.371 29.228 1.00 77.50 358 ASN A O 1
ATOM 2823 N N . LEU A 1 359 ? -12.812 -3.205 29.799 1.00 81.75 359 LEU A N 1
ATOM 2824 C CA . LEU A 1 359 ? -11.438 -2.731 29.572 1.00 81.75 359 LEU A CA 1
ATOM 2825 C C . LEU A 1 359 ? -10.926 -3.038 28.154 1.00 81.75 359 LEU A C 1
ATOM 2827 O O . LEU A 1 359 ? -9.776 -3.456 27.950 1.00 81.75 359 LEU A O 1
ATOM 2831 N N . LYS A 1 360 ? -11.816 -2.945 27.158 1.00 81.62 360 LYS A N 1
ATOM 2832 C CA . LYS A 1 360 ? -11.531 -3.354 25.776 1.00 81.62 360 LYS A CA 1
ATOM 2833 C C . LYS A 1 360 ? -10.428 -2.494 25.157 1.00 81.62 360 LYS A C 1
ATOM 2835 O O . LYS A 1 360 ? -9.581 -3.045 24.446 1.00 81.62 360 LYS A O 1
ATOM 2840 N N . GLU A 1 361 ? -10.383 -1.192 25.446 1.00 84.19 361 GLU A N 1
ATOM 2841 C CA . GLU A 1 361 ? -9.334 -0.313 24.923 1.00 84.19 361 GLU A CA 1
ATOM 2842 C C . GLU A 1 361 ? -7.990 -0.562 25.612 1.00 84.19 361 GLU A C 1
ATOM 2844 O O . GLU A 1 361 ? -6.969 -0.653 24.927 1.00 84.19 361 GLU A O 1
ATOM 2849 N N . SER A 1 362 ? -7.980 -0.766 26.932 1.00 87.50 362 SER A N 1
ATOM 2850 C CA . SER A 1 362 ? -6.759 -1.102 27.677 1.00 87.50 362 SER A CA 1
ATOM 2851 C C . SER A 1 362 ? -6.148 -2.428 27.204 1.00 87.50 362 SER A C 1
ATOM 2853 O O . SER A 1 362 ? -4.940 -2.515 26.972 1.00 87.50 362 SER A O 1
ATOM 2855 N N . LYS A 1 363 ? -6.974 -3.463 26.979 1.00 89.62 363 LYS A N 1
ATOM 2856 C CA . LYS A 1 363 ? -6.522 -4.757 26.430 1.00 89.62 363 LYS A CA 1
ATOM 2857 C C . LYS A 1 363 ? -5.946 -4.612 25.022 1.00 89.62 363 LYS A C 1
ATOM 2859 O O . LYS A 1 363 ? -4.910 -5.210 24.732 1.00 89.62 363 LYS A O 1
ATOM 2864 N N . LEU A 1 364 ? -6.592 -3.822 24.161 1.00 88.69 364 LEU A N 1
ATOM 2865 C CA . LEU A 1 364 ? -6.102 -3.545 22.810 1.00 88.69 364 LEU A CA 1
ATOM 2866 C C . LEU A 1 364 ? -4.765 -2.798 22.842 1.00 88.69 364 LEU A C 1
ATOM 2868 O O . LEU A 1 364 ? -3.840 -3.197 22.143 1.00 88.69 364 LEU A O 1
ATOM 2872 N N . SER A 1 365 ? -4.649 -1.756 23.669 1.00 91.56 365 SER A N 1
ATOM 2873 C CA . SER A 1 365 ? -3.400 -1.011 23.836 1.00 91.56 365 SER A CA 1
ATOM 2874 C C . SER A 1 365 ? -2.266 -1.940 24.250 1.00 91.56 365 SER A C 1
ATOM 2876 O O . SER A 1 365 ? -1.224 -1.943 23.609 1.00 91.56 365 SER A O 1
ATOM 2878 N N . ARG A 1 366 ? -2.486 -2.818 25.234 1.00 94.25 366 ARG A N 1
ATOM 2879 C CA . ARG A 1 366 ? -1.463 -3.787 25.642 1.00 94.25 366 ARG A CA 1
ATOM 2880 C C . ARG A 1 366 ? -1.050 -4.723 24.503 1.00 94.25 366 ARG A C 1
ATOM 2882 O O . ARG A 1 366 ? 0.136 -4.973 24.336 1.00 94.25 366 ARG A O 1
ATOM 2889 N N . GLN A 1 367 ? -2.006 -5.230 23.720 1.00 90.69 367 GLN A N 1
ATOM 2890 C CA . GLN A 1 367 ? -1.695 -6.069 22.555 1.00 90.69 367 GLN A CA 1
ATOM 2891 C C . GLN A 1 367 ? -0.809 -5.324 21.550 1.00 90.69 367 GLN A C 1
ATOM 2893 O O . GLN A 1 367 ? 0.190 -5.873 21.103 1.00 90.69 367 GLN A O 1
ATOM 2898 N N . LEU A 1 368 ? -1.131 -4.063 21.251 1.00 90.94 368 LEU A N 1
ATOM 2899 C CA . LEU A 1 368 ? -0.341 -3.234 20.338 1.00 90.94 368 LEU A CA 1
ATOM 2900 C C . LEU A 1 368 ? 1.046 -2.916 20.890 1.00 90.94 368 LEU A C 1
ATOM 2902 O O . LEU A 1 368 ? 2.001 -2.913 20.125 1.00 90.94 368 LEU A O 1
ATOM 2906 N N . ALA A 1 369 ? 1.171 -2.707 22.202 1.00 93.06 369 ALA A N 1
ATOM 2907 C CA . ALA A 1 369 ? 2.465 -2.513 22.845 1.00 93.06 369 ALA A CA 1
ATOM 2908 C C . ALA A 1 369 ? 3.387 -3.722 22.622 1.00 93.06 369 ALA A C 1
ATOM 2910 O O . ALA A 1 369 ? 4.548 -3.542 22.286 1.00 93.06 369 ALA A O 1
ATOM 2911 N N . TYR A 1 370 ? 2.870 -4.951 22.746 1.00 91.19 370 TYR A N 1
ATOM 2912 C CA . TYR A 1 370 ? 3.651 -6.154 22.438 1.00 91.19 370 TYR A CA 1
ATOM 2913 C C . TYR A 1 370 ? 3.936 -6.305 20.942 1.00 91.19 370 TYR A C 1
ATOM 2915 O O . TYR A 1 370 ? 5.050 -6.659 20.573 1.00 91.19 370 TYR A O 1
ATOM 2923 N N . CYS A 1 371 ? 2.967 -5.993 20.076 1.00 87.25 371 CYS A N 1
ATOM 2924 C CA . CYS A 1 371 ? 3.193 -5.981 18.629 1.00 87.25 371 CYS A CA 1
ATOM 2925 C C . CYS A 1 371 ? 4.241 -4.941 18.198 1.00 87.25 371 CYS A C 1
ATOM 2927 O O . CYS A 1 371 ? 4.849 -5.113 17.146 1.00 87.25 371 CYS A O 1
ATOM 2929 N N . GLY A 1 372 ? 4.471 -3.897 19.001 1.00 87.06 372 GLY A N 1
ATOM 2930 C CA . GLY A 1 372 ? 5.459 -2.850 18.741 1.00 87.06 372 GLY A CA 1
ATOM 2931 C C . GLY A 1 372 ? 6.869 -3.372 18.480 1.00 87.06 372 GLY A C 1
ATOM 2932 O O . GLY A 1 372 ? 7.572 -2.806 17.653 1.00 87.06 372 GLY A O 1
ATOM 2933 N N . TRP A 1 373 ? 7.252 -4.491 19.101 1.00 86.25 373 TRP A N 1
ATOM 2934 C CA . TRP A 1 373 ? 8.573 -5.099 18.909 1.00 86.25 373 TRP A CA 1
ATOM 2935 C C . TRP A 1 373 ? 8.812 -5.619 17.490 1.00 86.25 373 TRP A C 1
ATOM 2937 O O . TRP A 1 373 ? 9.949 -5.655 17.041 1.00 86.25 373 TRP A O 1
ATOM 2947 N N . LEU A 1 374 ? 7.747 -5.999 16.783 1.00 80.94 374 LEU A N 1
ATOM 2948 C CA . LEU A 1 374 ? 7.813 -6.415 15.379 1.00 80.94 374 LEU A CA 1
ATOM 2949 C C . LEU A 1 374 ? 7.396 -5.290 14.427 1.00 80.94 374 LEU A C 1
ATOM 2951 O O . LEU A 1 374 ? 7.791 -5.273 13.268 1.00 80.94 374 LEU A O 1
ATOM 2955 N N . PHE A 1 375 ? 6.577 -4.355 14.906 1.00 83.62 375 PHE A N 1
ATOM 2956 C CA . PHE A 1 375 ? 6.044 -3.251 14.123 1.00 83.62 375 PHE A CA 1
ATOM 2957 C C . PHE A 1 375 ? 6.110 -1.961 14.938 1.00 83.62 375 PHE A C 1
ATOM 2959 O O . PHE A 1 375 ? 5.143 -1.577 15.603 1.00 83.62 375 PHE A O 1
ATOM 2966 N N . PHE A 1 376 ? 7.253 -1.275 14.872 1.00 87.25 376 PHE A N 1
ATOM 2967 C CA . PHE A 1 376 ? 7.561 -0.122 15.723 1.00 87.25 376 PHE A CA 1
ATOM 2968 C C . PHE A 1 376 ? 6.476 0.977 15.779 1.00 87.25 376 PHE A C 1
ATOM 2970 O O . PHE A 1 376 ? 6.269 1.528 16.869 1.00 87.25 376 PHE A O 1
ATOM 2977 N N . PRO A 1 377 ? 5.700 1.289 14.708 1.00 88.88 377 PRO A N 1
ATOM 2978 C CA . PRO A 1 377 ? 4.642 2.295 14.802 1.00 88.88 377 PRO A CA 1
ATOM 2979 C C . PRO A 1 377 ? 3.557 1.923 15.824 1.00 88.88 377 PRO A C 1
ATOM 2981 O O . PRO A 1 377 ? 2.903 2.805 16.388 1.00 88.88 377 PRO A O 1
ATOM 2984 N N . ALA A 1 378 ? 3.378 0.629 16.125 1.00 90.12 378 ALA A N 1
ATOM 2985 C CA . ALA A 1 378 ? 2.426 0.186 17.135 1.00 90.12 378 ALA A CA 1
ATOM 2986 C C . ALA A 1 378 ? 2.779 0.664 18.549 1.00 90.12 378 ALA A C 1
ATOM 2988 O O . ALA A 1 378 ? 1.851 0.839 19.339 1.00 90.12 378 ALA A O 1
ATOM 2989 N N . PHE A 1 379 ? 4.046 0.965 18.871 1.00 93.81 379 PHE A N 1
ATOM 2990 C CA . PHE A 1 379 ? 4.383 1.576 20.162 1.00 93.81 379 PHE A CA 1
ATOM 2991 C C . PHE A 1 379 ? 3.764 2.971 20.305 1.00 93.81 379 PHE A C 1
ATOM 2993 O O . PHE A 1 379 ? 3.107 3.254 21.307 1.00 93.81 379 PHE A O 1
ATOM 3000 N N . PHE A 1 380 ? 3.883 3.823 19.284 1.00 93.38 380 PHE A N 1
ATOM 3001 C CA . PHE A 1 380 ? 3.301 5.171 19.287 1.00 93.38 380 PHE A CA 1
ATOM 3002 C C . PHE A 1 380 ? 1.771 5.129 19.346 1.00 93.38 380 PHE A C 1
ATOM 3004 O O . PHE A 1 380 ? 1.143 5.837 20.140 1.00 93.38 380 PHE A O 1
ATOM 3011 N N . ILE A 1 381 ? 1.162 4.249 18.546 1.00 92.00 381 ILE A N 1
ATOM 3012 C CA . ILE A 1 381 ? -0.291 4.052 18.530 1.00 92.00 381 ILE A CA 1
ATOM 3013 C C . ILE A 1 381 ? -0.771 3.540 19.892 1.00 92.00 381 ILE A C 1
ATOM 3015 O O . ILE A 1 381 ? -1.722 4.084 20.459 1.00 92.00 381 ILE A O 1
ATOM 3019 N N . SER A 1 382 ? -0.110 2.519 20.439 1.00 93.69 382 SER A N 1
ATOM 3020 C CA . SER A 1 382 ? -0.411 1.966 21.758 1.00 93.69 382 SER A CA 1
ATOM 3021 C C . SER A 1 382 ? -0.296 3.030 22.844 1.00 93.69 382 SER A C 1
ATOM 3023 O O . SER A 1 382 ? -1.212 3.176 23.653 1.00 93.69 382 SER A O 1
ATOM 3025 N N . PHE A 1 383 ? 0.769 3.831 22.835 1.00 94.44 383 PHE A N 1
ATOM 3026 C CA . PHE A 1 383 ? 0.951 4.916 23.790 1.00 94.44 383 PHE A CA 1
ATOM 3027 C C . PHE A 1 383 ? -0.204 5.927 23.723 1.00 94.44 383 PHE A C 1
ATOM 3029 O O . PHE A 1 383 ? -0.806 6.257 24.749 1.00 94.44 383 PHE A O 1
ATOM 3036 N N . GLY A 1 384 ? -0.603 6.347 22.519 1.00 92.06 384 GLY A N 1
ATOM 3037 C CA . GLY A 1 384 ? -1.755 7.232 22.329 1.00 92.06 384 GLY A CA 1
ATOM 3038 C C . GLY A 1 384 ? -3.076 6.632 22.831 1.00 92.06 384 GLY A C 1
ATOM 3039 O O . GLY A 1 384 ? -3.895 7.334 23.439 1.00 92.06 384 GLY A O 1
ATOM 3040 N N . ILE A 1 385 ? -3.282 5.326 22.624 1.00 90.75 385 ILE A N 1
ATOM 3041 C CA . ILE A 1 385 ? -4.471 4.616 23.114 1.00 90.75 385 ILE A CA 1
ATOM 3042 C C . ILE A 1 385 ? -4.442 4.499 24.636 1.00 90.75 385 ILE A C 1
ATOM 3044 O O . ILE A 1 385 ? -5.443 4.854 25.244 1.00 90.75 385 ILE A O 1
ATOM 3048 N N . SER A 1 386 ? -3.323 4.101 25.247 1.00 92.25 386 SER A N 1
ATOM 3049 C CA . SER A 1 386 ? -3.199 3.955 26.707 1.00 92.25 386 SER A CA 1
ATOM 3050 C C . SER A 1 386 ? -3.514 5.255 27.458 1.00 92.25 386 SER A C 1
ATOM 3052 O O . SER A 1 386 ? -4.232 5.268 28.461 1.00 92.25 386 SER A O 1
ATOM 3054 N N . ARG A 1 387 ? -3.055 6.399 26.927 1.00 92.00 387 ARG A N 1
ATOM 3055 C CA . ARG A 1 387 ? -3.373 7.724 27.481 1.00 92.00 387 ARG A CA 1
ATOM 3056 C C . ARG A 1 387 ? -4.858 8.062 27.356 1.00 92.00 387 ARG A C 1
ATOM 3058 O O . ARG A 1 387 ? -5.411 8.707 28.242 1.00 92.00 387 ARG A O 1
ATOM 3065 N N . SER A 1 388 ? -5.491 7.658 26.257 1.00 88.06 388 SER A N 1
ATOM 3066 C CA . SER A 1 388 ? -6.915 7.910 26.019 1.00 88.06 388 SER A CA 1
ATOM 3067 C C . SER A 1 388 ? -7.802 6.990 26.858 1.00 88.06 388 SER A C 1
ATOM 3069 O O . SER A 1 388 ? -8.787 7.460 27.419 1.00 88.06 388 SER A O 1
ATOM 3071 N N . SER A 1 389 ? -7.441 5.711 26.986 1.00 87.38 389 SER A N 1
ATOM 3072 C CA . SER A 1 389 ? -8.185 4.737 27.784 1.00 87.38 389 SER A CA 1
ATOM 3073 C C . SER A 1 389 ? -8.045 5.008 29.278 1.00 87.38 389 SER A C 1
ATOM 3075 O O . SER A 1 389 ? -9.012 4.821 29.996 1.00 87.38 389 SER A O 1
ATOM 3077 N N . ALA A 1 390 ? -6.914 5.553 29.749 1.00 88.50 390 ALA A N 1
ATOM 3078 C CA . ALA A 1 390 ? -6.751 5.955 31.155 1.00 88.50 390 ALA A CA 1
ATOM 3079 C C . ALA A 1 390 ? -7.806 6.970 31.611 1.00 88.50 390 ALA A C 1
ATOM 3081 O O . ALA A 1 390 ? -8.165 6.988 32.779 1.00 88.50 390 ALA A O 1
ATOM 3082 N N . LYS A 1 391 ? -8.282 7.815 30.688 1.00 88.06 391 LYS A N 1
ATOM 3083 C CA . LYS A 1 391 ? -9.313 8.824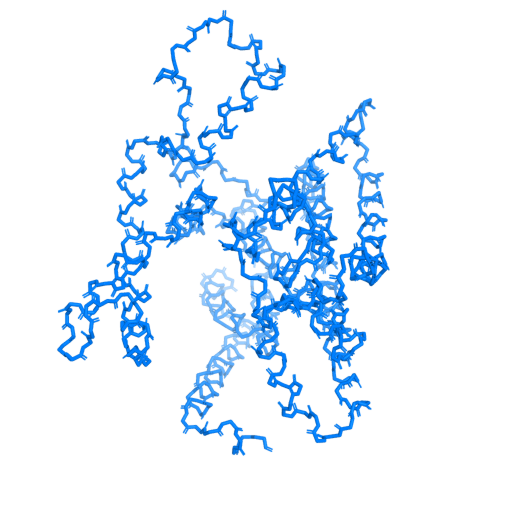 30.959 1.00 88.06 391 LYS A CA 1
ATOM 3084 C C . LYS A 1 391 ? -10.737 8.260 30.951 1.00 88.06 391 LYS A C 1
ATOM 3086 O O . LYS A 1 391 ? -11.640 8.957 31.384 1.00 88.06 391 LYS A O 1
ATOM 3091 N N . LYS A 1 392 ? -10.948 7.073 30.371 1.00 85.81 392 LYS A N 1
ATOM 3092 C CA . LYS A 1 392 ? -12.281 6.495 30.117 1.00 85.81 392 LYS A CA 1
ATOM 3093 C C . LYS A 1 392 ? -12.559 5.214 30.900 1.00 85.81 392 LYS A C 1
ATOM 3095 O O . LYS A 1 392 ? -13.699 4.948 31.238 1.00 85.81 392 LYS A O 1
ATOM 3100 N N . GLU A 1 393 ? -11.530 4.401 31.109 1.00 85.62 393 GLU A N 1
ATOM 3101 C CA . GLU A 1 393 ? -11.577 3.079 31.749 1.00 85.62 393 GLU A CA 1
ATOM 3102 C C . GLU A 1 393 ? -10.819 3.074 33.092 1.00 85.62 393 GLU A C 1
ATOM 3104 O O . GLU A 1 393 ? -10.454 2.007 33.593 1.00 85.62 393 GLU A O 1
ATOM 3109 N N . ASP A 1 394 ? -10.505 4.265 33.612 1.00 83.94 394 ASP A N 1
ATOM 3110 C CA . ASP A 1 394 ? -9.615 4.517 34.745 1.00 83.94 394 ASP A CA 1
ATOM 3111 C C . ASP A 1 394 ? -8.212 3.892 34.620 1.00 83.94 394 ASP A C 1
ATOM 3113 O O . ASP A 1 394 ? -7.856 3.129 33.707 1.00 83.94 394 ASP A O 1
ATOM 3117 N N . THR A 1 395 ? -7.319 4.272 35.532 1.00 81.31 395 THR A N 1
ATOM 3118 C CA . THR A 1 395 ? -5.961 3.728 35.557 1.00 81.31 395 THR A CA 1
ATOM 3119 C C . THR A 1 395 ? -5.969 2.298 36.084 1.00 81.31 395 THR A C 1
ATOM 3121 O O . THR A 1 395 ? -5.932 2.060 37.286 1.00 81.31 395 THR A O 1
ATOM 3124 N N . ASN A 1 396 ? -5.960 1.329 35.173 1.00 90.94 396 ASN A N 1
ATOM 3125 C CA . ASN A 1 396 ? -5.856 -0.092 35.501 1.00 90.94 396 ASN A CA 1
ATOM 3126 C C . ASN A 1 396 ? -4.450 -0.666 35.213 1.00 90.94 396 ASN A C 1
ATOM 3128 O O . ASN A 1 396 ? -3.639 -0.088 34.478 1.00 90.94 396 ASN A O 1
ATOM 3132 N N . LYS A 1 397 ? -4.151 -1.847 35.777 1.00 92.56 397 LYS A N 1
ATOM 3133 C CA . LYS A 1 397 ? -2.848 -2.530 35.622 1.00 92.56 397 LYS A CA 1
ATOM 3134 C C . LYS A 1 397 ? -2.502 -2.819 34.156 1.00 92.56 397 LYS A C 1
ATOM 3136 O O . LYS A 1 397 ? -1.344 -2.681 33.768 1.00 92.56 397 LYS A O 1
ATOM 3141 N N . ILE A 1 398 ? -3.494 -3.187 33.340 1.00 91.62 398 ILE A N 1
ATOM 3142 C CA . ILE A 1 398 ? -3.316 -3.507 31.913 1.00 91.62 398 ILE A CA 1
ATOM 3143 C C . ILE A 1 398 ? -2.864 -2.261 31.148 1.00 91.62 398 ILE A C 1
ATOM 3145 O O . ILE A 1 398 ? -1.918 -2.314 30.364 1.00 91.62 398 ILE A O 1
ATOM 3149 N N . ASN A 1 399 ? -3.509 -1.131 31.416 1.00 91.19 399 ASN A N 1
ATOM 3150 C CA . ASN A 1 399 ? -3.202 0.143 30.797 1.00 91.19 399 ASN A CA 1
ATOM 3151 C C . ASN A 1 399 ? -1.816 0.661 31.211 1.00 91.19 399 ASN A C 1
ATOM 3153 O O . ASN A 1 399 ? -1.024 1.095 30.374 1.00 91.19 399 ASN A O 1
ATOM 3157 N N . ARG A 1 400 ? -1.474 0.531 32.500 1.00 92.44 400 ARG A N 1
ATOM 3158 C CA . ARG A 1 400 ? -0.138 0.873 33.009 1.00 92.44 400 ARG A CA 1
ATOM 3159 C C . ARG A 1 400 ? 0.955 0.045 32.327 1.00 92.44 400 ARG A C 1
ATOM 3161 O O . ARG A 1 400 ? 1.955 0.618 31.904 1.00 92.44 400 ARG A O 1
ATOM 3168 N N . GLN A 1 401 ? 0.751 -1.267 32.173 1.00 94.25 401 GLN A N 1
ATOM 3169 C CA . GLN A 1 401 ? 1.673 -2.138 31.432 1.00 94.25 401 GLN A CA 1
ATOM 3170 C C . GLN A 1 401 ? 1.837 -1.681 29.980 1.00 94.25 401 GLN A C 1
ATOM 3172 O O . GLN A 1 401 ? 2.963 -1.511 29.522 1.00 94.25 401 GLN A O 1
ATOM 3177 N N . ALA A 1 402 ? 0.727 -1.436 29.276 1.00 93.81 402 ALA A N 1
ATOM 3178 C CA . ALA A 1 402 ? 0.757 -0.988 27.887 1.00 93.81 402 ALA A CA 1
ATOM 3179 C C . ALA A 1 402 ? 1.552 0.314 27.724 1.00 93.81 402 ALA A C 1
ATOM 3181 O O . ALA A 1 402 ? 2.399 0.414 26.837 1.00 93.81 402 ALA A O 1
ATOM 3182 N N . LYS A 1 403 ? 1.330 1.284 28.618 1.00 94.94 403 LYS A N 1
ATOM 3183 C CA . LYS A 1 403 ? 2.047 2.561 28.631 1.00 94.94 403 LYS A CA 1
ATOM 3184 C C . LYS A 1 403 ? 3.551 2.371 28.844 1.00 94.94 403 LYS A C 1
ATOM 3186 O O . LYS A 1 403 ? 4.327 2.932 28.080 1.00 94.94 403 LYS A O 1
ATOM 3191 N N . ILE A 1 404 ? 3.956 1.581 29.843 1.00 95.75 404 ILE A N 1
ATOM 3192 C CA . ILE A 1 404 ? 5.376 1.331 30.155 1.00 95.75 404 ILE A CA 1
ATOM 3193 C C . ILE A 1 404 ? 6.077 0.658 28.973 1.00 95.75 404 ILE A C 1
ATOM 3195 O O . ILE A 1 404 ? 7.090 1.167 28.505 1.00 95.75 404 ILE A O 1
ATOM 3199 N N . ILE A 1 405 ? 5.507 -0.433 28.450 1.00 95.62 405 ILE A N 1
ATOM 3200 C CA . ILE A 1 405 ? 6.078 -1.161 27.306 1.00 95.62 405 ILE A CA 1
ATOM 3201 C C . ILE A 1 405 ? 6.206 -0.233 26.094 1.00 95.62 405 ILE A C 1
ATOM 3203 O O . ILE A 1 405 ? 7.225 -0.250 25.417 1.00 95.62 405 ILE A O 1
ATOM 3207 N N . SER A 1 406 ? 5.205 0.616 25.848 1.00 96.00 406 SER A N 1
ATOM 3208 C CA . SER A 1 406 ? 5.243 1.552 24.720 1.00 96.00 406 SER A CA 1
ATOM 3209 C C . SER A 1 406 ? 6.318 2.628 24.884 1.00 96.00 406 SER A C 1
ATOM 3211 O O . SER A 1 406 ? 6.96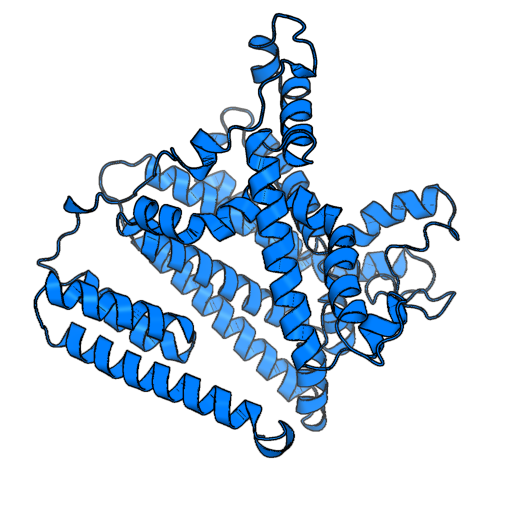8 2.962 23.905 1.00 96.00 406 SER A O 1
ATOM 3213 N N . ILE A 1 407 ? 6.536 3.157 26.095 1.00 96.50 407 ILE A N 1
ATOM 3214 C CA . ILE A 1 407 ? 7.611 4.130 26.358 1.00 96.50 407 ILE A CA 1
ATOM 3215 C C . ILE A 1 407 ? 8.981 3.483 26.146 1.00 96.50 407 ILE A C 1
ATOM 3217 O O . ILE A 1 407 ? 9.816 4.063 25.462 1.00 96.50 407 ILE A O 1
ATOM 3221 N N . ILE A 1 408 ? 9.190 2.282 26.698 1.00 96.44 408 ILE A N 1
ATOM 3222 C CA . ILE A 1 408 ? 10.439 1.528 26.521 1.00 96.44 408 ILE A CA 1
ATOM 3223 C C . ILE A 1 408 ? 10.681 1.261 25.034 1.00 96.44 408 ILE A C 1
ATOM 3225 O O . ILE A 1 408 ? 11.773 1.518 24.543 1.00 96.44 408 ILE A O 1
ATOM 3229 N N . GLY A 1 409 ? 9.653 0.815 24.310 1.00 94.56 409 GLY A N 1
ATOM 3230 C CA . GLY A 1 409 ? 9.728 0.579 22.872 1.00 94.56 409 GLY A CA 1
ATOM 3231 C C . GLY A 1 409 ? 10.048 1.840 22.070 1.00 94.56 409 GLY A C 1
ATOM 3232 O O . GLY A 1 409 ? 10.933 1.809 21.228 1.00 94.56 409 GLY A O 1
ATOM 3233 N N . ILE A 1 410 ? 9.393 2.972 22.357 1.00 95.81 410 ILE A N 1
ATOM 3234 C CA . ILE A 1 410 ? 9.690 4.258 21.697 1.00 95.81 410 ILE A CA 1
ATOM 3235 C C . ILE A 1 410 ? 11.135 4.682 21.968 1.00 95.81 410 ILE A C 1
ATOM 3237 O O . ILE A 1 410 ? 11.836 5.057 21.034 1.00 95.81 410 ILE A O 1
ATOM 3241 N N . ALA A 1 411 ? 11.587 4.609 23.222 1.00 95.75 411 ALA A N 1
ATOM 3242 C CA . ALA A 1 411 ? 12.961 4.944 23.580 1.00 95.75 411 ALA A CA 1
ATOM 3243 C C . ALA A 1 411 ? 13.959 4.031 22.857 1.00 95.75 411 ALA A C 1
ATOM 3245 O O . ALA A 1 411 ? 14.921 4.524 22.282 1.00 95.75 411 ALA A O 1
ATOM 3246 N N . TRP A 1 412 ? 13.692 2.723 22.814 1.00 94.44 412 TRP A N 1
ATOM 3247 C CA . TRP A 1 412 ? 14.515 1.761 22.086 1.00 94.44 412 TRP A CA 1
ATOM 3248 C C . TRP A 1 412 ? 14.583 2.076 20.586 1.00 94.44 412 TRP A C 1
ATOM 3250 O O . TRP A 1 412 ? 15.679 2.122 20.045 1.00 94.44 412 TRP A O 1
ATOM 3260 N N . VAL A 1 413 ? 13.454 2.371 19.929 1.00 91.62 413 VAL A N 1
ATOM 3261 C CA . VAL A 1 413 ? 13.410 2.731 18.497 1.00 91.62 413 VAL A CA 1
ATOM 3262 C C . VAL A 1 413 ? 14.187 4.015 18.217 1.00 91.62 413 VAL A C 1
ATOM 3264 O O . VAL A 1 413 ? 14.931 4.074 17.244 1.00 91.62 413 VAL A O 1
ATOM 3267 N N . LEU A 1 414 ? 14.025 5.043 19.055 1.00 91.38 414 LEU A N 1
ATOM 3268 C CA . LEU A 1 414 ? 14.744 6.308 18.896 1.00 91.38 414 LEU A CA 1
ATOM 3269 C C . LEU A 1 414 ? 16.248 6.119 19.099 1.00 91.38 414 LEU A C 1
ATOM 3271 O O . LEU A 1 414 ? 17.031 6.594 18.283 1.00 91.38 414 LEU A O 1
ATOM 3275 N N . SER A 1 415 ? 16.649 5.387 20.140 1.00 89.56 415 SER A N 1
ATOM 3276 C CA . SER A 1 415 ? 18.054 5.053 20.375 1.00 89.56 415 SER A CA 1
ATOM 3277 C C . SER A 1 415 ? 18.630 4.228 19.230 1.00 89.56 415 SER A C 1
ATOM 3279 O O . SER A 1 415 ? 19.713 4.543 18.753 1.00 89.56 415 SER A O 1
ATOM 3281 N N . PHE A 1 416 ? 17.902 3.215 18.751 1.00 86.19 416 PHE A N 1
ATOM 3282 C CA . PHE A 1 416 ? 18.314 2.395 17.616 1.00 86.19 416 PHE A CA 1
ATOM 3283 C C . PHE A 1 416 ? 18.512 3.255 16.369 1.00 86.19 416 PHE A C 1
ATOM 3285 O O . PHE A 1 416 ? 19.586 3.212 15.788 1.00 86.19 416 PHE A O 1
ATOM 3292 N N . ALA A 1 417 ? 17.540 4.107 16.025 1.00 82.56 417 ALA A N 1
ATOM 3293 C CA . ALA A 1 417 ? 17.632 5.008 14.878 1.00 82.56 417 ALA A CA 1
ATOM 3294 C C . ALA A 1 417 ? 18.849 5.944 14.963 1.00 82.56 417 ALA A C 1
ATOM 3296 O O . ALA A 1 417 ? 19.566 6.103 13.978 1.00 82.56 417 ALA A O 1
ATOM 3297 N N . VAL A 1 418 ? 19.112 6.523 16.142 1.00 83.62 418 VAL A N 1
ATOM 3298 C CA . VAL A 1 418 ? 20.291 7.371 16.375 1.00 83.62 418 VAL A CA 1
ATOM 3299 C C . VAL A 1 418 ? 21.578 6.563 16.201 1.00 83.62 418 VAL A C 1
ATOM 3301 O O . VAL A 1 418 ? 22.447 6.972 15.437 1.00 83.62 418 VAL A O 1
ATOM 3304 N N . VAL A 1 419 ? 21.690 5.396 16.837 1.00 81.62 419 VAL A N 1
ATOM 3305 C CA . VAL A 1 419 ? 22.880 4.536 16.744 1.00 81.62 419 VAL A CA 1
ATOM 3306 C C . VAL A 1 419 ? 23.139 4.106 15.299 1.00 81.62 419 VAL A C 1
ATOM 3308 O O . VAL A 1 419 ? 24.248 4.292 14.807 1.00 81.62 419 VAL A O 1
ATOM 3311 N N . THR A 1 420 ? 22.119 3.625 14.583 1.00 73.00 420 THR A N 1
ATOM 3312 C CA . THR A 1 420 ? 22.249 3.222 13.172 1.00 73.00 420 THR A CA 1
ATOM 3313 C C . THR A 1 420 ? 22.530 4.387 12.231 1.00 73.00 420 THR A C 1
ATOM 3315 O O . THR A 1 420 ? 23.061 4.176 11.151 1.00 73.00 420 THR A O 1
ATOM 3318 N N . SER A 1 421 ? 22.167 5.616 12.612 1.00 70.94 421 SER A N 1
ATOM 3319 C CA . SER A 1 421 ? 22.481 6.810 11.817 1.00 70.94 421 SER A CA 1
ATOM 3320 C C . SER A 1 421 ? 23.907 7.324 12.026 1.00 70.94 421 SER A C 1
ATOM 3322 O O . SER A 1 421 ? 24.424 8.040 11.174 1.00 70.94 421 SER A O 1
ATOM 3324 N N . LEU A 1 422 ? 24.532 6.981 13.158 1.00 75.94 422 LEU A N 1
ATOM 3325 C CA . LEU A 1 422 ? 25.874 7.434 13.528 1.00 75.94 422 LEU A CA 1
ATOM 3326 C C . LEU A 1 422 ? 26.955 6.394 13.223 1.00 75.94 422 LEU A C 1
ATOM 3328 O O . LEU A 1 422 ? 28.110 6.763 13.018 1.00 75.94 422 LEU A O 1
ATOM 3332 N N . LEU A 1 423 ? 26.600 5.108 13.211 1.00 68.00 423 LEU A N 1
ATOM 3333 C CA . LEU A 1 423 ? 27.528 4.021 12.928 1.00 68.00 423 LEU A CA 1
ATOM 3334 C C . LEU A 1 423 ? 27.420 3.579 11.461 1.00 68.00 423 LEU A C 1
ATOM 3336 O O . LEU A 1 423 ? 26.312 3.335 10.979 1.00 68.00 423 LEU A O 1
ATOM 3340 N N . PRO A 1 424 ? 28.551 3.419 10.748 1.00 61.88 424 PRO A N 1
ATOM 3341 C CA . PRO A 1 424 ? 28.576 2.705 9.478 1.00 61.88 424 PRO A CA 1
ATOM 3342 C C . PRO A 1 424 ? 27.962 1.313 9.659 1.00 61.88 424 PRO A C 1
ATOM 3344 O O . PRO A 1 424 ? 28.289 0.621 10.620 1.00 61.88 424 PRO A O 1
ATOM 3347 N N . ILE A 1 425 ? 27.102 0.889 8.730 1.00 51.47 425 ILE A N 1
ATOM 3348 C CA . ILE A 1 425 ? 26.379 -0.395 8.807 1.00 51.47 425 ILE A CA 1
ATOM 3349 C C . ILE A 1 425 ? 27.340 -1.579 9.026 1.00 51.47 425 ILE A C 1
ATOM 3351 O O . ILE A 1 425 ? 27.029 -2.472 9.807 1.00 51.47 425 ILE A O 1
ATOM 3355 N N . GLY A 1 426 ? 28.541 -1.531 8.437 1.00 52.03 426 GLY A N 1
ATOM 3356 C CA . GLY A 1 426 ? 29.576 -2.561 8.596 1.00 52.03 426 GLY A CA 1
ATOM 3357 C C . GLY A 1 426 ? 30.244 -2.650 9.978 1.00 52.03 426 GLY A C 1
ATOM 3358 O O . GLY A 1 426 ? 31.107 -3.494 10.157 1.00 52.03 426 GLY A O 1
ATOM 3359 N N . LEU A 1 427 ? 29.898 -1.782 10.937 1.00 45.12 427 LEU A N 1
ATOM 3360 C CA . LEU A 1 427 ? 30.331 -1.876 12.343 1.00 45.12 427 LEU A CA 1
ATOM 3361 C C . LEU A 1 427 ? 29.220 -2.387 13.281 1.00 45.12 427 LEU A C 1
ATOM 3363 O O . LEU A 1 427 ? 29.468 -2.572 14.471 1.00 45.12 427 LEU A O 1
ATOM 3367 N N . ILE A 1 428 ? 27.987 -2.530 12.781 1.00 48.91 428 ILE A N 1
ATOM 3368 C CA . ILE A 1 428 ? 26.804 -2.927 13.567 1.00 48.91 428 ILE A CA 1
ATOM 3369 C C . ILE A 1 428 ? 26.528 -4.434 13.440 1.00 48.91 428 ILE A C 1
ATOM 3371 O O . ILE A 1 428 ? 25.967 -5.028 14.365 1.00 48.91 428 ILE A O 1
ATOM 3375 N N . LEU A 1 429 ? 26.902 -5.022 12.302 1.00 41.72 429 LEU A N 1
ATOM 3376 C CA . LEU A 1 429 ? 26.968 -6.467 12.069 1.00 41.72 429 LEU A CA 1
ATOM 3377 C C . LEU A 1 429 ? 28.349 -6.981 12.479 1.00 41.72 429 LEU A C 1
ATOM 3379 O O . LEU A 1 429 ? 28.387 -8.086 13.066 1.00 41.72 429 LEU A O 1
#

pLDDT: mean 80.48, std 13.43, range [40.88, 97.31]

Secondary structure (DSSP, 8-state):
--HHHHHHHHHHHHHHHHHHHHTTTGGG-HHHHHHHHHHHHHHHHHHHHHHHHHHHHHSTTS-TTTTB-TTT-SB--TT--SSS-HHHHHHHHHHHHHH-SSS-HHHHHHHHHHHHHHHHHHHHHHH-TT---SHHHHHHHHHHHHHHHHHHHHHHHHHHHT-TTHHHHHHHHHHH---HHHHHHHHTTHHHHHHHHHHHHHHHHHHHHHHHTGGGT-HHHHHHHTHHHHHHHHTHHHHHHTGGGGHHHHHHHHHHSTTS-SSHHHHHHH--HHHHHHHHHHHHHHHHHHHHHHHHTTTTT-HHHHHHHHHHHH-HHHHHH--S---GGGSPPP-HIIIIIS-----SS-STT--TTTTHHHHHHHHHHHHTTTSTHHHHHHHHHHHHHHTTS-S-HHHHHHHHHHHHHHHHHHHHHHHHHHS-GGGT-

Radius of gyration: 24.74 Å; chains: 1; bounding box: 62×50×70 Å

Foldseek 3Di:
DDQVLLVVVLCVVVVVLVVVCPPPVSLVVLVVLLVVLQVVLVVLQVCLVVLQQVLLVVDPPRCQLVQADPVPRHGVDPPVPPVDDPVVNVVCSVSCQCRGFANHNRNCSSLSSVVVNVVSVVVVQLVPLPDNDCVVLVVQLVQLVVLLVQLVVVLVVLCVVVPVVCPVVVVVCVVPRSGLSVCCVPRNCNSVSPVSNVSSVVSNVVSVCCCLDQQQQNVVVVLVVCLLVLLCVVQVVQCVVVCVVLLVLLLVLQVVDPPQPSDSVSSVVPDDPVSVVSSVVSSSVVVSVVSVVCVVVLVPPGPVQVVVVVCCVVPVVNVVVPPDPDDPSRPDGHDCCDSRPVDDRNRSDHNVRDDLQVVVLLQVLLVLLVCCVVPVVSLVVSLVSLVVSCVPNNDDPSSVNSNVSSVVSVVVVVVVVVVPVPDDPVVVD

Sequence (429 aa):
METIHAVAWCIIINGIIQGLLSRNDGFKKVKRNIKIYALLAVIVVVMTPLVWAGLDRFIANGNFSSGIDPGTGHGWQYGDLIDGSLWKNISRVFLSALGGNVEPIFPFLAVSFVGSIIGLYIMKQSSIQGEKSTRPLKKGMMAAFIMVCIGLVGCIAVLLISGGDTVDNALTLLQNSDSMPQLQDTLGIAWFFMFILLTGSQIGCMLLIFRLVEFRGKAEAFGKKTLFFRRFGFVAFSVYNFQFVDVIPVLIVGLLIPGIPGTIQGVYQSLNVITIWLAILLIIAFWMLLLKIWEKVHYTFSLEWFIAKLSMVLIPINKREMKTQVQWWKTPRLDPVAALHEVEWLDVNTREGMDHGNLKESKLSRQLAYCGWLFFPAFFISFGISRSSAKKEDTNKINRQAKIISIIGIAWVLSFAVVTSLLPIGLIL